Protein AF-A0A7S2J840-F1 (afdb_monomer_lite)

Foldseek 3Di:
DVVVQVVVVCVVPVVDPDDDDPVVNADDDDDDPVSVVVNVVCLLCVLVCLQQAQAEQADDPCQVQALVSLSSLQNQQWAFALQFIFQDDPLRRSYDYDYDDPDDVVSVVVSCVQHRGDQLVRSLVSSPDPSHDDPDVVSSVSVSVVSVCRRVVRNVCQALVNLLVVVVVPDALLNSVLNHHDNVRVVVVVHDDDPLLQVLLQLLCVQQVNPHSSCSQQDQERANAQPAADPSNLLSLLSCLLRGNQNHAEEEPANHYPQLLSNLVSLQNDPAHNHQWYHYNQDIRDNQDQEAASAQSQDEQSNLSNVLSNLQHYQSHQEHAHHHYHHDQVSLLSNLVSCLVRLYQHNPADQQDAEEEPPPVPDDPSSVSNVVSNVSSHPRYDYYHND

pLDDT: mean 89.62, std 8.42, range [61.59, 98.44]

Organism: NCBI:txid156173

InterPro domains:
  IPR032675 Leucine-rich repeat domain superfamily [G3DSA:3.80.10.10] (194-387)

Secondary structure (DSSP, 8-state):
-HHHHHHHHHHH-TT------HHHHS--SS--HHHHHHHHHHHHHHHHHHHHS-EEEEE-TTGGGBHHHHHHHHHHTEEEETTEEEEPPGGG--EEEEE-TT--HHHHHHHHHHHTT--HHHHHHHHTSTTSB-S-HHHHHHHHHHHHHHHHHHHHHS-HHHHHHHHHTT--HHHHHHHT--HHHHHHTT----HHHHHHHHHHHHHTT-SSHHHHHT-SEEE-TT--B-HHHHHHHHHHHHTS-TT--EEE-TT-BTTHHHHHHHHHH-S-----EEE-SS-EE-TT-SEEE-TTS---HHHHHHHHHHHTT-SS--EEE-TTS---HHHHHHHHHHHHHHT-B-SS--TT-SEEE-TTS---HHHHHHHHHHHHH-SS--EEE--

Structure (mmCIF, N/CA/C/O backbone):
data_AF-A0A7S2J840-F1
#
_entry.id   AF-A0A7S2J840-F1
#
loop_
_atom_site.group_PDB
_atom_site.id
_atom_site.type_symbol
_atom_site.label_atom_id
_atom_site.label_alt_id
_atom_site.label_comp_id
_atom_site.label_asym_id
_atom_site.label_entity_id
_atom_site.label_seq_id
_atom_site.pdbx_PDB_ins_code
_atom_site.Cartn_x
_atom_site.Cartn_y
_atom_site.Cartn_z
_atom_site.occupancy
_atom_site.B_iso_or_equiv
_atom_site.auth_seq_id
_atom_site.auth_comp_id
_atom_site.auth_asym_id
_atom_site.auth_atom_id
_atom_site.pdbx_PDB_model_num
ATOM 1 N N . ASP A 1 1 ? 14.812 -26.231 -14.584 1.00 86.06 1 ASP A N 1
ATOM 2 C CA . ASP A 1 1 ? 14.744 -25.425 -13.342 1.00 86.06 1 ASP A CA 1
ATOM 3 C C . ASP A 1 1 ? 14.020 -24.091 -13.487 1.00 86.06 1 ASP A C 1
ATOM 5 O O . ASP A 1 1 ? 13.148 -23.835 -12.667 1.00 86.06 1 ASP A O 1
ATOM 9 N N . GLN A 1 2 ? 14.263 -23.300 -14.540 1.00 91.56 2 GLN A N 1
ATOM 10 C CA . GLN A 1 2 ? 13.548 -22.030 -14.791 1.00 91.56 2 GLN A CA 1
ATOM 11 C C . GLN A 1 2 ? 12.015 -22.149 -14.722 1.00 91.56 2 GLN A C 1
ATOM 13 O O . GLN A 1 2 ? 11.381 -21.464 -13.925 1.00 91.56 2 GLN A O 1
ATOM 18 N N . LEU A 1 3 ? 11.413 -23.085 -15.470 1.00 92.50 3 LEU A N 1
ATOM 19 C CA . LEU A 1 3 ? 9.959 -23.303 -15.443 1.00 92.50 3 LEU A CA 1
ATOM 20 C C . LEU A 1 3 ? 9.433 -23.620 -14.033 1.00 92.50 3 LEU A C 1
ATOM 22 O O . LEU A 1 3 ? 8.378 -23.130 -13.635 1.00 92.50 3 LEU A O 1
ATOM 26 N N . ARG A 1 4 ? 10.179 -24.411 -13.251 1.00 94.56 4 ARG A N 1
ATOM 27 C CA . ARG A 1 4 ? 9.807 -24.752 -11.870 1.00 94.56 4 ARG A CA 1
ATOM 28 C C . ARG A 1 4 ? 9.833 -23.512 -10.973 1.00 94.56 4 ARG A C 1
ATOM 30 O O . ARG A 1 4 ? 8.921 -23.346 -10.161 1.00 94.56 4 ARG A O 1
ATOM 37 N N . ALA A 1 5 ? 10.840 -22.650 -11.125 1.00 94.88 5 ALA A N 1
ATOM 38 C CA . ALA A 1 5 ? 10.939 -21.391 -10.387 1.00 94.88 5 ALA A CA 1
ATOM 39 C C . ALA A 1 5 ? 9.765 -20.458 -10.724 1.00 94.88 5 ALA A C 1
ATOM 41 O O . ALA A 1 5 ? 9.082 -19.996 -9.812 1.00 94.88 5 ALA A O 1
ATOM 42 N N . ILE A 1 6 ? 9.444 -20.296 -12.014 1.00 94.88 6 ILE A N 1
ATOM 43 C CA . ILE A 1 6 ? 8.288 -19.510 -12.477 1.00 94.88 6 ILE A CA 1
ATOM 44 C C . ILE A 1 6 ? 6.991 -20.048 -11.864 1.00 94.88 6 ILE A C 1
ATOM 46 O O . ILE A 1 6 ? 6.259 -19.309 -11.212 1.00 94.88 6 ILE A O 1
ATOM 50 N N . GLN A 1 7 ? 6.716 -21.350 -11.995 1.00 95.25 7 GLN A N 1
ATOM 51 C CA . GLN A 1 7 ? 5.507 -21.958 -11.429 1.00 95.25 7 GLN A CA 1
ATOM 52 C C . GLN A 1 7 ? 5.416 -21.780 -9.908 1.00 95.25 7 GLN A C 1
ATOM 54 O O . GLN A 1 7 ? 4.335 -21.542 -9.375 1.00 95.25 7 GLN A O 1
ATOM 59 N N . THR A 1 8 ? 6.540 -21.899 -9.200 1.00 96.12 8 THR A N 1
ATOM 60 C CA . THR A 1 8 ? 6.588 -21.701 -7.745 1.00 96.12 8 THR A CA 1
ATOM 61 C C . THR A 1 8 ? 6.260 -20.257 -7.378 1.00 96.12 8 THR A C 1
ATOM 63 O O . THR A 1 8 ? 5.428 -20.031 -6.499 1.00 96.12 8 THR A O 1
ATOM 66 N N . HIS A 1 9 ? 6.846 -19.288 -8.084 1.00 95.25 9 HIS A N 1
ATOM 67 C CA . HIS A 1 9 ? 6.558 -17.872 -7.889 1.00 95.25 9 HIS A CA 1
ATOM 68 C C . HIS A 1 9 ? 5.080 -17.547 -8.159 1.00 95.25 9 HIS A C 1
ATOM 70 O O . HIS A 1 9 ? 4.438 -16.900 -7.335 1.00 95.25 9 HIS A O 1
ATOM 76 N N . LEU A 1 10 ? 4.509 -18.048 -9.258 1.00 95.69 10 LEU A N 1
ATOM 77 C CA . LEU A 1 10 ? 3.106 -17.801 -9.611 1.00 95.69 10 LEU A CA 1
ATOM 78 C C . LEU A 1 10 ? 2.128 -18.422 -8.604 1.00 95.69 10 LEU A C 1
ATOM 80 O O . LEU A 1 10 ? 1.167 -17.769 -8.212 1.00 95.69 10 LEU A O 1
ATOM 84 N N . ARG A 1 11 ? 2.395 -19.639 -8.103 1.00 96.62 11 ARG A N 1
ATOM 85 C CA . ARG A 1 11 ? 1.567 -20.257 -7.045 1.00 96.62 11 ARG A CA 1
ATOM 86 C C . ARG A 1 11 ? 1.577 -19.450 -5.745 1.00 96.62 11 ARG A C 1
ATOM 88 O O . ARG A 1 11 ? 0.559 -19.392 -5.064 1.00 96.62 11 ARG A O 1
ATOM 95 N N . ARG A 1 12 ? 2.706 -18.817 -5.407 1.00 95.31 12 ARG A N 1
ATOM 96 C CA . ARG A 1 12 ? 2.822 -17.912 -4.247 1.00 95.31 12 ARG A CA 1
ATOM 97 C C . ARG A 1 12 ? 2.127 -16.566 -4.471 1.00 95.31 12 ARG A C 1
ATOM 99 O O . ARG A 1 12 ? 1.820 -15.879 -3.503 1.00 95.31 12 ARG A O 1
ATOM 106 N N . ASN A 1 13 ? 1.865 -16.196 -5.724 1.00 91.38 13 ASN A N 1
ATOM 107 C CA . ASN A 1 13 ? 1.318 -14.901 -6.111 1.00 91.38 13 ASN A CA 1
ATOM 108 C C . ASN A 1 13 ? 0.046 -15.066 -6.965 1.00 91.38 13 ASN A C 1
ATOM 110 O O . ASN A 1 13 ? 0.043 -14.681 -8.135 1.00 91.38 13 ASN A O 1
ATOM 114 N N . PRO A 1 14 ? -1.071 -15.558 -6.389 1.00 91.94 14 PRO A N 1
ATOM 115 C CA . PRO A 1 14 ? -2.304 -15.846 -7.137 1.00 91.94 14 PRO A CA 1
ATOM 116 C C . PRO A 1 14 ? -2.965 -14.604 -7.759 1.00 91.94 14 PRO A C 1
ATOM 118 O O . PRO A 1 14 ? -3.883 -14.719 -8.563 1.00 91.94 14 PRO A O 1
ATOM 121 N N . ARG A 1 15 ? -2.498 -13.401 -7.396 1.00 88.56 15 ARG A N 1
ATOM 122 C CA . ARG A 1 15 ? -2.921 -12.130 -7.998 1.00 88.56 15 ARG A CA 1
ATOM 123 C C . ARG A 1 15 ? -2.369 -11.923 -9.414 1.00 88.56 15 ARG A C 1
ATOM 125 O O . ARG A 1 15 ? -2.930 -11.123 -10.157 1.00 88.56 15 ARG A O 1
ATOM 132 N N . ILE A 1 16 ? -1.290 -12.612 -9.794 1.00 91.12 16 ILE A N 1
ATOM 133 C CA . ILE A 1 16 ? -0.720 -12.530 -11.142 1.00 91.12 16 ILE A CA 1
ATOM 134 C C . ILE A 1 16 ? -1.587 -13.374 -12.077 1.00 91.12 16 ILE A C 1
ATOM 136 O O . ILE A 1 16 ? -1.601 -14.599 -11.992 1.00 91.12 16 ILE A O 1
ATOM 140 N N . ARG A 1 17 ? -2.327 -12.705 -12.966 1.00 91.12 17 ARG A N 1
ATOM 141 C CA . ARG A 1 17 ? -3.271 -13.356 -13.892 1.00 91.12 17 ARG A CA 1
ATOM 142 C C . ARG A 1 17 ? -2.672 -13.660 -15.261 1.00 91.12 17 ARG A C 1
ATOM 144 O O . ARG A 1 17 ? -3.103 -14.605 -15.911 1.00 91.12 17 ARG A O 1
ATOM 151 N N . PHE A 1 18 ? -1.700 -12.859 -15.690 1.00 92.44 18 PHE A N 1
ATOM 152 C CA . PHE A 1 18 ? -1.079 -12.949 -17.006 1.00 92.44 18 PHE A CA 1
ATOM 153 C C . PHE A 1 18 ? 0.436 -12.869 -16.869 1.00 92.44 18 PHE A C 1
ATOM 155 O O . PHE A 1 18 ? 0.951 -12.164 -16.002 1.00 92.44 18 PHE A O 1
ATOM 162 N N . VAL A 1 19 ? 1.134 -13.600 -17.733 1.00 92.25 19 VAL A N 1
ATOM 163 C CA . VAL A 1 19 ? 2.594 -13.615 -17.813 1.00 92.25 19 VAL A CA 1
ATOM 164 C C . VAL A 1 19 ? 2.968 -13.337 -19.254 1.00 92.25 19 VAL A C 1
ATOM 166 O O . VAL A 1 19 ? 2.475 -14.007 -20.160 1.00 92.25 19 VAL A O 1
ATOM 169 N N . TRP A 1 20 ? 3.834 -12.351 -19.449 1.00 93.12 20 TRP A N 1
ATOM 170 C CA . TRP A 1 20 ? 4.486 -12.124 -20.726 1.00 93.12 20 TRP A CA 1
ATOM 171 C C . TRP A 1 20 ? 5.855 -12.803 -20.702 1.00 93.12 20 TRP A C 1
ATOM 173 O O . TRP A 1 20 ? 6.608 -12.642 -19.741 1.00 93.12 20 TRP A O 1
ATOM 183 N N . TYR A 1 21 ? 6.154 -13.586 -21.734 1.00 89.75 21 TYR A N 1
ATOM 184 C CA . TYR A 1 21 ? 7.437 -14.258 -21.903 1.00 89.75 21 TYR A CA 1
ATOM 185 C C . TYR A 1 21 ? 7.814 -14.215 -23.381 1.00 89.75 21 TYR A C 1
ATOM 187 O O . TYR A 1 21 ? 7.072 -14.727 -24.218 1.00 89.75 21 TYR A O 1
ATOM 195 N N . ASP A 1 22 ? 8.937 -13.577 -23.695 1.00 85.75 22 ASP A N 1
ATOM 196 C CA . ASP A 1 22 ? 9.386 -13.246 -25.052 1.00 85.75 22 ASP A CA 1
ATOM 197 C C . ASP A 1 22 ? 9.246 -14.406 -26.050 1.00 85.75 22 ASP A C 1
ATOM 199 O O . ASP A 1 22 ? 8.644 -14.251 -27.116 1.00 85.75 22 ASP A O 1
ATOM 203 N N . TYR A 1 23 ? 9.712 -15.596 -25.674 1.00 84.69 23 TYR A N 1
ATOM 204 C CA . TYR A 1 23 ? 9.705 -16.781 -26.518 1.00 84.69 23 TYR A CA 1
ATOM 205 C C . TYR A 1 23 ? 8.285 -17.231 -26.892 1.00 84.69 23 TYR A C 1
ATOM 207 O O . TYR A 1 23 ? 8.066 -17.740 -27.985 1.00 84.69 23 TYR A O 1
ATOM 215 N N . TRP A 1 24 ? 7.302 -17.027 -26.012 1.00 85.81 24 TRP A N 1
ATOM 216 C CA . TRP A 1 24 ? 5.902 -17.390 -26.268 1.00 85.81 24 TRP A CA 1
ATOM 217 C C . TRP A 1 24 ? 5.066 -16.242 -26.826 1.00 85.81 24 TRP A C 1
ATOM 219 O O . TRP A 1 24 ? 4.031 -16.482 -27.442 1.00 85.81 24 TRP A O 1
ATOM 229 N N . CYS A 1 25 ? 5.490 -15.003 -26.595 1.00 88.50 25 CYS A N 1
ATOM 230 C CA . CYS A 1 25 ? 4.708 -13.815 -26.912 1.00 88.50 25 CYS A CA 1
ATOM 231 C C . CYS A 1 25 ? 5.187 -13.083 -28.173 1.00 88.50 25 CYS A C 1
ATOM 233 O O . CYS A 1 25 ? 4.526 -12.137 -28.599 1.00 88.50 25 CYS A O 1
ATOM 235 N N . MET A 1 26 ? 6.307 -13.496 -28.773 1.00 92.25 26 MET A N 1
ATOM 236 C CA . MET A 1 26 ? 6.864 -12.904 -29.993 1.00 92.25 26 MET A CA 1
ATOM 237 C C . MET A 1 26 ? 7.098 -13.970 -31.073 1.00 92.25 26 MET A C 1
ATOM 239 O O . MET A 1 26 ? 7.379 -15.116 -30.725 1.00 92.25 26 MET A O 1
ATOM 243 N N . PRO A 1 27 ? 7.054 -13.619 -32.376 1.00 91.88 27 PRO A N 1
ATOM 244 C CA . PRO A 1 27 ? 7.380 -14.562 -33.446 1.00 91.88 27 PRO A CA 1
ATOM 245 C C . PRO A 1 27 ? 8.786 -15.174 -33.291 1.00 91.88 27 PRO A C 1
ATOM 247 O O . PRO A 1 27 ? 9.786 -14.447 -33.230 1.00 91.88 27 PRO A O 1
ATOM 250 N N . GLN A 1 28 ? 8.870 -16.508 -33.279 1.00 87.06 28 GLN A N 1
ATOM 251 C CA . GLN A 1 28 ? 10.113 -17.278 -33.113 1.00 87.06 28 GLN A CA 1
ATOM 252 C C . GLN A 1 28 ? 10.472 -18.081 -34.366 1.00 87.06 28 GLN A C 1
ATOM 254 O O . GLN A 1 28 ? 9.611 -18.380 -35.185 1.00 87.06 28 GLN A O 1
ATOM 259 N N . GLY A 1 29 ? 11.745 -18.471 -34.484 1.00 87.31 29 GLY A N 1
ATOM 260 C CA . GLY A 1 29 ? 12.217 -19.344 -35.563 1.00 87.31 29 GLY A CA 1
ATOM 261 C C . GLY A 1 29 ? 12.138 -18.698 -36.950 1.00 87.31 29 GLY A C 1
ATOM 262 O O . GLY A 1 29 ? 12.503 -17.530 -37.117 1.00 87.31 29 GLY A O 1
ATOM 263 N N . ASP A 1 30 ? 11.682 -19.470 -37.939 1.00 90.38 30 ASP A N 1
ATOM 264 C CA . ASP A 1 30 ? 11.493 -18.998 -39.310 1.00 90.38 30 ASP A CA 1
ATOM 265 C C . ASP A 1 30 ? 10.300 -18.044 -39.391 1.00 90.38 30 ASP A C 1
ATOM 267 O O . ASP A 1 30 ? 9.148 -18.433 -39.227 1.00 90.38 30 ASP A O 1
ATOM 271 N N . ARG A 1 31 ? 10.596 -16.768 -39.659 1.00 92.38 31 ARG A N 1
ATOM 272 C CA . ARG A 1 31 ? 9.602 -15.690 -39.719 1.00 92.38 31 ARG A CA 1
ATOM 273 C C . ARG A 1 31 ? 9.245 -15.347 -41.159 1.00 92.38 31 ARG A C 1
ATOM 275 O O . ARG A 1 31 ? 10.134 -15.001 -41.956 1.00 92.38 31 ARG A O 1
ATOM 282 N N . SER A 1 32 ? 7.948 -15.322 -41.451 1.00 95.44 32 SER A N 1
ATOM 283 C CA . SER A 1 32 ? 7.382 -14.702 -42.650 1.00 95.44 32 SER A CA 1
ATOM 284 C C . SER A 1 32 ? 7.742 -13.207 -42.731 1.00 95.44 32 SER A C 1
ATOM 286 O O . SER A 1 32 ? 8.092 -12.589 -41.720 1.00 95.44 32 SER A O 1
ATOM 288 N N . PRO A 1 33 ? 7.646 -12.571 -43.913 1.00 96.06 33 PRO A N 1
ATOM 289 C CA . PRO A 1 33 ? 7.903 -11.136 -44.042 1.00 96.06 33 PRO A CA 1
ATOM 290 C C . PRO A 1 33 ? 7.074 -10.272 -43.077 1.00 96.06 33 PRO A C 1
ATOM 292 O O . PRO A 1 33 ? 7.611 -9.336 -42.486 1.00 96.06 33 PRO A O 1
ATOM 295 N N . ALA A 1 34 ? 5.800 -10.615 -42.856 1.00 94.62 34 ALA A N 1
ATOM 296 C CA . ALA A 1 34 ? 4.931 -9.898 -41.922 1.00 94.62 34 ALA A CA 1
ATOM 297 C C . ALA A 1 34 ? 5.377 -10.084 -40.461 1.00 94.62 34 ALA A C 1
ATOM 299 O O . ALA A 1 34 ? 5.458 -9.116 -39.705 1.00 94.62 34 ALA A O 1
ATOM 300 N N . GLU A 1 35 ? 5.750 -11.306 -40.074 1.00 94.62 35 GLU A N 1
ATOM 301 C CA . GLU A 1 35 ? 6.262 -11.596 -38.729 1.00 94.62 35 GLU A CA 1
ATOM 302 C C . GLU A 1 35 ? 7.595 -10.907 -38.450 1.00 94.62 35 GLU A C 1
ATOM 304 O O . GLU A 1 35 ? 7.836 -10.508 -37.316 1.00 94.62 35 GLU A O 1
ATOM 309 N N . ARG A 1 36 ? 8.455 -10.709 -39.457 1.00 92.81 36 ARG A N 1
ATOM 310 C CA . ARG A 1 36 ? 9.694 -9.927 -39.291 1.00 92.81 36 ARG A CA 1
ATOM 311 C C . ARG A 1 36 ? 9.398 -8.469 -38.959 1.00 92.81 36 ARG A C 1
ATOM 313 O O . ARG A 1 36 ? 10.039 -7.910 -38.072 1.00 92.81 36 ARG A O 1
ATOM 320 N N . VAL A 1 37 ? 8.416 -7.870 -39.635 1.00 92.44 37 VAL A N 1
ATOM 321 C CA . VAL A 1 37 ? 7.965 -6.502 -39.339 1.00 92.44 37 VAL A CA 1
ATOM 322 C C . VAL A 1 37 ? 7.373 -6.433 -37.931 1.00 92.44 37 VAL A C 1
ATOM 324 O O . VAL A 1 37 ? 7.745 -5.553 -37.155 1.00 92.44 37 VAL A O 1
ATOM 327 N N . HIS A 1 38 ? 6.510 -7.387 -37.575 1.00 92.12 38 HIS A N 1
ATOM 328 C CA . HIS A 1 38 ? 5.872 -7.425 -36.261 1.00 92.12 38 HIS A CA 1
ATOM 329 C C . HIS A 1 38 ? 6.879 -7.646 -35.124 1.00 92.12 38 HIS A C 1
ATOM 331 O O . HIS A 1 38 ? 6.878 -6.900 -34.148 1.00 92.12 38 HIS A O 1
ATOM 337 N N . PHE A 1 39 ? 7.798 -8.602 -35.283 1.00 91.31 39 PHE A N 1
ATOM 338 C CA . PHE A 1 39 ? 8.894 -8.849 -34.348 1.00 91.31 39 PHE A CA 1
ATOM 339 C C . PHE A 1 39 ? 9.760 -7.599 -34.169 1.00 91.31 39 PHE A C 1
ATOM 341 O O . PHE A 1 39 ? 10.052 -7.214 -33.041 1.00 91.31 39 PHE A O 1
ATOM 348 N N . GLY A 1 40 ? 10.118 -6.921 -35.265 1.00 89.62 40 GLY A N 1
ATOM 349 C CA . GLY A 1 40 ? 10.875 -5.672 -35.208 1.00 89.62 40 GLY A CA 1
ATOM 350 C C . GLY A 1 40 ? 10.134 -4.556 -34.465 1.00 89.62 40 GLY A C 1
ATOM 351 O O . GLY A 1 40 ? 10.757 -3.797 -33.726 1.00 89.62 40 GLY A O 1
ATOM 352 N N . TRP A 1 41 ? 8.810 -4.458 -34.617 1.00 90.38 41 TRP A N 1
ATOM 353 C CA . TRP A 1 41 ? 7.992 -3.521 -33.842 1.00 90.38 41 TRP A CA 1
ATOM 354 C C . TRP A 1 41 ? 7.953 -3.893 -32.354 1.00 90.38 41 TRP A C 1
ATOM 356 O O . TRP A 1 41 ? 8.194 -3.031 -31.513 1.00 90.38 41 TRP A O 1
ATOM 366 N N . MET A 1 42 ? 7.725 -5.165 -32.015 1.00 91.44 42 MET A N 1
ATOM 367 C CA . MET A 1 42 ? 7.722 -5.642 -30.626 1.00 91.44 42 MET A CA 1
ATOM 368 C C . MET A 1 42 ? 9.071 -5.391 -29.942 1.00 91.44 42 MET A C 1
ATOM 370 O O . MET A 1 42 ? 9.115 -4.822 -28.855 1.00 91.44 42 MET A O 1
ATOM 374 N N . LEU A 1 43 ? 10.175 -5.727 -30.614 1.00 88.44 43 LEU A N 1
ATOM 375 C CA . LEU A 1 43 ? 11.532 -5.559 -30.093 1.00 88.44 43 LEU A CA 1
ATOM 376 C C . LEU A 1 43 ? 11.866 -4.092 -29.782 1.00 88.44 43 LEU A C 1
ATOM 378 O O . LEU A 1 43 ? 12.577 -3.805 -28.824 1.00 88.44 43 LEU A O 1
ATOM 382 N N . LYS A 1 44 ? 11.327 -3.145 -30.557 1.00 86.94 44 LYS A N 1
ATOM 383 C CA . LYS A 1 44 ? 11.508 -1.703 -30.313 1.00 86.94 44 LYS A CA 1
ATOM 384 C C . LYS A 1 44 ? 10.759 -1.186 -29.083 1.00 86.94 44 LYS A C 1
ATOM 386 O O . LYS A 1 44 ? 11.106 -0.113 -28.600 1.00 86.94 44 LYS A O 1
ATOM 391 N N . ASN A 1 45 ? 9.740 -1.909 -28.619 1.00 87.62 45 ASN A N 1
ATOM 392 C CA . ASN A 1 45 ? 8.825 -1.464 -27.565 1.00 87.62 45 ASN A CA 1
ATOM 393 C C . ASN A 1 45 ? 8.899 -2.316 -26.288 1.00 87.62 45 ASN A C 1
ATOM 395 O O . ASN A 1 45 ? 8.362 -1.912 -25.261 1.00 87.62 45 ASN A O 1
ATOM 399 N N . VAL A 1 46 ? 9.577 -3.467 -26.321 1.00 89.56 46 VAL A N 1
ATOM 400 C CA . VAL A 1 46 ? 9.661 -4.403 -25.187 1.00 89.56 46 VAL A CA 1
ATOM 401 C C . VAL A 1 46 ? 10.195 -3.747 -23.906 1.00 89.56 46 VAL A C 1
ATOM 403 O O . VAL A 1 46 ? 9.745 -4.074 -22.813 1.00 89.56 46 VAL A O 1
ATOM 406 N N . ASN A 1 47 ? 11.060 -2.736 -24.031 1.00 89.25 47 ASN A N 1
ATOM 407 C CA . ASN A 1 47 ? 11.611 -1.978 -22.902 1.00 89.25 47 ASN A CA 1
ATOM 408 C C . ASN A 1 47 ? 10.529 -1.368 -22.005 1.00 89.25 47 ASN A C 1
ATOM 410 O O . ASN A 1 47 ? 10.676 -1.337 -20.783 1.00 89.25 47 ASN A O 1
ATOM 414 N N . PHE A 1 48 ? 9.417 -0.926 -22.599 1.00 87.62 48 PHE A N 1
ATOM 415 C CA . PHE A 1 48 ? 8.303 -0.351 -21.854 1.00 87.62 48 PHE A CA 1
ATOM 416 C C . PHE A 1 48 ? 7.597 -1.389 -20.976 1.00 87.62 48 PHE A C 1
ATOM 418 O O . PHE A 1 48 ? 7.090 -1.031 -19.915 1.00 87.62 48 PHE A O 1
ATOM 425 N N . LEU A 1 49 ? 7.626 -2.676 -21.345 1.00 90.75 49 LEU A N 1
ATOM 426 C CA . LEU A 1 49 ? 7.100 -3.743 -20.490 1.00 90.75 49 LEU A CA 1
ATOM 427 C C . LEU A 1 49 ? 7.926 -3.862 -19.207 1.00 90.75 49 LEU A C 1
ATOM 429 O O . LEU A 1 49 ? 7.360 -3.922 -18.122 1.00 90.75 49 LEU A O 1
ATOM 433 N N . TYR A 1 50 ? 9.254 -3.806 -19.293 1.00 92.06 50 TYR A N 1
ATOM 434 C CA . TYR A 1 50 ? 10.117 -3.867 -18.106 1.00 92.06 50 TYR A CA 1
ATOM 435 C C . TYR A 1 50 ? 10.029 -2.594 -17.241 1.00 92.06 50 TYR A C 1
ATOM 437 O O . TYR A 1 50 ? 10.205 -2.644 -16.020 1.00 92.06 50 TYR A O 1
ATOM 445 N N . LEU A 1 51 ? 9.692 -1.453 -17.851 1.00 89.50 51 LEU A N 1
ATOM 446 C CA . LEU A 1 51 ? 9.400 -0.202 -17.145 1.00 89.50 51 LEU A CA 1
ATOM 447 C C . LEU A 1 51 ? 8.003 -0.154 -16.512 1.00 89.50 51 LEU A C 1
ATOM 449 O O . LEU A 1 51 ? 7.826 0.549 -15.523 1.00 89.50 51 LEU A O 1
ATOM 453 N N . GLY A 1 52 ? 7.015 -0.869 -17.050 1.00 86.94 52 GLY A N 1
ATOM 454 C CA . GLY A 1 52 ? 5.619 -0.779 -16.602 1.00 86.94 52 GLY A CA 1
ATOM 455 C C . GLY A 1 52 ? 5.105 -1.989 -15.817 1.00 86.94 52 GLY A C 1
ATOM 456 O O . GLY A 1 52 ? 4.179 -1.859 -15.020 1.00 86.94 52 GLY A O 1
ATOM 457 N N . CYS A 1 53 ? 5.686 -3.172 -16.010 1.00 90.25 53 CYS A N 1
ATOM 458 C CA . CYS A 1 53 ? 5.192 -4.429 -15.448 1.00 90.25 53 CYS A CA 1
ATOM 459 C C . CYS A 1 53 ? 6.044 -4.933 -14.276 1.00 90.25 53 CYS A C 1
ATOM 461 O O . CYS A 1 53 ? 7.168 -4.487 -14.048 1.00 90.25 53 CYS A O 1
ATOM 463 N N . LEU A 1 54 ? 5.496 -5.899 -13.530 1.00 92.25 54 LEU A N 1
ATOM 464 C CA . LEU A 1 54 ? 6.272 -6.700 -12.583 1.00 92.25 54 LEU A CA 1
ATOM 465 C C . LEU A 1 54 ? 7.229 -7.618 -13.354 1.00 92.25 54 LEU A C 1
ATOM 467 O O . LEU A 1 54 ? 6.808 -8.307 -14.282 1.00 92.25 54 LEU A O 1
ATOM 471 N N . VAL A 1 55 ? 8.494 -7.655 -12.942 1.00 95.88 55 VAL A N 1
ATOM 472 C CA . VAL A 1 55 ? 9.556 -8.438 -13.586 1.00 95.88 55 VAL A CA 1
ATOM 473 C C . VAL A 1 55 ? 10.046 -9.523 -12.632 1.00 95.88 55 VAL A C 1
ATOM 475 O O . VAL A 1 55 ? 10.516 -9.242 -11.530 1.00 95.88 55 VAL A O 1
ATOM 478 N N . LEU A 1 56 ? 9.953 -10.785 -13.047 1.00 96.81 56 LEU A N 1
ATOM 479 C CA . LEU A 1 56 ? 10.548 -11.904 -12.319 1.00 96.81 56 LEU A CA 1
ATOM 480 C C . LEU A 1 56 ? 11.952 -12.177 -12.866 1.00 96.81 56 LEU A C 1
ATOM 482 O O . LEU A 1 56 ? 12.106 -12.731 -13.950 1.00 96.81 56 LEU A O 1
ATOM 486 N N . ILE A 1 57 ? 12.971 -11.816 -12.094 1.00 97.25 57 ILE A N 1
ATOM 487 C CA . ILE A 1 57 ? 14.375 -12.067 -12.402 1.00 97.25 57 ILE A CA 1
ATOM 488 C C . ILE A 1 57 ? 14.741 -13.470 -11.923 1.00 97.25 57 ILE A C 1
ATOM 490 O O . ILE A 1 57 ? 14.709 -13.764 -10.726 1.00 97.25 57 ILE A O 1
ATOM 494 N N . LEU A 1 58 ? 15.127 -14.328 -12.862 1.00 96.56 58 LEU A N 1
ATOM 495 C CA . LEU A 1 58 ? 15.667 -15.653 -12.578 1.00 96.56 58 LEU A CA 1
ATOM 496 C C . LEU A 1 58 ? 17.197 -15.584 -12.599 1.00 96.56 58 LEU A C 1
ATOM 498 O O . LEU A 1 58 ? 17.823 -15.657 -13.656 1.00 96.56 58 LEU A O 1
ATOM 502 N N . LEU A 1 59 ? 17.790 -15.391 -11.425 1.00 97.31 59 LEU A N 1
ATOM 503 C CA . LEU A 1 59 ? 19.199 -15.058 -11.271 1.00 97.31 59 LEU A CA 1
ATOM 504 C C . LEU A 1 59 ? 20.068 -16.317 -11.234 1.00 97.31 59 LEU A C 1
ATOM 506 O O . LEU A 1 59 ? 19.972 -17.102 -10.296 1.00 97.31 59 LEU A O 1
ATOM 510 N N . ASP A 1 60 ? 20.949 -16.477 -12.218 1.00 95.75 60 ASP A N 1
ATOM 511 C CA . ASP A 1 60 ? 22.047 -17.450 -12.216 1.00 95.75 60 ASP A CA 1
ATOM 512 C C . ASP A 1 60 ? 23.411 -16.729 -12.154 1.00 95.75 60 ASP A C 1
ATOM 514 O O . ASP A 1 60 ? 23.491 -15.507 -12.283 1.00 95.75 60 ASP A O 1
ATOM 518 N N . ILE A 1 61 ? 24.507 -17.469 -11.971 1.00 94.12 61 ILE A N 1
ATOM 519 C CA . ILE A 1 61 ? 25.858 -16.882 -11.859 1.00 94.12 61 ILE A CA 1
ATOM 520 C C . ILE A 1 61 ? 26.354 -16.194 -13.147 1.00 94.12 61 ILE A C 1
ATOM 522 O O . ILE A 1 61 ? 27.272 -15.385 -13.093 1.00 94.12 61 ILE A O 1
ATOM 526 N N . SER A 1 62 ? 25.753 -16.495 -14.302 1.00 93.69 62 SER A N 1
ATOM 527 C CA . SER A 1 62 ? 26.082 -15.889 -15.602 1.00 93.69 62 SER A CA 1
ATOM 528 C C . SER A 1 62 ? 25.190 -14.692 -15.947 1.00 93.69 62 SER A C 1
ATOM 530 O O . SER A 1 62 ? 25.293 -14.107 -17.023 1.00 93.69 62 SER A O 1
ATOM 532 N N . TYR A 1 63 ? 24.251 -14.330 -15.074 1.00 95.19 63 TYR A N 1
ATOM 533 C CA . TYR A 1 63 ? 23.248 -13.307 -15.355 1.00 95.19 63 TYR A CA 1
ATOM 534 C C . TYR A 1 63 ? 23.870 -11.936 -15.637 1.00 95.19 63 TYR A C 1
ATOM 536 O O . TYR A 1 63 ? 23.427 -11.241 -16.548 1.00 95.19 63 TYR A O 1
ATOM 544 N N . LEU A 1 64 ? 24.928 -11.573 -14.908 1.00 93.31 64 LEU A N 1
ATOM 545 C CA . LEU A 1 64 ? 25.608 -10.279 -15.033 1.00 93.31 64 LEU A CA 1
ATOM 546 C C . LEU A 1 64 ? 26.554 -10.176 -16.238 1.00 93.31 64 LEU A C 1
ATOM 548 O O . LEU A 1 64 ? 27.155 -9.130 -16.431 1.00 93.31 64 LEU A O 1
ATOM 552 N N . SER A 1 65 ? 26.697 -11.222 -17.057 1.00 93.50 65 SER A N 1
ATOM 553 C CA . SER A 1 65 ? 27.518 -11.155 -18.275 1.00 93.50 65 SER A CA 1
ATOM 554 C C . SER A 1 65 ? 26.700 -10.964 -19.552 1.00 93.50 65 SER A C 1
ATOM 556 O O . SER A 1 65 ? 27.263 -10.678 -20.603 1.00 93.50 65 SER A O 1
ATOM 558 N N . ARG A 1 66 ? 25.370 -11.107 -19.495 1.00 94.62 66 ARG A N 1
ATOM 559 C CA . ARG A 1 66 ? 24.484 -11.063 -20.670 1.00 94.62 66 ARG A CA 1
ATOM 560 C C . ARG A 1 66 ? 23.791 -9.704 -20.786 1.00 94.62 66 ARG A C 1
ATOM 562 O O . ARG A 1 66 ? 23.380 -9.129 -19.786 1.00 94.62 66 ARG A O 1
ATOM 569 N N . PHE A 1 67 ? 23.674 -9.177 -22.001 1.00 95.44 67 PHE A N 1
ATOM 570 C CA . PHE A 1 67 ? 23.132 -7.837 -22.258 1.00 95.44 67 PHE A CA 1
ATOM 571 C C . PHE A 1 67 ? 21.667 -7.694 -21.822 1.00 95.44 67 PHE A C 1
ATOM 573 O O . PHE A 1 67 ? 21.349 -6.827 -21.012 1.00 95.44 67 PHE A O 1
ATOM 580 N N . TRP A 1 68 ? 20.788 -8.564 -22.329 1.00 93.50 68 TRP A N 1
ATOM 581 C CA . TRP A 1 68 ? 19.345 -8.474 -22.088 1.00 93.50 68 TRP A CA 1
ATOM 582 C C . TRP A 1 68 ? 18.990 -8.595 -20.610 1.00 93.50 68 TRP A C 1
ATOM 584 O O . TRP A 1 68 ? 18.302 -7.738 -20.074 1.00 93.50 68 TRP A O 1
ATOM 594 N N . THR A 1 69 ? 19.560 -9.582 -19.920 1.00 94.88 69 THR A N 1
ATOM 595 C CA . THR A 1 69 ? 19.326 -9.807 -18.488 1.00 94.88 69 THR A CA 1
ATOM 596 C C . THR A 1 69 ? 19.681 -8.581 -17.643 1.00 94.88 69 THR A C 1
ATOM 598 O O . THR A 1 69 ? 18.954 -8.236 -16.709 1.00 94.88 69 THR A O 1
ATOM 601 N N . GLN A 1 70 ? 20.783 -7.905 -17.978 1.00 96.31 70 GLN A N 1
ATOM 602 C CA . GLN A 1 70 ? 21.236 -6.686 -17.310 1.00 96.31 70 GLN A CA 1
ATOM 603 C C . GLN A 1 70 ? 20.335 -5.487 -17.618 1.00 96.31 70 GLN A C 1
ATOM 605 O O . GLN A 1 70 ? 19.916 -4.786 -16.698 1.00 96.31 70 GLN A O 1
ATOM 610 N N . MET A 1 71 ? 19.991 -5.276 -18.890 1.00 95.44 71 MET A N 1
ATOM 611 C CA . MET A 1 71 ? 19.116 -4.182 -19.313 1.00 95.44 71 MET A CA 1
ATOM 612 C C . MET A 1 71 ? 17.710 -4.308 -18.704 1.00 95.44 71 MET A C 1
ATOM 614 O O . MET A 1 71 ? 17.182 -3.342 -18.158 1.00 95.44 71 MET A O 1
ATOM 618 N N . GLU A 1 72 ? 17.126 -5.505 -18.731 1.00 95.31 72 GLU A N 1
ATOM 619 C CA . GLU A 1 72 ? 15.818 -5.814 -18.139 1.00 95.31 72 GLU A CA 1
ATOM 620 C C . GLU A 1 72 ? 15.808 -5.577 -16.628 1.00 95.31 72 GLU A C 1
ATOM 622 O O . GLU A 1 72 ? 14.889 -4.950 -16.090 1.00 95.31 72 GLU A O 1
ATOM 627 N N . ALA A 1 73 ? 16.861 -6.036 -15.943 1.00 97.00 73 ALA A N 1
ATOM 628 C CA . ALA A 1 73 ? 17.022 -5.808 -14.516 1.00 97.00 73 ALA A CA 1
ATOM 629 C C . ALA A 1 73 ? 17.113 -4.310 -14.205 1.00 97.00 73 ALA A C 1
ATOM 631 O O . ALA A 1 73 ? 16.385 -3.832 -13.336 1.00 97.00 73 ALA A O 1
ATOM 632 N N . TRP A 1 74 ? 17.928 -3.556 -14.946 1.00 97.38 74 TRP A N 1
ATOM 633 C CA . TRP A 1 74 ? 18.035 -2.110 -14.775 1.00 97.38 74 TRP A CA 1
ATOM 634 C C . TRP A 1 74 ? 16.682 -1.410 -14.933 1.00 97.38 74 TRP A C 1
ATOM 636 O O . TRP A 1 74 ? 16.267 -0.714 -14.004 1.00 97.38 74 TRP A O 1
ATOM 646 N N . LEU A 1 75 ? 15.955 -1.657 -16.031 1.00 96.25 75 LEU A N 1
ATOM 647 C CA . LEU A 1 75 ? 14.636 -1.060 -16.296 1.00 96.25 75 LEU A CA 1
ATOM 648 C C . LEU A 1 75 ? 13.628 -1.363 -15.180 1.00 96.25 75 LEU A C 1
ATOM 650 O O . LEU A 1 75 ? 12.910 -0.472 -14.721 1.00 96.25 75 LEU A O 1
ATOM 654 N N . SER A 1 76 ? 13.610 -2.599 -14.679 1.00 96.25 76 SER A N 1
ATOM 655 C CA . SER A 1 76 ? 12.714 -3.007 -13.589 1.00 96.25 76 SER A CA 1
ATOM 656 C C . SER A 1 76 ? 12.999 -2.312 -12.246 1.00 96.25 76 SER A C 1
ATOM 658 O O . SER A 1 76 ? 12.135 -2.271 -11.363 1.00 96.25 76 SER A O 1
ATOM 660 N N . MET A 1 77 ? 14.199 -1.740 -12.097 1.00 96.31 77 MET A N 1
ATOM 661 C CA . MET A 1 77 ? 14.642 -0.975 -10.929 1.00 96.31 77 MET A CA 1
ATOM 662 C C . MET A 1 77 ? 14.537 0.544 -11.128 1.00 96.31 77 MET A C 1
ATOM 664 O O . MET A 1 77 ? 14.849 1.290 -10.202 1.00 96.31 77 MET A O 1
ATOM 668 N N . GLN A 1 78 ? 14.087 1.010 -12.297 1.00 93.88 78 GLN A N 1
ATOM 669 C CA . GLN A 1 78 ? 13.847 2.429 -12.558 1.00 93.88 78 GLN A CA 1
ATOM 670 C C . GLN A 1 78 ? 12.395 2.826 -12.267 1.00 93.88 78 GLN A C 1
ATOM 672 O O . GLN A 1 78 ? 11.489 1.994 -12.198 1.00 93.88 78 GLN A O 1
ATOM 677 N N . LEU A 1 79 ? 12.145 4.121 -12.128 1.00 87.50 79 LEU A N 1
ATOM 678 C CA . LEU A 1 79 ? 10.829 4.725 -11.991 1.00 87.50 79 LEU A CA 1
ATOM 679 C C . LEU A 1 79 ? 10.670 5.824 -13.041 1.00 87.50 79 LEU A C 1
ATOM 681 O O . LEU A 1 79 ? 11.513 6.714 -13.143 1.00 87.50 79 LEU A O 1
ATOM 685 N N . GLY A 1 80 ? 9.582 5.751 -13.806 1.00 88.75 80 GLY A N 1
ATOM 686 C CA . GLY A 1 80 ? 9.204 6.796 -14.749 1.00 88.75 80 GLY A CA 1
ATOM 687 C C . GLY A 1 80 ? 8.366 7.895 -14.098 1.00 88.75 80 GLY A C 1
ATOM 688 O O . GLY A 1 80 ? 7.708 7.694 -13.074 1.00 88.75 80 GLY A O 1
ATOM 689 N N . GLY A 1 81 ? 8.382 9.081 -14.691 1.00 86.75 81 GLY A N 1
ATOM 690 C CA . GLY A 1 81 ? 7.495 10.172 -14.320 1.00 86.75 81 GLY A CA 1
ATOM 691 C C . GLY A 1 81 ? 7.629 11.374 -15.235 1.00 86.75 81 GLY A C 1
ATOM 692 O O . GLY A 1 81 ? 8.417 11.376 -16.176 1.00 86.75 81 GLY A O 1
ATOM 693 N N . THR A 1 82 ? 6.907 12.437 -14.891 1.00 83.44 82 THR A N 1
ATOM 694 C CA . 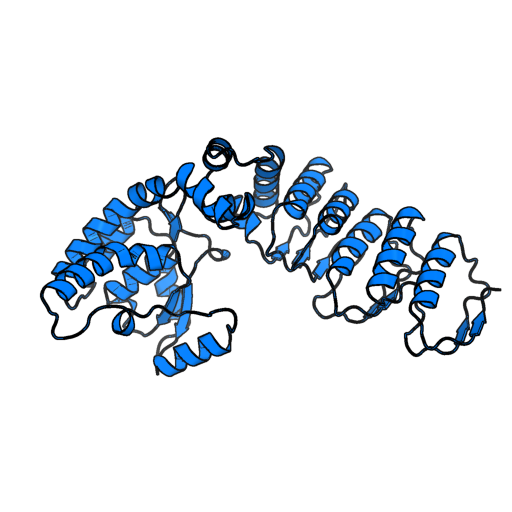THR A 1 82 ? 7.010 13.744 -15.564 1.00 83.44 82 THR A CA 1
ATOM 695 C C . THR A 1 82 ? 8.428 14.301 -15.656 1.00 83.44 82 THR A C 1
ATOM 697 O O . THR A 1 82 ? 8.748 14.970 -16.632 1.00 83.44 82 THR A O 1
ATOM 700 N N . ASP A 1 83 ? 9.288 13.995 -14.684 1.00 83.31 83 ASP A N 1
ATOM 701 C CA . ASP A 1 83 ? 10.676 14.472 -14.665 1.00 83.31 83 ASP A CA 1
ATOM 702 C C . ASP A 1 83 ? 11.635 13.550 -15.434 1.00 83.31 83 ASP A C 1
ATOM 704 O O . ASP A 1 83 ? 12.815 13.868 -15.575 1.00 83.31 83 ASP A O 1
ATOM 708 N N . GLY A 1 84 ? 11.127 12.446 -15.988 1.00 89.62 84 GLY A N 1
ATOM 709 C CA . GLY A 1 84 ? 11.884 11.466 -16.760 1.00 89.62 84 GLY A CA 1
ATOM 710 C C . GLY A 1 84 ? 12.080 10.148 -16.020 1.00 89.62 84 GLY A C 1
ATOM 711 O O . GLY A 1 84 ? 11.267 9.765 -15.169 1.00 89.62 84 GLY A O 1
ATOM 712 N N . LEU A 1 85 ? 13.139 9.430 -16.386 1.00 91.25 85 LEU A N 1
ATOM 713 C CA . LEU A 1 85 ? 13.477 8.123 -15.836 1.00 91.25 85 LEU A CA 1
ATOM 714 C C . LEU A 1 85 ? 14.556 8.259 -14.756 1.00 91.25 85 LEU A C 1
ATOM 716 O O . LEU A 1 85 ? 15.635 8.791 -15.003 1.00 91.25 85 LEU A O 1
ATOM 720 N N . ARG A 1 86 ? 14.285 7.736 -13.558 1.00 89.75 86 ARG A N 1
ATOM 721 C CA . ARG A 1 86 ? 15.217 7.794 -12.420 1.00 89.75 86 ARG A CA 1
ATOM 722 C C . ARG A 1 86 ? 15.293 6.474 -11.653 1.00 89.75 86 ARG A C 1
ATOM 724 O O . ARG A 1 86 ? 14.343 5.695 -11.712 1.00 89.75 86 ARG A O 1
ATOM 731 N N . PRO A 1 87 ? 16.344 6.256 -10.848 1.00 91.12 87 PRO A N 1
ATOM 732 C CA . PRO A 1 87 ? 16.401 5.142 -9.906 1.00 91.12 87 PRO A CA 1
ATOM 733 C C . PRO A 1 87 ? 15.171 5.065 -8.989 1.00 91.12 87 PRO A C 1
ATOM 735 O O . PRO A 1 87 ? 14.775 6.063 -8.379 1.00 91.12 87 PRO A O 1
ATOM 738 N N . ALA A 1 88 ? 14.569 3.879 -8.862 1.00 85.31 88 ALA A N 1
ATOM 739 C CA . ALA A 1 88 ? 13.477 3.648 -7.921 1.00 85.31 88 ALA A CA 1
ATOM 740 C C . ALA A 1 88 ? 14.009 3.359 -6.509 1.00 85.31 88 ALA A C 1
ATOM 742 O O . ALA A 1 88 ? 14.994 2.633 -6.324 1.00 85.31 88 ALA A O 1
ATOM 743 N N . HIS A 1 89 ? 13.294 3.855 -5.495 1.00 77.75 89 HIS A N 1
ATOM 744 C CA . HIS A 1 89 ? 13.484 3.394 -4.121 1.00 77.75 89 HIS A CA 1
ATOM 745 C C . HIS A 1 89 ? 13.239 1.885 -4.020 1.00 77.75 89 HIS A C 1
ATOM 747 O O . HIS A 1 89 ? 12.440 1.339 -4.781 1.00 77.75 89 HIS A O 1
ATOM 753 N N . GLU A 1 90 ? 13.882 1.209 -3.065 1.00 76.50 90 GLU A N 1
ATOM 754 C CA . GLU A 1 90 ? 13.800 -0.249 -2.914 1.00 76.50 90 GLU A CA 1
ATOM 755 C C . GLU A 1 90 ? 12.357 -0.770 -2.874 1.00 76.50 90 GLU A C 1
ATOM 757 O O . GLU A 1 90 ? 12.030 -1.712 -3.591 1.00 76.50 90 GLU A O 1
ATOM 762 N N . SER A 1 91 ? 11.476 -0.097 -2.129 1.00 69.69 91 SER A N 1
ATOM 763 C CA . SER A 1 91 ? 10.052 -0.446 -2.014 1.00 69.69 91 SER A CA 1
ATOM 764 C C . SER A 1 91 ? 9.227 -0.243 -3.294 1.00 69.69 91 SER A C 1
ATOM 766 O O . SER A 1 91 ? 8.098 -0.723 -3.372 1.00 69.69 91 SER A O 1
ATOM 768 N N . LEU A 1 92 ? 9.762 0.472 -4.289 1.00 73.44 92 LEU A N 1
ATOM 769 C CA . LEU A 1 92 ? 9.092 0.786 -5.554 1.00 73.44 92 LEU A CA 1
ATOM 770 C C . LEU A 1 92 ? 9.642 0.005 -6.751 1.00 73.44 92 LEU A C 1
ATOM 772 O O . LEU A 1 92 ? 9.070 0.088 -7.842 1.00 73.44 92 LEU A O 1
ATOM 776 N N . ARG A 1 93 ? 10.732 -0.750 -6.568 1.00 87.25 93 ARG A N 1
ATOM 777 C CA . ARG A 1 93 ? 11.294 -1.601 -7.621 1.00 87.25 93 ARG A CA 1
ATOM 778 C C . ARG A 1 93 ? 10.257 -2.642 -8.031 1.00 87.25 93 ARG A C 1
ATOM 780 O O . ARG A 1 93 ? 9.608 -3.261 -7.191 1.00 87.25 93 ARG A O 1
ATOM 787 N N . ARG A 1 94 ? 10.112 -2.860 -9.337 1.00 89.81 94 ARG A N 1
ATOM 788 C CA . ARG A 1 94 ? 9.122 -3.796 -9.891 1.00 89.81 94 ARG A CA 1
ATOM 789 C C . ARG A 1 94 ? 9.684 -5.201 -10.087 1.00 89.81 94 ARG A C 1
ATOM 791 O O . ARG A 1 94 ? 9.019 -6.039 -10.685 1.00 89.81 94 ARG A O 1
ATOM 798 N N . CYS A 1 95 ? 10.886 -5.480 -9.586 1.00 94.50 95 CYS A N 1
ATOM 799 C CA . CYS A 1 95 ? 11.521 -6.781 -9.725 1.00 94.50 95 CYS A CA 1
ATOM 800 C C . CYS A 1 95 ? 11.358 -7.679 -8.495 1.00 94.50 95 CYS A C 1
ATOM 802 O O . CYS A 1 95 ? 11.567 -7.251 -7.361 1.00 94.50 95 CYS A O 1
ATOM 804 N N . THR A 1 96 ? 11.102 -8.966 -8.730 1.00 95.19 96 THR A N 1
ATOM 805 C CA . THR A 1 96 ? 11.346 -10.041 -7.757 1.00 95.19 96 THR A CA 1
ATOM 806 C C . THR A 1 96 ? 12.499 -10.903 -8.248 1.00 95.19 96 THR A C 1
ATOM 808 O O . THR A 1 96 ? 12.550 -11.227 -9.427 1.00 95.19 96 THR A O 1
ATOM 811 N N . ILE A 1 97 ? 13.416 -11.285 -7.359 1.00 96.44 97 ILE A N 1
ATOM 812 C CA . ILE A 1 97 ? 14.603 -12.076 -7.709 1.00 96.44 97 ILE A CA 1
ATOM 813 C C . ILE A 1 97 ? 14.474 -13.475 -7.102 1.00 96.44 97 ILE A C 1
ATOM 815 O O . ILE A 1 97 ? 14.391 -13.607 -5.878 1.00 96.44 97 ILE A O 1
ATOM 819 N N . GLU A 1 98 ? 14.518 -14.498 -7.950 1.00 96.44 98 GLU A N 1
ATOM 820 C CA . GLU A 1 98 ? 14.579 -15.916 -7.582 1.00 96.44 98 GLU A CA 1
ATOM 821 C C . GLU A 1 98 ? 15.932 -16.496 -8.007 1.00 96.44 98 GLU A C 1
ATOM 823 O O . GLU A 1 98 ? 16.412 -16.227 -9.109 1.00 96.44 98 GLU A O 1
ATOM 828 N N . PHE A 1 99 ? 16.562 -17.283 -7.136 1.00 95.56 99 PHE A N 1
ATOM 829 C CA . PHE A 1 99 ? 17.881 -17.856 -7.409 1.00 95.56 99 PHE A CA 1
ATOM 830 C C . PHE A 1 99 ? 17.776 -19.154 -8.200 1.00 95.56 99 PHE A C 1
ATOM 832 O O . PHE A 1 99 ? 16.968 -20.032 -7.892 1.00 95.56 99 PHE A O 1
ATOM 839 N N . LEU A 1 100 ? 18.640 -19.288 -9.200 1.00 94.69 100 LEU A N 1
ATOM 840 C CA . LEU A 1 100 ? 18.839 -20.503 -9.966 1.00 94.69 100 LEU A CA 1
ATOM 841 C C . LEU A 1 100 ? 20.247 -21.046 -9.754 1.00 94.69 100 LEU A C 1
ATOM 843 O O . LEU A 1 100 ? 21.231 -20.305 -9.700 1.00 94.69 100 LEU A O 1
ATOM 847 N N . HIS A 1 101 ? 20.334 -22.374 -9.726 1.00 92.94 101 HIS A N 1
ATOM 848 C CA . HIS A 1 101 ? 21.593 -23.108 -9.666 1.00 92.94 101 HIS A CA 1
ATOM 849 C C . HIS A 1 101 ? 22.481 -22.626 -8.503 1.00 92.94 101 HIS A C 1
ATOM 851 O O . HIS A 1 101 ? 22.085 -22.754 -7.349 1.00 92.94 101 HIS A O 1
ATOM 857 N N . ALA A 1 102 ? 23.669 -22.092 -8.801 1.00 92.12 102 ALA A N 1
ATOM 858 C CA . ALA A 1 102 ? 24.661 -21.664 -7.817 1.00 92.12 102 ALA A CA 1
ATOM 859 C C . ALA A 1 102 ? 24.548 -20.182 -7.399 1.00 92.12 102 ALA A C 1
ATOM 861 O O . ALA A 1 102 ? 25.430 -19.688 -6.700 1.00 92.12 102 ALA A O 1
ATOM 862 N N . ALA A 1 103 ? 23.516 -19.450 -7.838 1.00 95.00 103 ALA A N 1
ATOM 863 C CA . ALA A 1 103 ? 23.332 -18.059 -7.427 1.00 95.00 103 ALA A CA 1
ATOM 864 C C . ALA A 1 103 ? 22.977 -17.947 -5.938 1.00 95.00 103 ALA A C 1
ATOM 866 O O . ALA A 1 103 ? 22.235 -18.766 -5.390 1.00 95.00 103 ALA A O 1
ATOM 867 N N . THR A 1 104 ? 23.487 -16.902 -5.290 1.00 94.62 104 THR A N 1
ATOM 868 C CA . THR A 1 104 ? 23.330 -16.678 -3.848 1.00 94.62 104 THR A CA 1
ATOM 869 C C . THR A 1 104 ? 22.829 -15.266 -3.544 1.00 94.62 104 THR A C 1
ATOM 871 O O . THR A 1 104 ? 22.623 -14.436 -4.434 1.00 94.62 104 THR A O 1
ATOM 874 N N . SER A 1 105 ? 22.657 -14.963 -2.254 1.00 94.50 105 SER A N 1
ATOM 875 C CA . SER A 1 105 ? 22.421 -13.596 -1.783 1.00 94.50 105 SER A CA 1
ATOM 876 C C . SER A 1 105 ? 23.532 -12.630 -2.199 1.00 94.50 105 SER A C 1
ATOM 878 O O . SER A 1 105 ? 23.228 -11.480 -2.491 1.00 94.50 105 SER A O 1
ATOM 880 N N . THR A 1 106 ? 24.783 -13.081 -2.311 1.00 95.69 106 THR A N 1
ATOM 881 C CA . THR A 1 106 ? 25.879 -12.258 -2.841 1.00 95.69 106 THR A CA 1
ATOM 882 C C . THR A 1 106 ? 25.617 -11.876 -4.294 1.00 95.69 106 THR A C 1
ATOM 884 O O . THR A 1 106 ? 25.637 -10.694 -4.617 1.00 95.69 106 THR A O 1
ATOM 887 N N . THR A 1 107 ? 25.229 -12.838 -5.141 1.00 95.94 107 THR A N 1
ATOM 888 C CA . THR A 1 107 ? 24.874 -12.567 -6.546 1.00 95.94 107 THR A CA 1
ATOM 889 C C . THR A 1 107 ? 23.728 -11.554 -6.660 1.00 95.94 107 THR A C 1
ATOM 891 O O . THR A 1 107 ? 23.729 -10.708 -7.553 1.00 95.94 107 THR A O 1
ATOM 894 N N . ARG A 1 108 ? 22.744 -11.607 -5.745 1.00 96.56 108 ARG A N 1
ATOM 895 C CA . ARG A 1 108 ? 21.670 -10.600 -5.656 1.00 96.56 108 ARG A CA 1
ATOM 896 C C . ARG A 1 108 ? 22.227 -9.214 -5.366 1.00 96.56 108 ARG A C 1
ATOM 898 O O . ARG A 1 108 ? 21.844 -8.259 -6.038 1.00 96.56 108 ARG A O 1
ATOM 905 N N . SER A 1 109 ? 23.066 -9.109 -4.340 1.00 96.00 109 SER A N 1
ATOM 906 C CA . SER A 1 109 ? 23.669 -7.845 -3.930 1.00 96.00 109 SER A CA 1
ATOM 907 C C . SER A 1 109 ? 24.495 -7.251 -5.063 1.00 96.00 109 SER A C 1
ATOM 909 O O . SER A 1 109 ? 24.356 -6.065 -5.336 1.00 96.00 109 SER A O 1
ATOM 911 N N . ASP A 1 110 ? 25.259 -8.071 -5.785 1.00 96.50 110 ASP A N 1
ATOM 912 C CA . ASP A 1 110 ? 26.036 -7.631 -6.946 1.00 96.50 110 ASP A CA 1
ATOM 913 C C . ASP A 1 110 ? 25.134 -7.058 -8.047 1.00 96.50 110 ASP A C 1
ATOM 915 O O . ASP A 1 110 ? 25.400 -5.967 -8.548 1.00 96.50 110 ASP A O 1
ATOM 919 N N . LEU A 1 111 ? 24.019 -7.731 -8.373 1.00 97.50 111 LEU A N 1
ATOM 920 C CA . LEU A 1 111 ? 23.035 -7.229 -9.340 1.00 97.50 111 LEU A CA 1
ATOM 921 C C . LEU A 1 111 ? 22.449 -5.874 -8.916 1.00 97.50 111 LEU A C 1
ATOM 923 O O . LEU A 1 111 ? 22.393 -4.945 -9.722 1.00 97.50 111 LEU A O 1
ATOM 927 N N . ILE A 1 112 ? 22.001 -5.765 -7.663 1.00 96.81 112 ILE A N 1
ATOM 928 C CA . ILE A 1 112 ? 21.383 -4.540 -7.136 1.00 96.81 112 ILE A CA 1
ATOM 929 C C . ILE A 1 112 ? 22.407 -3.403 -7.109 1.00 96.81 112 ILE A C 1
ATOM 931 O O . ILE A 1 112 ? 22.115 -2.314 -7.596 1.00 96.81 112 ILE A O 1
ATOM 935 N N . ASN A 1 113 ? 23.614 -3.656 -6.602 1.00 96.06 113 ASN A N 1
ATOM 936 C CA . ASN A 1 113 ? 24.687 -2.664 -6.533 1.00 96.06 113 ASN A CA 1
ATOM 937 C C . ASN A 1 113 ? 25.117 -2.191 -7.926 1.00 96.06 113 ASN A C 1
ATOM 939 O O . ASN A 1 113 ? 25.459 -1.022 -8.104 1.00 96.06 113 ASN A O 1
ATOM 943 N N . MET A 1 114 ? 25.091 -3.085 -8.918 1.00 96.00 114 MET A N 1
ATOM 944 C CA . MET A 1 114 ? 25.446 -2.751 -10.292 1.00 96.00 114 MET A CA 1
ATOM 945 C C . MET A 1 114 ? 24.419 -1.816 -10.946 1.00 96.00 114 MET A C 1
ATOM 947 O O . MET A 1 114 ? 24.832 -0.864 -11.610 1.00 96.00 114 MET A O 1
ATOM 951 N N . TRP A 1 115 ? 23.114 -2.049 -10.743 1.00 97.31 115 TRP A N 1
ATOM 952 C CA . TRP A 1 115 ? 22.063 -1.424 -11.562 1.00 97.31 115 TRP A CA 1
ATOM 953 C C . TRP A 1 115 ? 21.106 -0.477 -10.842 1.00 97.31 115 TRP A C 1
ATOM 955 O O . TRP A 1 115 ? 20.604 0.455 -11.468 1.00 97.31 115 TRP A O 1
ATOM 965 N N . ALA A 1 116 ? 20.828 -0.678 -9.555 1.00 94.50 116 ALA A N 1
ATOM 966 C CA . ALA A 1 116 ? 19.672 -0.049 -8.916 1.00 94.50 116 ALA A CA 1
ATOM 967 C C . ALA A 1 116 ? 19.748 1.480 -8.828 1.00 94.50 116 ALA A C 1
ATOM 969 O O . ALA A 1 116 ? 18.712 2.126 -8.708 1.00 94.50 116 ALA A O 1
ATOM 970 N N . HIS A 1 117 ? 20.952 2.048 -8.884 1.00 93.00 117 HIS A N 1
ATOM 971 C CA . HIS A 1 117 ? 21.198 3.483 -8.731 1.00 93.00 117 HIS A CA 1
ATOM 972 C C . HIS A 1 117 ? 21.701 4.156 -10.012 1.00 93.00 117 HIS A C 1
ATOM 974 O O . HIS A 1 117 ? 22.095 5.316 -9.959 1.00 93.00 117 HIS A O 1
ATOM 980 N N . ARG A 1 118 ? 21.707 3.439 -11.145 1.00 94.94 118 ARG A N 1
ATOM 981 C CA . ARG A 1 118 ? 22.289 3.934 -12.396 1.00 94.94 118 ARG A CA 1
ATOM 982 C C . ARG A 1 118 ? 21.317 4.788 -13.194 1.00 94.94 118 ARG A C 1
ATOM 984 O O . ARG A 1 118 ? 20.198 4.345 -13.462 1.00 94.94 118 ARG A O 1
ATOM 991 N N . SER A 1 119 ? 21.779 5.959 -13.626 1.00 92.19 119 SER A N 1
ATOM 992 C CA . SER A 1 119 ? 21.071 6.777 -14.615 1.00 92.19 119 SER A CA 1
ATOM 993 C C . SER A 1 119 ? 21.050 6.095 -15.996 1.00 92.19 119 SER A C 1
ATOM 995 O O . SER A 1 119 ? 21.823 5.158 -16.229 1.00 92.19 119 SER A O 1
ATOM 997 N N . PRO A 1 120 ? 20.204 6.552 -16.937 1.00 92.88 120 PRO A N 1
ATOM 998 C CA . PRO A 1 120 ? 20.236 6.085 -18.326 1.00 92.88 120 PRO A CA 1
ATOM 999 C C . PRO A 1 120 ? 21.617 6.197 -18.983 1.00 92.88 120 PRO A C 1
ATOM 1001 O O . PRO A 1 120 ? 22.054 5.276 -19.671 1.00 92.88 120 PRO A O 1
ATOM 1004 N N . GLU A 1 121 ? 22.346 7.283 -18.728 1.00 92.94 121 GLU A N 1
ATOM 1005 C CA . GLU A 1 121 ? 23.682 7.527 -19.279 1.00 92.94 121 GLU A CA 1
ATOM 1006 C C . GLU A 1 121 ? 24.714 6.553 -18.704 1.00 92.94 121 GLU A C 1
ATOM 1008 O O . GLU A 1 121 ? 25.512 5.971 -19.444 1.00 92.94 121 GLU A O 1
ATOM 1013 N N . GLU A 1 122 ? 24.690 6.336 -17.386 1.00 95.19 122 GLU A N 1
ATOM 1014 C CA . GLU A 1 122 ? 25.579 5.369 -16.743 1.00 95.19 122 GLU A CA 1
ATOM 1015 C C . GLU A 1 122 ? 25.256 3.936 -17.183 1.00 95.19 122 GLU A C 1
ATOM 1017 O O . GLU A 1 122 ? 26.166 3.128 -17.395 1.00 95.19 122 GLU A O 1
ATOM 1022 N N . ALA A 1 123 ? 23.968 3.624 -17.355 1.00 95.94 123 ALA A N 1
ATOM 1023 C CA . ALA A 1 123 ? 23.528 2.327 -17.835 1.00 95.94 123 ALA A CA 1
ATOM 1024 C C . ALA A 1 123 ? 23.982 2.078 -19.274 1.00 95.94 123 ALA A C 1
ATOM 1026 O O . ALA A 1 123 ? 24.540 1.018 -19.558 1.00 95.94 123 ALA A O 1
ATOM 1027 N N . TYR A 1 124 ? 23.837 3.069 -20.158 1.00 96.00 124 TYR A N 1
ATOM 1028 C CA . TYR A 1 124 ? 24.386 3.027 -21.511 1.00 96.00 124 TYR A CA 1
ATOM 1029 C C . TYR A 1 124 ? 25.895 2.752 -21.490 1.00 96.00 124 TYR A C 1
ATOM 1031 O O . TYR A 1 124 ? 26.368 1.844 -22.179 1.00 96.00 124 TYR A O 1
ATOM 1039 N N . ALA A 1 125 ? 26.656 3.491 -20.675 1.00 96.19 125 ALA A N 1
ATOM 1040 C CA . ALA A 1 125 ? 28.107 3.348 -20.596 1.00 96.19 125 ALA A CA 1
ATOM 1041 C C . ALA A 1 125 ? 28.531 1.944 -20.132 1.00 96.19 125 ALA A C 1
ATOM 1043 O O . ALA A 1 125 ? 29.477 1.373 -20.679 1.00 96.19 125 ALA A O 1
ATOM 1044 N N . LEU A 1 126 ? 27.824 1.371 -19.153 1.00 95.75 126 LEU A N 1
ATOM 1045 C CA . LEU A 1 126 ? 28.114 0.033 -18.640 1.00 95.75 126 LEU A CA 1
ATOM 1046 C C . LEU A 1 126 ? 27.691 -1.063 -19.632 1.00 95.75 126 LEU A C 1
ATOM 1048 O O . LEU A 1 126 ? 28.496 -1.936 -19.949 1.00 95.75 126 LEU A O 1
ATOM 1052 N N . LEU A 1 127 ? 26.471 -0.991 -20.174 1.00 96.00 127 LEU A N 1
ATOM 1053 C CA . LEU A 1 127 ? 25.953 -1.963 -21.145 1.00 96.00 127 LEU A CA 1
ATOM 1054 C C . LEU A 1 127 ? 26.777 -1.990 -22.442 1.00 96.00 127 LEU A C 1
ATOM 1056 O O . LEU A 1 127 ? 26.873 -3.031 -23.092 1.00 96.00 127 LEU A O 1
ATOM 1060 N N . SER A 1 128 ? 27.396 -0.867 -22.814 1.00 95.31 128 SER A N 1
ATOM 1061 C CA . SER A 1 128 ? 28.240 -0.750 -24.009 1.00 95.31 128 SER A CA 1
ATOM 1062 C C . SER A 1 128 ? 29.580 -1.480 -23.898 1.00 95.31 128 SER A C 1
ATOM 1064 O O . SER A 1 128 ? 30.244 -1.681 -24.916 1.00 95.31 128 SER A O 1
ATOM 1066 N N . LYS A 1 129 ? 29.993 -1.907 -22.698 1.00 94.38 129 LYS A N 1
ATOM 1067 C CA . LYS A 1 129 ? 31.297 -2.546 -22.500 1.00 94.38 129 LYS A CA 1
ATOM 1068 C C . LYS A 1 129 ? 31.430 -3.889 -23.246 1.00 94.38 129 LYS A C 1
ATOM 1070 O O . LYS A 1 129 ? 30.424 -4.566 -23.499 1.00 94.38 129 LYS A O 1
ATOM 1075 N N . PRO A 1 130 ? 32.663 -4.281 -23.625 1.00 90.94 130 PRO A N 1
ATOM 1076 C CA . PRO A 1 130 ? 32.916 -5.491 -24.413 1.00 90.94 130 PRO A CA 1
ATOM 1077 C C . PRO A 1 130 ? 32.666 -6.804 -23.653 1.00 90.94 130 PRO A C 1
ATOM 1079 O O . PRO A 1 130 ? 32.405 -7.823 -24.286 1.00 90.94 130 PRO A O 1
ATOM 1082 N N . ASP A 1 131 ? 32.719 -6.789 -22.321 1.00 90.25 131 ASP A N 1
ATOM 1083 C CA . ASP A 1 131 ? 32.424 -7.927 -21.437 1.00 90.25 131 ASP A CA 1
ATOM 1084 C C . ASP A 1 131 ? 30.916 -8.186 -21.257 1.00 90.25 131 ASP A C 1
ATOM 1086 O O . ASP A 1 131 ? 30.520 -9.222 -20.725 1.00 90.25 131 ASP A O 1
ATOM 1090 N N . VAL A 1 132 ? 30.060 -7.290 -21.759 1.00 92.50 132 VAL A N 1
ATOM 1091 C CA . VAL A 1 132 ? 28.609 -7.493 -21.827 1.00 92.50 132 VAL A CA 1
ATOM 1092 C C . VAL A 1 132 ? 28.257 -8.225 -23.123 1.00 92.50 132 VAL A C 1
ATOM 1094 O O . VAL A 1 132 ? 28.147 -7.624 -24.201 1.00 92.50 132 VAL A O 1
ATOM 1097 N N . HIS A 1 133 ? 28.066 -9.537 -23.011 1.00 90.38 133 HIS A N 1
ATOM 1098 C CA . HIS A 1 133 ? 27.821 -10.447 -24.122 1.00 90.38 133 HIS A CA 1
ATOM 1099 C C . HIS A 1 133 ? 26.392 -10.354 -24.666 1.00 90.38 133 HIS A C 1
ATOM 1101 O O . HIS A 1 133 ? 25.412 -10.273 -23.924 1.00 90.38 133 HIS A O 1
ATOM 1107 N N . VAL A 1 134 ? 26.266 -10.453 -25.987 1.00 89.56 134 VAL A N 1
ATOM 1108 C CA . VAL A 1 134 ? 24.988 -10.555 -26.697 1.00 89.56 134 VAL A CA 1
ATOM 1109 C C . VAL A 1 134 ? 25.125 -11.583 -27.816 1.00 89.56 134 VAL A C 1
ATOM 1111 O O . VAL A 1 134 ? 26.191 -11.722 -28.411 1.00 89.56 134 VAL A O 1
ATOM 1114 N N . THR A 1 135 ? 24.052 -12.311 -28.106 1.00 82.88 135 THR A N 1
ATOM 1115 C CA . THR A 1 135 ? 24.007 -13.272 -29.219 1.00 82.88 135 THR A CA 1
ATOM 1116 C C . THR A 1 135 ? 23.864 -12.581 -30.576 1.00 82.88 135 THR A C 1
ATOM 1118 O O . THR A 1 135 ? 24.362 -13.086 -31.577 1.00 82.88 135 THR A O 1
ATOM 1121 N N . ASN A 1 136 ? 23.225 -11.409 -30.608 1.00 83.75 136 ASN A N 1
ATOM 1122 C CA . ASN A 1 136 ? 23.036 -10.578 -31.791 1.00 83.75 136 ASN A CA 1
ATOM 1123 C C . ASN A 1 136 ? 23.514 -9.144 -31.519 1.00 83.75 136 ASN A C 1
ATOM 1125 O O . ASN A 1 136 ? 22.912 -8.406 -30.739 1.00 83.75 136 ASN A O 1
ATOM 1129 N N . LEU A 1 137 ? 24.601 -8.742 -32.178 1.00 84.94 137 LEU A N 1
ATOM 1130 C CA . LEU A 1 137 ? 25.212 -7.429 -31.971 1.00 84.94 137 LEU A CA 1
ATOM 1131 C C . LEU A 1 137 ? 24.298 -6.272 -32.403 1.00 84.94 137 LEU A C 1
ATOM 1133 O O . LEU A 1 137 ? 24.302 -5.22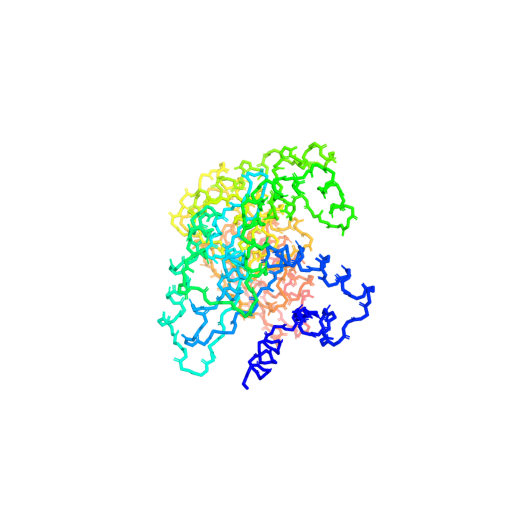5 -31.758 1.00 84.94 137 LEU A O 1
ATOM 1137 N N . ASN A 1 138 ? 23.478 -6.467 -33.440 1.00 85.62 138 ASN A N 1
ATOM 1138 C CA . ASN A 1 138 ? 22.559 -5.432 -33.922 1.00 85.62 138 ASN A CA 1
ATOM 1139 C C . ASN A 1 138 ? 21.452 -5.133 -32.905 1.00 85.62 138 ASN A C 1
ATOM 1141 O O . ASN A 1 138 ? 21.032 -3.981 -32.783 1.00 85.62 138 ASN A O 1
ATOM 1145 N N . ASP A 1 139 ? 21.017 -6.144 -32.146 1.00 84.56 139 ASP A N 1
ATOM 1146 C CA . ASP A 1 139 ? 20.044 -5.951 -31.069 1.00 84.56 139 ASP A CA 1
ATOM 1147 C C . ASP A 1 139 ? 20.646 -5.056 -29.985 1.00 84.56 139 ASP A C 1
ATOM 1149 O O . ASP A 1 139 ? 20.030 -4.069 -29.595 1.00 84.56 139 ASP A O 1
ATOM 1153 N N . LYS A 1 140 ? 21.891 -5.330 -29.568 1.00 89.56 140 LYS A N 1
ATOM 1154 C CA . LYS A 1 140 ? 22.606 -4.500 -28.585 1.00 89.56 140 LYS A CA 1
ATOM 1155 C C . LYS A 1 140 ? 22.724 -3.047 -29.046 1.00 89.56 140 LYS A C 1
ATOM 1157 O O . LYS A 1 140 ? 22.411 -2.155 -28.266 1.00 89.56 140 LYS A O 1
ATOM 1162 N N . VAL A 1 141 ? 23.114 -2.801 -30.299 1.00 89.69 141 VAL A N 1
ATOM 1163 C CA . VAL A 1 141 ? 23.201 -1.434 -30.853 1.00 89.69 141 VAL A CA 1
ATOM 1164 C C . VAL A 1 141 ? 21.835 -0.741 -30.824 1.00 89.69 141 VAL A C 1
ATOM 1166 O O . VAL A 1 141 ? 21.710 0.339 -30.253 1.00 89.69 141 VAL A O 1
ATOM 1169 N N . THR A 1 142 ? 20.795 -1.399 -31.344 1.00 88.94 142 THR A N 1
ATOM 1170 C CA . THR A 1 142 ? 19.431 -0.842 -31.403 1.00 88.94 142 THR A CA 1
ATOM 1171 C C . THR A 1 142 ? 18.887 -0.512 -30.012 1.00 88.94 142 THR A C 1
ATOM 1173 O O . THR A 1 142 ? 18.234 0.509 -29.809 1.00 88.94 142 THR A O 1
ATOM 1176 N N . GLN A 1 143 ? 19.136 -1.380 -29.033 1.00 91.81 143 GLN A N 1
ATOM 1177 C CA . GLN A 1 143 ? 18.652 -1.173 -27.674 1.00 91.81 143 GLN A CA 1
ATOM 1178 C C . GLN A 1 143 ? 19.453 -0.113 -26.918 1.00 91.81 143 GLN A C 1
ATOM 1180 O O . GLN A 1 143 ? 18.869 0.631 -26.138 1.00 91.81 143 GLN A O 1
ATOM 1185 N N . LEU A 1 144 ? 20.758 0.016 -27.168 1.00 93.25 144 LEU A N 1
ATOM 1186 C CA . LEU A 1 144 ? 21.565 1.094 -26.596 1.00 93.25 144 LEU A CA 1
ATOM 1187 C C . LEU A 1 144 ? 21.097 2.475 -27.077 1.00 93.25 144 LEU A C 1
ATOM 1189 O O . LEU A 1 144 ? 20.964 3.378 -26.254 1.00 93.25 144 LEU A O 1
ATOM 1193 N N . GLU A 1 145 ? 20.752 2.622 -28.361 1.00 91.06 145 GLU A N 1
ATOM 1194 C CA . GLU A 1 145 ? 20.108 3.844 -28.874 1.00 91.06 145 GLU A CA 1
ATOM 1195 C C . GLU A 1 145 ? 18.795 4.136 -28.131 1.00 91.06 145 GLU A C 1
ATOM 1197 O O . GLU A 1 145 ? 18.495 5.282 -27.799 1.00 91.06 145 GLU A O 1
ATOM 1202 N N . LYS A 1 146 ? 18.019 3.094 -27.806 1.00 90.06 146 LYS A N 1
ATOM 1203 C CA . LYS A 1 146 ? 16.791 3.243 -27.019 1.00 90.06 146 LYS A CA 1
ATOM 1204 C C . LYS A 1 146 ? 17.059 3.684 -25.592 1.00 90.06 146 LYS A C 1
ATOM 1206 O O . LYS A 1 146 ? 16.358 4.573 -25.130 1.00 90.06 146 LYS A O 1
ATOM 1211 N N . VAL A 1 147 ? 18.067 3.132 -24.918 1.00 91.88 147 VAL A N 1
ATOM 1212 C CA . VAL A 1 147 ? 18.440 3.551 -23.555 1.00 91.88 147 VAL A CA 1
ATOM 1213 C C . VAL A 1 147 ? 18.671 5.064 -23.484 1.00 91.88 147 VAL A C 1
ATOM 1215 O O . VAL A 1 147 ? 18.206 5.698 -22.542 1.00 91.88 147 VAL A O 1
ATOM 1218 N N . GLN A 1 148 ? 19.296 5.654 -24.507 1.00 89.19 148 GLN A N 1
ATOM 1219 C CA . GLN A 1 148 ? 19.533 7.102 -24.580 1.00 89.19 148 GLN A CA 1
ATOM 1220 C C . GLN A 1 148 ? 18.253 7.930 -24.790 1.00 89.19 148 GLN A C 1
ATOM 1222 O O . GLN A 1 148 ? 18.200 9.091 -24.393 1.00 89.19 148 GLN A O 1
ATOM 1227 N N . LEU A 1 149 ? 17.223 7.348 -25.408 1.00 90.62 149 LEU A N 1
ATOM 1228 C CA . LEU A 1 149 ? 15.942 8.006 -25.691 1.00 90.62 149 LEU A CA 1
ATOM 1229 C C . LEU A 1 149 ? 14.867 7.733 -24.630 1.00 90.62 149 LEU A C 1
ATOM 1231 O O . LEU A 1 149 ? 13.828 8.388 -24.634 1.00 90.62 149 LEU A O 1
ATOM 1235 N N . LEU A 1 150 ? 15.101 6.797 -23.707 1.00 89.56 150 LEU A N 1
ATOM 1236 C CA . LEU A 1 150 ? 14.100 6.408 -22.713 1.00 89.56 150 LEU A CA 1
ATOM 1237 C C . LEU A 1 150 ? 13.674 7.567 -21.818 1.00 89.56 150 LEU A C 1
ATOM 1239 O O . LEU A 1 150 ? 12.501 7.679 -21.491 1.00 89.56 150 LEU A O 1
ATOM 1243 N N . ASP A 1 151 ? 14.608 8.417 -21.412 1.00 90.88 151 ASP A N 1
ATOM 1244 C CA . ASP A 1 151 ? 14.316 9.537 -20.526 1.00 90.88 151 ASP A CA 1
ATOM 1245 C C . ASP A 1 151 ? 13.320 10.548 -21.147 1.00 90.88 151 ASP A C 1
ATOM 1247 O O . ASP A 1 151 ? 12.271 10.795 -20.541 1.00 90.88 151 ASP A O 1
ATOM 1251 N N . PRO A 1 152 ? 13.537 11.078 -22.371 1.00 91.12 152 PRO A N 1
ATOM 1252 C CA . PRO A 1 152 ? 12.525 11.895 -23.041 1.00 91.12 152 PRO A CA 1
ATOM 1253 C C . PRO A 1 152 ? 11.250 11.116 -23.408 1.00 91.12 152 PRO A C 1
ATOM 1255 O O . PRO A 1 152 ? 10.161 11.672 -23.263 1.00 91.12 152 PRO A O 1
ATOM 1258 N N . ASP A 1 153 ? 11.341 9.845 -23.819 1.00 90.06 153 ASP A N 1
ATOM 1259 C CA . ASP A 1 153 ? 10.159 9.017 -24.118 1.00 90.06 153 ASP A CA 1
ATOM 1260 C C . ASP A 1 153 ? 9.259 8.855 -22.882 1.00 90.06 153 ASP A C 1
ATOM 1262 O O . ASP A 1 153 ? 8.036 8.974 -22.971 1.00 90.06 153 ASP A O 1
ATOM 1266 N N . VAL A 1 154 ? 9.863 8.656 -21.708 1.00 91.19 154 VAL A N 1
ATOM 1267 C CA . VAL A 1 154 ? 9.161 8.588 -20.424 1.00 91.19 154 VAL A CA 1
ATOM 1268 C C . VAL A 1 154 ? 8.477 9.913 -20.123 1.00 91.19 154 VAL A C 1
ATOM 1270 O O . VAL A 1 154 ? 7.280 9.901 -19.851 1.00 91.19 154 VAL A O 1
ATOM 1273 N N . ARG A 1 155 ? 9.161 11.061 -20.237 1.00 91.06 155 ARG A N 1
ATOM 1274 C CA . ARG A 1 155 ? 8.514 12.373 -20.018 1.00 91.06 155 ARG A CA 1
ATOM 1275 C C . ARG A 1 155 ? 7.295 12.566 -20.917 1.00 91.06 155 ARG A C 1
ATOM 1277 O O . ARG A 1 155 ? 6.248 13.010 -20.449 1.00 91.06 155 ARG A O 1
ATOM 1284 N N . ASN A 1 156 ? 7.413 12.165 -22.180 1.00 90.56 156 ASN A N 1
ATOM 1285 C CA . ASN A 1 156 ? 6.346 12.275 -23.172 1.00 90.56 156 ASN A CA 1
ATOM 1286 C C . ASN A 1 156 ? 5.156 11.340 -22.901 1.00 90.56 156 ASN A C 1
ATOM 1288 O O . ASN A 1 156 ? 4.067 11.585 -23.416 1.00 90.56 156 ASN A O 1
ATOM 1292 N N . ALA A 1 157 ? 5.325 10.298 -22.083 1.00 89.88 157 ALA A N 1
ATOM 1293 C CA . ALA A 1 157 ? 4.229 9.425 -21.676 1.00 89.88 157 ALA A CA 1
ATOM 1294 C C . ALA A 1 157 ? 3.344 10.048 -20.575 1.00 89.88 157 ALA A C 1
ATOM 1296 O O . ALA A 1 157 ? 2.150 9.758 -20.511 1.00 89.88 157 ALA A O 1
ATOM 1297 N N . PHE A 1 158 ? 3.880 10.946 -19.738 1.00 90.06 158 PHE A N 1
ATOM 1298 C CA . PHE A 1 158 ? 3.168 11.527 -18.587 1.00 90.06 158 PHE A CA 1
ATOM 1299 C C . PHE A 1 158 ? 2.440 12.842 -18.917 1.00 90.06 158 PHE A C 1
ATOM 1301 O O . PHE A 1 158 ? 2.605 13.861 -18.245 1.00 90.06 158 PHE A O 1
ATOM 1308 N N . THR A 1 159 ? 1.610 12.824 -19.962 1.00 91.69 159 THR A N 1
ATOM 1309 C CA . THR A 1 159 ? 0.834 13.996 -20.412 1.00 91.69 159 THR A CA 1
ATOM 1310 C C . THR A 1 159 ? -0.535 14.102 -19.728 1.00 91.69 159 THR A C 1
ATOM 1312 O O . THR A 1 159 ? -1.084 13.090 -19.290 1.00 91.69 159 THR A O 1
ATOM 1315 N N . PRO A 1 160 ? -1.165 15.294 -19.698 1.00 89.50 160 PRO A N 1
ATOM 1316 C CA . PRO A 1 160 ? -2.555 15.430 -19.255 1.00 89.50 160 PRO A CA 1
ATOM 1317 C C . PRO A 1 160 ? -3.521 14.505 -20.010 1.00 89.50 160 PRO A C 1
ATOM 1319 O O . PRO A 1 160 ? -4.402 13.911 -19.402 1.00 89.50 160 PRO A O 1
ATOM 1322 N N . ALA A 1 161 ? -3.312 14.309 -21.317 1.00 93.12 161 ALA A N 1
ATOM 1323 C CA . ALA A 1 161 ? -4.128 13.405 -22.128 1.00 93.12 161 ALA A CA 1
ATOM 1324 C C . ALA A 1 161 ? -4.023 11.942 -21.662 1.00 93.12 161 ALA A C 1
ATOM 1326 O O . ALA A 1 161 ? -5.042 11.263 -21.530 1.00 93.12 161 ALA A O 1
ATOM 1327 N N . ALA A 1 162 ? -2.809 11.470 -21.356 1.00 92.31 162 ALA A N 1
ATOM 1328 C CA . ALA A 1 162 ? -2.605 10.135 -20.796 1.00 92.31 162 ALA A CA 1
ATOM 1329 C C . ALA A 1 162 ? -3.252 9.996 -19.405 1.00 92.31 162 ALA A C 1
ATOM 1331 O O . ALA A 1 162 ? -3.867 8.969 -19.116 1.00 92.31 162 ALA A O 1
ATOM 1332 N N . ALA A 1 163 ? -3.198 11.045 -18.573 1.00 88.44 163 ALA A N 1
ATOM 1333 C CA . ALA A 1 163 ? -3.889 11.069 -17.284 1.00 88.44 163 ALA A CA 1
ATOM 1334 C C . ALA A 1 163 ? -5.416 10.961 -17.449 1.00 88.44 163 ALA A C 1
ATOM 1336 O O . ALA A 1 163 ? -6.048 10.167 -16.753 1.00 88.44 163 ALA A O 1
ATOM 1337 N N . THR A 1 164 ? -6.012 11.698 -18.396 1.00 91.31 164 THR A N 1
ATOM 1338 C CA . THR A 1 164 ? -7.447 11.601 -18.721 1.00 91.31 164 THR A CA 1
ATOM 1339 C C . THR A 1 164 ? -7.829 10.197 -19.183 1.00 91.31 164 THR A C 1
ATOM 1341 O O . THR A 1 164 ? -8.845 9.662 -18.734 1.00 91.31 164 THR A O 1
ATOM 1344 N N . GLN A 1 165 ? -7.026 9.587 -20.061 1.00 93.06 165 GLN A N 1
ATOM 1345 C CA . GLN A 1 165 ? -7.296 8.241 -20.565 1.00 93.06 165 GLN A CA 1
ATOM 1346 C C . GLN A 1 165 ? -7.311 7.223 -19.421 1.00 93.06 165 GLN A C 1
ATOM 1348 O O . GLN A 1 165 ? -8.300 6.518 -19.235 1.00 93.06 165 GLN A O 1
ATOM 1353 N N . LEU A 1 166 ? -6.259 7.210 -18.602 1.00 87.88 166 LEU A N 1
ATOM 1354 C CA . LEU A 1 166 ? -6.166 6.315 -17.451 1.00 87.88 166 LEU A CA 1
ATOM 1355 C C . LEU A 1 166 ? -7.293 6.567 -16.440 1.00 87.88 166 LEU A C 1
ATOM 1357 O O . LEU A 1 166 ? -7.856 5.616 -15.902 1.00 87.88 166 LEU A O 1
ATOM 1361 N N . HIS A 1 167 ? -7.668 7.828 -16.203 1.00 84.69 167 HIS A N 1
ATOM 1362 C CA . HIS A 1 167 ? -8.789 8.160 -15.322 1.00 84.69 167 HIS A CA 1
ATOM 1363 C C . HIS A 1 167 ? -10.119 7.598 -15.835 1.00 84.69 167 HIS A C 1
ATOM 1365 O O . HIS A 1 167 ? -10.899 7.045 -15.062 1.00 84.69 167 HIS A O 1
ATOM 1371 N N . THR A 1 168 ? -10.344 7.676 -17.147 1.00 90.19 168 THR A N 1
ATOM 1372 C CA . THR A 1 168 ? -11.531 7.109 -17.809 1.00 90.19 168 THR A CA 1
ATOM 1373 C C . THR A 1 168 ? -11.574 5.584 -17.679 1.00 90.19 168 THR A C 1
ATOM 1375 O O . THR A 1 168 ? -12.647 5.007 -17.524 1.00 90.19 168 THR A O 1
ATOM 1378 N N . GLU A 1 169 ? -10.411 4.930 -17.670 1.00 88.94 169 GLU A N 1
ATOM 1379 C CA . GLU A 1 169 ? -10.262 3.489 -17.418 1.00 88.94 169 GLU A CA 1
ATOM 1380 C C . GLU A 1 169 ? -10.361 3.113 -15.922 1.00 88.94 169 GLU A C 1
ATOM 1382 O O . GLU A 1 169 ? -10.268 1.938 -15.563 1.00 88.94 169 GLU A O 1
ATOM 1387 N N . GLY A 1 170 ? -10.603 4.089 -15.038 1.00 75.62 170 GLY A N 1
ATOM 1388 C CA . GLY A 1 170 ? -10.847 3.884 -13.609 1.00 75.62 170 GLY A CA 1
ATOM 1389 C C . GLY A 1 170 ? -9.661 4.207 -12.697 1.00 75.62 170 GLY A C 1
ATOM 1390 O O . GLY A 1 170 ? -9.752 3.971 -11.489 1.00 75.62 170 GLY A O 1
ATOM 1391 N N . ALA A 1 171 ? -8.560 4.757 -13.223 1.00 73.88 171 ALA A N 1
ATOM 1392 C CA . ALA A 1 171 ? -7.466 5.242 -12.386 1.00 73.88 171 ALA A CA 1
ATOM 1393 C C . ALA A 1 171 ? -7.942 6.412 -11.512 1.00 73.88 171 ALA A C 1
ATOM 1395 O O . ALA A 1 171 ? -8.546 7.374 -11.978 1.00 73.88 171 ALA A O 1
ATOM 1396 N N . THR A 1 172 ? -7.645 6.360 -10.220 1.00 72.00 172 THR A N 1
ATOM 1397 C CA . THR A 1 172 ? -7.917 7.472 -9.302 1.00 72.00 172 THR A CA 1
ATOM 1398 C C . THR A 1 172 ? -6.844 8.553 -9.436 1.00 72.00 172 THR A C 1
ATOM 1400 O O . THR A 1 172 ? -5.726 8.272 -9.865 1.00 72.00 172 THR A O 1
ATOM 1403 N N . VAL A 1 173 ? -7.135 9.777 -8.982 1.00 73.19 173 VAL A N 1
ATOM 1404 C CA . VAL A 1 173 ? -6.147 10.876 -8.860 1.00 73.19 173 VAL A CA 1
ATOM 1405 C C . VAL A 1 173 ? -4.838 10.388 -8.235 1.00 73.19 173 VAL A C 1
ATOM 1407 O O . VAL A 1 173 ? -3.740 10.699 -8.686 1.00 73.19 173 VAL A O 1
ATOM 1410 N N . LEU A 1 174 ? -4.967 9.551 -7.213 1.00 66.31 174 LEU A N 1
ATOM 1411 C CA . LEU A 1 174 ? -3.860 9.066 -6.406 1.00 66.31 174 LEU A CA 1
ATOM 1412 C C . LEU A 1 174 ? -3.063 7.975 -7.097 1.00 66.31 174 LEU A C 1
ATOM 1414 O O . LEU A 1 174 ? -1.843 7.974 -6.984 1.00 66.31 174 LEU A O 1
ATOM 1418 N N . SER A 1 175 ? -3.724 7.060 -7.811 1.00 66.88 175 SER A N 1
ATOM 1419 C CA . SER A 1 175 ? -2.995 6.069 -8.602 1.00 66.88 175 SER A CA 1
ATOM 1420 C C . SER A 1 175 ? -2.223 6.754 -9.724 1.00 66.88 175 SER A C 1
ATOM 1422 O O . SER A 1 175 ? -1.070 6.417 -9.928 1.00 66.88 175 SER A O 1
ATOM 1424 N N . LEU A 1 176 ? -2.775 7.801 -10.348 1.00 76.25 176 LEU A N 1
ATOM 1425 C CA . LEU A 1 176 ? -2.046 8.593 -11.347 1.00 76.25 176 LEU A CA 1
ATOM 1426 C C . LEU A 1 176 ? -0.791 9.250 -10.754 1.00 76.25 176 LEU A C 1
ATOM 1428 O O . LEU A 1 176 ? 0.302 9.131 -11.306 1.00 76.25 176 LEU A O 1
ATOM 1432 N N . ILE A 1 177 ? -0.910 9.906 -9.599 1.00 72.94 177 ILE A N 1
ATOM 1433 C CA . ILE A 1 177 ? 0.255 10.507 -8.932 1.00 72.94 177 ILE A CA 1
ATOM 1434 C C . ILE A 1 177 ? 1.275 9.426 -8.544 1.00 72.94 177 ILE A C 1
ATOM 1436 O O . ILE A 1 177 ? 2.474 9.607 -8.759 1.00 72.94 177 ILE A O 1
ATOM 1440 N N . ALA A 1 178 ? 0.812 8.289 -8.016 1.00 66.94 178 ALA A N 1
ATOM 1441 C CA . ALA A 1 178 ? 1.661 7.158 -7.649 1.00 66.94 178 ALA A CA 1
ATOM 1442 C C . ALA A 1 178 ? 2.388 6.538 -8.857 1.00 66.94 178 ALA A C 1
ATOM 1444 O O . ALA A 1 178 ? 3.552 6.153 -8.730 1.00 66.94 178 ALA A O 1
ATOM 1445 N N . ASP A 1 179 ? 1.725 6.477 -10.013 1.00 75.62 179 ASP A N 1
ATOM 1446 C CA . ASP A 1 179 ? 2.251 5.908 -11.259 1.00 75.62 179 ASP A CA 1
ATOM 1447 C C . ASP A 1 179 ? 3.206 6.859 -11.982 1.00 75.62 179 ASP A C 1
ATOM 1449 O O . ASP A 1 179 ? 4.054 6.423 -12.755 1.00 75.62 179 ASP A O 1
ATOM 1453 N N . GLY A 1 180 ? 3.125 8.154 -11.680 1.00 75.88 180 GLY A N 1
ATOM 1454 C CA . GLY A 1 180 ? 4.179 9.103 -11.994 1.00 75.88 180 GLY A CA 1
ATOM 1455 C C . GLY A 1 180 ? 3.749 10.402 -12.662 1.00 75.88 180 GLY A C 1
ATOM 1456 O O . GLY A 1 180 ? 4.600 11.163 -13.135 1.00 75.88 180 GLY A O 1
ATOM 1457 N N . PHE A 1 181 ? 2.448 10.680 -12.688 1.00 81.69 181 PHE A N 1
ATOM 1458 C CA . PHE A 1 181 ? 1.931 11.956 -13.163 1.00 81.69 181 PHE A CA 1
ATOM 1459 C C . PHE A 1 181 ? 2.234 13.069 -12.156 1.00 81.69 181 PHE A C 1
ATOM 1461 O O . PHE A 1 181 ? 2.168 12.868 -10.941 1.00 81.69 181 PHE A O 1
ATOM 1468 N N . SER A 1 182 ? 2.571 14.261 -12.653 1.00 76.56 182 SER A N 1
ATOM 1469 C CA . SER A 1 182 ? 2.664 15.438 -11.792 1.00 76.56 182 SER A CA 1
ATOM 1470 C C . SER A 1 182 ? 1.259 15.919 -11.426 1.00 76.56 182 SER A C 1
ATOM 1472 O O . SER A 1 182 ? 0.334 15.791 -12.234 1.00 76.56 182 SER A O 1
ATOM 1474 N N . PRO A 1 183 ? 1.078 16.541 -10.252 1.00 72.62 183 PRO A N 1
ATOM 1475 C CA . PRO A 1 183 ? -0.209 17.119 -9.871 1.00 72.62 183 PRO A CA 1
ATOM 1476 C C . PRO A 1 183 ? -0.714 18.137 -10.888 1.00 72.62 183 PRO A C 1
ATOM 1478 O O . PRO A 1 183 ? -1.900 18.167 -11.194 1.00 72.62 183 PRO A O 1
ATOM 1481 N N . THR A 1 184 ? 0.198 18.926 -11.462 1.00 75.44 184 THR A N 1
ATOM 1482 C CA . THR A 1 184 ? -0.104 19.887 -12.523 1.00 75.44 184 THR A CA 1
ATOM 1483 C C . THR A 1 184 ? -0.616 19.194 -13.781 1.00 75.44 184 THR A C 1
ATOM 1485 O O . THR A 1 184 ? -1.576 19.677 -14.377 1.00 75.44 184 THR A O 1
ATOM 1488 N N . ALA A 1 185 ? -0.029 18.059 -14.179 1.00 81.44 185 ALA A N 1
ATOM 1489 C CA . ALA A 1 185 ? -0.502 17.289 -15.327 1.00 81.44 185 ALA A CA 1
ATOM 1490 C C . ALA A 1 185 ? -1.903 16.709 -15.076 1.00 81.44 185 ALA A C 1
ATOM 1492 O O . ALA A 1 185 ? -2.757 16.806 -15.952 1.00 81.44 185 ALA A O 1
ATOM 1493 N N . VAL A 1 186 ? -2.162 16.181 -13.873 1.00 80.69 186 VAL A N 1
ATOM 1494 C CA . VAL A 1 186 ? -3.485 15.656 -13.487 1.00 80.69 186 VAL A CA 1
ATOM 1495 C C . VAL A 1 186 ? -4.531 16.777 -13.401 1.00 80.69 186 VAL A C 1
ATOM 1497 O O . VAL A 1 186 ? -5.626 16.637 -13.937 1.00 80.69 186 VAL A O 1
ATOM 1500 N N . ALA A 1 187 ? -4.192 17.931 -12.823 1.00 77.12 187 ALA A N 1
ATOM 1501 C CA . ALA A 1 187 ? -5.088 19.088 -12.773 1.00 77.12 187 ALA A CA 1
ATOM 1502 C C . ALA A 1 187 ? -5.381 19.652 -14.176 1.00 77.12 187 ALA A C 1
ATOM 1504 O O . ALA A 1 187 ? -6.527 19.956 -14.501 1.00 77.12 187 ALA A O 1
ATOM 1505 N N . SER A 1 188 ? -4.363 19.721 -15.042 1.00 81.88 188 SER A N 1
ATOM 1506 C CA . SER A 1 188 ? -4.515 20.129 -16.450 1.00 81.88 188 SER A CA 1
ATOM 1507 C C . SER A 1 188 ? -5.360 19.144 -17.263 1.00 81.88 188 SER A C 1
ATOM 1509 O O . SER A 1 188 ? -5.884 19.506 -18.311 1.00 81.88 188 SER A O 1
ATOM 1511 N N . ALA A 1 189 ? -5.515 17.909 -16.778 1.00 84.56 189 ALA A N 1
ATOM 1512 C CA . ALA A 1 189 ? -6.393 16.893 -17.347 1.00 84.56 189 ALA A CA 1
ATOM 1513 C C . ALA A 1 189 ? -7.876 17.100 -16.966 1.00 84.56 189 ALA A C 1
ATOM 1515 O O . ALA A 1 189 ? -8.718 16.277 -17.323 1.00 84.56 189 ALA A O 1
ATOM 1516 N N . GLY A 1 190 ? -8.200 18.164 -16.216 1.00 78.50 190 GLY A N 1
ATOM 1517 C CA . GLY A 1 190 ? -9.547 18.442 -15.707 1.00 78.50 190 GLY A CA 1
ATOM 1518 C C . GLY A 1 190 ? -9.969 17.529 -14.554 1.00 78.50 190 GLY A C 1
ATOM 1519 O O . GLY A 1 190 ? -11.140 17.509 -14.180 1.00 78.50 190 GLY A O 1
ATOM 1520 N N . ILE A 1 191 ? -9.030 16.764 -13.993 1.00 78.06 191 ILE A N 1
ATOM 1521 C CA . ILE A 1 191 ? -9.273 15.848 -12.884 1.00 78.06 191 ILE A CA 1
ATOM 1522 C C . ILE A 1 191 ? -9.086 16.633 -11.582 1.00 78.06 191 ILE A C 1
ATOM 1524 O O . ILE A 1 191 ? -8.035 17.234 -11.358 1.00 78.06 191 ILE A O 1
ATOM 1528 N N . ALA A 1 192 ? -10.104 16.642 -10.720 1.00 69.88 192 ALA A N 1
ATOM 1529 C CA . ALA A 1 192 ? -10.068 17.383 -9.463 1.00 69.88 192 ALA A CA 1
ATOM 1530 C C . ALA A 1 192 ? -8.966 16.845 -8.527 1.00 69.88 192 ALA A C 1
ATOM 1532 O O . ALA A 1 192 ? -9.128 15.807 -7.888 1.00 69.88 192 ALA A O 1
ATOM 1533 N N . CYS A 1 193 ? -7.851 17.570 -8.440 1.00 63.44 193 CYS A N 1
ATOM 1534 C CA . CYS A 1 193 ? -6.812 17.372 -7.434 1.00 63.44 193 CYS A CA 1
ATOM 1535 C C . CYS A 1 193 ? -7.070 18.319 -6.265 1.00 63.44 193 CYS A C 1
ATOM 1537 O O . CYS A 1 193 ? -7.067 19.535 -6.453 1.00 63.44 193 CYS A O 1
ATOM 1539 N N . ASP A 1 194 ? -7.248 17.787 -5.058 1.00 66.44 194 ASP A N 1
ATOM 1540 C CA . ASP A 1 194 ? -7.216 18.621 -3.860 1.00 66.44 194 ASP A CA 1
ATOM 1541 C C . ASP A 1 194 ? -5.762 19.060 -3.625 1.00 66.44 194 ASP A C 1
ATOM 1543 O O . ASP A 1 194 ? -4.892 18.226 -3.373 1.00 66.44 194 ASP A O 1
ATOM 1547 N N . ALA A 1 195 ? -5.459 20.352 -3.762 1.00 63.88 195 ALA A N 1
ATOM 1548 C CA . ALA A 1 195 ? -4.107 20.867 -3.532 1.00 63.88 195 ALA A CA 1
ATOM 1549 C C . ALA A 1 195 ? -3.599 20.507 -2.122 1.00 63.88 195 ALA A C 1
ATOM 1551 O O . ALA A 1 195 ? -2.425 20.172 -1.957 1.00 63.88 195 ALA A O 1
ATOM 1552 N N . ALA A 1 196 ? -4.504 20.442 -1.137 1.00 63.38 196 ALA A N 1
ATOM 1553 C CA . ALA A 1 196 ? -4.176 20.057 0.231 1.00 63.38 196 ALA A CA 1
ATOM 1554 C C . ALA A 1 196 ? -3.688 18.602 0.336 1.00 63.38 196 ALA A C 1
ATOM 1556 O O . ALA A 1 196 ? -2.849 18.290 1.176 1.00 63.38 196 ALA A O 1
ATOM 1557 N N . LEU A 1 197 ? -4.160 17.704 -0.536 1.00 68.56 197 LEU A N 1
ATOM 1558 C CA . LEU A 1 197 ? -3.724 16.307 -0.567 1.00 68.56 197 LEU A CA 1
ATOM 1559 C C . LEU A 1 197 ? -2.260 16.170 -1.002 1.00 68.56 197 LEU A C 1
ATOM 1561 O O . LEU A 1 197 ? -1.548 15.302 -0.493 1.00 68.56 197 LEU A O 1
ATOM 1565 N N . MET A 1 198 ? -1.801 17.010 -1.932 1.00 70.25 198 MET A N 1
ATOM 1566 C CA . MET A 1 198 ? -0.419 16.965 -2.414 1.00 70.25 198 MET A CA 1
ATOM 1567 C C . MET A 1 198 ? 0.569 17.445 -1.359 1.00 70.25 198 MET A C 1
ATOM 1569 O O . MET A 1 198 ? 1.556 16.754 -1.091 1.00 70.25 198 MET A O 1
ATOM 1573 N N . ASP A 1 199 ? 0.264 18.574 -0.723 1.00 69.75 199 ASP A N 1
ATOM 1574 C CA . ASP A 1 199 ? 1.064 19.114 0.377 1.00 69.75 199 ASP A CA 1
ATOM 1575 C C . ASP A 1 199 ? 1.094 18.134 1.553 1.00 69.75 199 ASP A C 1
ATOM 1577 O O . ASP A 1 199 ? 2.146 17.863 2.138 1.00 69.75 199 ASP A O 1
ATOM 1581 N N . ALA A 1 200 ? -0.048 17.502 1.831 1.00 71.81 200 ALA A N 1
ATOM 1582 C CA . ALA A 1 200 ? -0.154 16.478 2.851 1.00 71.81 200 ALA A CA 1
ATOM 1583 C C . ALA A 1 200 ? 0.705 15.238 2.542 1.00 71.81 200 ALA A C 1
ATOM 1585 O O . ALA A 1 200 ? 1.413 14.748 3.423 1.00 71.81 200 ALA A O 1
ATOM 1586 N N . CYS A 1 201 ? 0.710 14.749 1.295 1.00 73.94 201 CYS A N 1
ATOM 1587 C CA . CYS A 1 201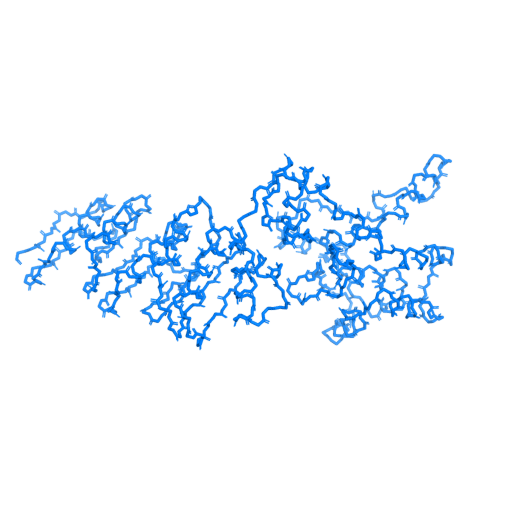 ? 1.558 13.619 0.895 1.00 73.94 201 CYS A CA 1
ATOM 1588 C C . CYS A 1 201 ? 3.051 13.942 1.033 1.00 73.94 201 CYS A C 1
ATOM 1590 O O . CYS A 1 201 ? 3.819 13.084 1.469 1.00 73.94 201 CYS A O 1
ATOM 1592 N N . ALA A 1 202 ? 3.468 15.163 0.686 1.00 75.19 202 ALA A N 1
ATOM 1593 C CA . ALA A 1 202 ? 4.851 15.605 0.845 1.00 75.19 202 ALA A CA 1
ATOM 1594 C C . ALA A 1 202 ? 5.256 15.706 2.326 1.00 75.19 202 ALA A C 1
ATOM 1596 O O . ALA A 1 202 ? 6.329 15.232 2.705 1.00 75.19 202 ALA A O 1
ATOM 1597 N N . SER A 1 203 ? 4.377 16.251 3.172 1.00 77.38 203 SER A N 1
ATOM 1598 C CA . SER A 1 203 ? 4.576 16.311 4.624 1.00 77.38 203 SER A CA 1
ATOM 1599 C C . SER A 1 203 ? 4.739 14.910 5.229 1.00 77.38 203 SER A C 1
ATOM 1601 O O . SER A 1 203 ? 5.733 14.640 5.905 1.00 77.38 203 SER A O 1
ATOM 1603 N N . VAL A 1 204 ? 3.838 13.974 4.905 1.00 77.12 204 VAL A N 1
ATOM 1604 C CA . VAL A 1 204 ? 3.920 12.586 5.391 1.00 77.12 204 VAL A CA 1
ATOM 1605 C C . VAL A 1 204 ? 5.172 11.879 4.882 1.00 77.12 204 VAL A C 1
ATOM 1607 O O . VAL A 1 204 ? 5.825 11.182 5.659 1.00 77.12 204 VAL A O 1
ATOM 1610 N N . ALA A 1 205 ? 5.545 12.078 3.613 1.00 77.06 205 ALA A N 1
ATOM 1611 C CA . ALA A 1 205 ? 6.777 11.517 3.070 1.00 77.06 205 ALA A CA 1
ATOM 1612 C C . ALA A 1 205 ? 8.005 11.997 3.855 1.00 77.06 205 ALA A C 1
ATOM 1614 O O . ALA A 1 205 ? 8.821 11.178 4.264 1.00 77.06 205 ALA A O 1
ATOM 1615 N N . SER A 1 206 ? 8.087 13.295 4.153 1.00 80.44 206 SER A N 1
ATOM 1616 C CA . SER A 1 206 ? 9.160 13.866 4.972 1.00 80.44 206 SER A CA 1
ATOM 1617 C C . SER A 1 206 ? 9.205 13.258 6.382 1.00 80.44 206 SER A C 1
ATOM 1619 O O . SER A 1 206 ? 10.254 12.779 6.821 1.00 80.44 206 SER A O 1
ATOM 1621 N N . MET A 1 207 ? 8.059 13.184 7.074 1.00 80.56 207 MET A N 1
ATOM 1622 C CA . MET A 1 207 ? 7.972 12.618 8.430 1.00 80.56 207 MET A CA 1
ATOM 1623 C C . MET A 1 207 ? 8.414 11.150 8.485 1.00 80.56 207 MET A C 1
ATOM 1625 O O . MET A 1 207 ? 9.145 10.752 9.398 1.00 80.56 207 MET A O 1
ATOM 1629 N N . ALA A 1 208 ? 7.997 10.367 7.489 1.00 77.81 208 ALA A N 1
ATOM 1630 C CA . ALA A 1 208 ? 8.316 8.951 7.347 1.00 77.81 208 ALA A CA 1
ATOM 1631 C C . ALA A 1 208 ? 9.670 8.688 6.662 1.00 77.81 208 ALA A C 1
ATOM 1633 O O . ALA A 1 208 ? 9.995 7.532 6.402 1.00 77.81 208 ALA A O 1
ATOM 1634 N N . GLN A 1 209 ? 10.454 9.733 6.355 1.00 81.25 209 GLN A N 1
ATOM 1635 C CA . GLN A 1 209 ? 11.732 9.632 5.634 1.00 81.25 209 GLN A CA 1
ATOM 1636 C C . GLN A 1 209 ? 11.607 8.889 4.293 1.00 81.25 209 GLN A C 1
ATOM 1638 O O . GLN A 1 209 ? 12.533 8.221 3.831 1.00 81.25 209 GLN A O 1
ATOM 1643 N N . LEU A 1 210 ? 10.441 9.003 3.663 1.00 71.38 210 LEU A N 1
ATOM 1644 C CA . LEU A 1 210 ? 10.186 8.471 2.339 1.00 71.38 210 LEU A CA 1
ATOM 1645 C C . LEU A 1 210 ? 10.789 9.420 1.297 1.00 71.38 210 LEU A C 1
ATOM 1647 O O . LEU A 1 210 ? 10.728 10.639 1.454 1.00 71.38 210 LEU A O 1
ATOM 1651 N N . PRO A 1 211 ? 11.337 8.880 0.202 1.00 61.59 211 PRO A N 1
ATOM 1652 C CA . PRO A 1 211 ? 12.059 9.675 -0.786 1.00 61.59 211 PRO A CA 1
ATOM 1653 C C . PRO A 1 211 ? 11.168 10.652 -1.563 1.00 61.59 211 PRO A C 1
ATOM 1655 O O . PRO A 1 211 ? 11.677 11.648 -2.066 1.00 61.59 211 PRO A O 1
ATOM 1658 N N . ASP A 1 212 ? 9.861 10.382 -1.685 1.00 68.31 212 ASP A N 1
ATOM 1659 C CA . ASP A 1 212 ? 8.900 11.271 -2.344 1.00 68.31 212 ASP A CA 1
ATOM 1660 C C . ASP A 1 212 ? 7.427 10.938 -2.008 1.00 68.31 212 ASP A C 1
ATOM 1662 O O . ASP A 1 212 ? 7.099 9.882 -1.456 1.00 68.31 212 ASP A O 1
ATOM 1666 N N . ALA A 1 213 ? 6.517 11.841 -2.397 1.00 65.06 213 ALA A N 1
ATOM 1667 C CA . ALA A 1 213 ? 5.066 11.697 -2.234 1.00 65.06 213 ALA A CA 1
ATOM 1668 C C . ALA A 1 213 ? 4.472 10.487 -2.984 1.00 65.06 213 ALA A C 1
ATOM 1670 O O . ALA A 1 213 ? 3.454 9.939 -2.562 1.00 65.06 213 ALA A O 1
ATOM 1671 N N . ARG A 1 214 ? 5.101 10.025 -4.076 1.00 63.88 214 ARG A N 1
ATOM 1672 C CA . ARG A 1 214 ? 4.624 8.842 -4.819 1.00 63.88 214 ARG A CA 1
ATOM 1673 C C . ARG A 1 214 ? 4.825 7.576 -4.008 1.00 63.88 214 ARG A C 1
ATOM 1675 O O . ARG A 1 214 ? 3.951 6.712 -3.970 1.00 63.88 214 ARG A O 1
ATOM 1682 N N . THR A 1 215 ? 5.963 7.497 -3.323 1.00 65.06 215 THR A N 1
ATOM 1683 C CA . THR A 1 215 ? 6.274 6.406 -2.407 1.00 65.06 215 THR A CA 1
ATOM 1684 C C . THR A 1 215 ? 5.221 6.340 -1.312 1.00 65.06 215 THR A C 1
ATOM 1686 O O . THR A 1 215 ? 4.675 5.261 -1.103 1.00 65.06 215 THR A O 1
ATOM 1689 N N . ALA A 1 216 ? 4.856 7.484 -0.714 1.00 63.69 216 ALA A N 1
ATOM 1690 C CA . ALA A 1 216 ? 3.821 7.585 0.322 1.00 63.69 216 ALA A CA 1
ATOM 1691 C C . ALA A 1 216 ? 2.471 6.968 -0.099 1.00 63.69 216 ALA A C 1
ATOM 1693 O O . ALA A 1 216 ? 1.815 6.307 0.704 1.00 63.69 216 ALA A O 1
ATOM 1694 N N . LEU A 1 217 ? 2.080 7.097 -1.371 1.00 64.44 217 LEU A N 1
ATOM 1695 C CA . LEU A 1 217 ? 0.814 6.562 -1.888 1.00 64.44 217 LEU A CA 1
ATOM 1696 C C . LEU A 1 217 ? 0.798 5.040 -2.099 1.00 64.44 217 LEU A C 1
ATOM 1698 O O . LEU A 1 217 ? -0.282 4.451 -2.153 1.00 64.44 217 LEU A O 1
ATOM 1702 N N . ARG A 1 218 ? 1.965 4.391 -2.196 1.00 70.25 218 ARG A N 1
ATOM 1703 C CA . ARG A 1 218 ? 2.095 2.928 -2.365 1.00 70.25 218 ARG A CA 1
ATOM 1704 C C . ARG A 1 218 ? 2.581 2.222 -1.098 1.00 70.25 218 ARG A C 1
ATOM 1706 O O . ARG A 1 218 ? 2.850 1.023 -1.129 1.00 70.25 218 ARG A O 1
ATOM 1713 N N . VAL A 1 219 ? 2.694 2.953 0.011 1.00 77.44 219 VAL A N 1
ATOM 1714 C CA . VAL A 1 219 ? 3.113 2.402 1.299 1.00 77.44 219 VAL A CA 1
ATOM 1715 C C . VAL A 1 219 ? 2.120 1.345 1.773 1.00 77.44 219 VAL A C 1
ATOM 1717 O O . VAL A 1 219 ? 0.922 1.594 1.881 1.00 77.44 219 VAL A O 1
ATOM 1720 N N . THR A 1 220 ? 2.648 0.171 2.112 1.00 85.56 220 THR A N 1
ATOM 1721 C CA . THR A 1 220 ? 1.908 -0.899 2.792 1.00 85.56 220 THR A CA 1
ATOM 1722 C C . THR A 1 220 ? 2.083 -0.844 4.309 1.00 85.56 220 THR A C 1
ATOM 1724 O O . THR A 1 220 ? 1.205 -1.294 5.042 1.00 85.56 220 THR A O 1
ATOM 1727 N N . VAL A 1 221 ? 3.181 -0.263 4.796 1.00 88.31 221 VAL A N 1
ATOM 1728 C CA . VAL A 1 221 ? 3.477 -0.070 6.221 1.00 88.31 221 VAL A CA 1
ATOM 1729 C C . VAL A 1 221 ? 3.951 1.361 6.442 1.00 88.31 221 VAL A C 1
ATOM 1731 O O . VAL A 1 221 ? 5.037 1.719 5.993 1.00 88.31 221 VAL A O 1
ATOM 1734 N N . LEU A 1 222 ? 3.142 2.170 7.123 1.00 90.44 222 LEU A N 1
ATOM 1735 C CA . LEU A 1 222 ? 3.502 3.532 7.505 1.00 90.44 222 LEU A CA 1
ATOM 1736 C C . LEU A 1 222 ? 3.835 3.550 8.992 1.00 90.44 222 LEU A C 1
ATOM 1738 O O . LEU A 1 222 ? 2.935 3.427 9.824 1.00 90.44 222 LEU A O 1
ATOM 1742 N N . ASP A 1 223 ? 5.120 3.683 9.308 1.00 90.81 223 ASP A N 1
ATOM 1743 C CA . ASP A 1 223 ? 5.604 3.766 10.681 1.00 90.81 223 ASP A CA 1
ATOM 1744 C C . ASP A 1 223 ? 6.091 5.181 11.003 1.00 90.81 223 ASP A C 1
ATOM 1746 O O . ASP A 1 223 ? 7.110 5.644 10.493 1.00 90.81 223 ASP A O 1
ATOM 1750 N N . LEU A 1 224 ? 5.324 5.871 11.841 1.00 91.38 224 LEU A N 1
ATOM 1751 C CA . LEU A 1 224 ? 5.604 7.201 12.367 1.00 91.38 224 LEU A CA 1
ATOM 1752 C C . LEU A 1 224 ? 5.948 7.134 13.860 1.00 91.38 224 LEU A C 1
ATOM 1754 O O . LEU A 1 224 ? 5.759 8.112 14.583 1.00 91.38 224 LEU A O 1
ATOM 1758 N N . HIS A 1 225 ? 6.452 5.989 14.334 1.00 91.62 225 HIS A N 1
ATOM 1759 C CA . HIS A 1 225 ? 6.849 5.835 15.724 1.00 91.62 225 HIS A CA 1
ATOM 1760 C C . HIS A 1 225 ? 7.800 6.949 16.179 1.00 91.62 225 HIS A C 1
ATOM 1762 O O . HIS A 1 225 ? 8.817 7.230 15.541 1.00 91.62 225 HIS A O 1
ATOM 1768 N N . GLY A 1 226 ? 7.477 7.574 17.311 1.00 86.81 226 GLY A N 1
ATOM 1769 C CA . GLY A 1 226 ? 8.307 8.616 17.916 1.00 86.81 226 GLY A CA 1
ATOM 1770 C C . GLY A 1 226 ? 8.309 9.939 17.146 1.00 86.81 226 GLY A C 1
ATOM 1771 O O . GLY A 1 226 ? 9.030 10.860 17.529 1.00 86.81 226 GLY A O 1
ATOM 1772 N N . LYS A 1 227 ? 7.507 10.062 16.082 1.00 85.81 227 LYS A N 1
ATOM 1773 C CA . LYS A 1 227 ? 7.204 11.344 15.452 1.00 85.81 227 LYS A CA 1
ATOM 1774 C C . LYS A 1 227 ? 6.064 11.954 16.262 1.00 85.81 227 LYS A C 1
ATOM 1776 O O . LYS A 1 227 ? 4.966 11.409 16.295 1.00 85.81 227 LYS A O 1
ATOM 1781 N N . ALA A 1 228 ? 6.349 13.024 16.993 1.00 89.56 228 ALA A N 1
ATOM 1782 C CA . ALA A 1 228 ? 5.323 13.767 17.709 1.00 89.56 228 ALA A CA 1
ATOM 1783 C C . ALA A 1 228 ? 4.612 14.690 16.707 1.00 89.56 228 ALA A C 1
ATOM 1785 O O . ALA A 1 228 ? 5.123 15.769 16.422 1.00 89.56 228 ALA A O 1
ATOM 1786 N N . LEU A 1 229 ? 3.491 14.244 16.135 1.00 87.69 229 LEU A N 1
ATOM 1787 C CA . LEU A 1 229 ? 2.775 14.982 15.092 1.00 87.69 229 LEU A CA 1
ATOM 1788 C C . LEU A 1 229 ? 2.044 16.191 15.688 1.00 87.69 229 LEU A C 1
ATOM 1790 O O . LEU A 1 229 ? 1.227 16.037 16.606 1.00 87.69 229 LEU A O 1
ATOM 1794 N N . SER A 1 230 ? 2.272 17.370 15.106 1.00 88.06 230 SER A N 1
ATOM 1795 C CA . SER A 1 230 ? 1.470 18.573 15.349 1.00 88.06 230 SER A CA 1
ATOM 1796 C C . SER A 1 230 ? 0.021 18.394 14.874 1.00 88.06 230 SER A C 1
ATOM 1798 O O . SER A 1 230 ? -0.333 17.395 14.241 1.00 88.06 230 SER A O 1
ATOM 1800 N N . THR A 1 231 ? -0.849 19.362 15.166 1.00 83.94 231 THR A N 1
ATOM 1801 C CA . THR A 1 231 ? -2.232 19.355 14.662 1.00 83.94 231 THR A CA 1
ATOM 1802 C C . THR A 1 231 ? -2.260 19.400 13.134 1.00 83.94 231 THR A C 1
ATOM 1804 O O . THR A 1 231 ? -2.973 18.619 12.509 1.00 83.94 231 THR A O 1
ATOM 1807 N N . GLU A 1 232 ? -1.445 20.259 12.523 1.00 76.75 232 GLU A N 1
ATOM 1808 C CA . GLU A 1 232 ? -1.327 20.395 11.069 1.00 76.75 232 GLU A CA 1
ATOM 1809 C C . GLU A 1 232 ? -0.790 19.107 10.433 1.00 76.75 232 GLU A C 1
ATOM 1811 O O . GLU A 1 232 ? -1.331 18.635 9.435 1.00 76.75 232 GLU A O 1
ATOM 1816 N N . GLU A 1 233 ? 0.224 18.487 11.040 1.00 82.44 233 GLU A N 1
ATOM 1817 C CA . GLU A 1 233 ? 0.785 17.212 10.574 1.00 82.44 233 GLU A CA 1
ATOM 1818 C C . GLU A 1 233 ? -0.212 16.055 10.729 1.00 82.44 233 GLU A C 1
ATOM 1820 O O . GLU A 1 233 ? -0.313 15.187 9.858 1.00 82.44 233 GLU A O 1
ATOM 1825 N N . SER A 1 234 ? -1.004 16.062 11.804 1.00 86.62 234 SER A N 1
ATOM 1826 C CA . SER A 1 234 ? -2.092 15.101 12.018 1.00 86.62 234 SER A CA 1
ATOM 1827 C C . SER A 1 234 ? -3.180 15.248 10.948 1.00 86.62 234 SER A C 1
ATOM 1829 O O . SER A 1 234 ? -3.664 14.251 10.410 1.00 86.62 234 SER A O 1
ATOM 1831 N N . GLN A 1 235 ? -3.534 16.485 10.587 1.00 80.38 235 GLN A N 1
ATOM 1832 C CA . GLN A 1 235 ? -4.496 16.784 9.523 1.00 80.38 235 GLN A CA 1
ATOM 1833 C C . GLN A 1 235 ? -3.959 16.419 8.137 1.00 80.38 235 GLN A C 1
ATOM 1835 O O . GLN A 1 235 ? -4.693 15.846 7.330 1.00 80.38 235 GLN A O 1
ATOM 1840 N N . ALA A 1 236 ? -2.677 16.674 7.876 1.00 81.19 236 ALA A N 1
ATOM 1841 C CA . ALA A 1 236 ? -2.006 16.219 6.666 1.00 81.19 236 ALA A CA 1
ATOM 1842 C C . ALA A 1 236 ? -2.079 14.690 6.557 1.00 81.19 236 ALA A C 1
ATOM 1844 O O . ALA A 1 236 ? -2.578 14.152 5.569 1.00 81.19 236 ALA A O 1
ATOM 1845 N N . LEU A 1 237 ? -1.692 13.965 7.606 1.00 86.25 237 LEU A N 1
ATOM 1846 C CA . LEU A 1 237 ? -1.810 12.510 7.615 1.00 86.25 237 LEU A CA 1
ATOM 1847 C C . LEU A 1 237 ? -3.260 12.043 7.418 1.00 86.25 237 LEU A C 1
ATOM 1849 O O . LEU A 1 237 ? -3.497 11.101 6.664 1.00 86.25 237 LEU A O 1
ATOM 1853 N N . ALA A 1 238 ? -4.239 12.714 8.024 1.00 86.88 238 ALA A N 1
ATOM 1854 C CA . ALA A 1 238 ? -5.652 12.413 7.816 1.00 86.88 238 ALA A CA 1
ATOM 1855 C C . ALA A 1 238 ? -6.080 12.593 6.348 1.00 86.88 238 ALA A C 1
ATOM 1857 O O . ALA A 1 238 ? -6.763 11.728 5.803 1.00 86.88 238 ALA A O 1
ATOM 1858 N N . LEU A 1 239 ? -5.653 13.662 5.670 1.00 77.62 239 LEU A N 1
ATOM 1859 C CA . LEU A 1 239 ? -5.910 13.860 4.237 1.00 77.62 239 LEU A CA 1
ATOM 1860 C C . LEU A 1 239 ? -5.276 12.749 3.394 1.00 77.62 239 LEU A C 1
ATOM 1862 O O . LEU A 1 239 ? -5.944 12.175 2.526 1.00 77.62 239 LEU A O 1
ATOM 1866 N N . VAL A 1 240 ? -4.024 12.387 3.698 1.00 80.31 240 VAL A N 1
ATOM 1867 C CA . VAL A 1 240 ? -3.343 11.264 3.043 1.00 80.31 240 VAL A CA 1
ATOM 1868 C C . VAL A 1 240 ? -4.075 9.960 3.301 1.00 80.31 240 VAL A C 1
ATOM 1870 O O . VAL A 1 240 ? -4.190 9.187 2.378 1.00 80.31 240 VAL A O 1
ATOM 1873 N N . LEU A 1 241 ? -4.608 9.685 4.488 1.00 84.88 241 LEU A N 1
ATOM 1874 C CA . LEU A 1 241 ? -5.310 8.423 4.752 1.00 84.88 241 LEU A CA 1
ATOM 1875 C C . LEU A 1 241 ? -6.720 8.378 4.163 1.00 84.88 241 LEU A C 1
ATOM 1877 O O . LEU A 1 241 ? -7.203 7.298 3.812 1.00 84.88 241 LEU A O 1
ATOM 1881 N N . ARG A 1 242 ? -7.389 9.532 4.090 1.00 81.50 242 ARG A N 1
ATOM 1882 C CA . ARG A 1 242 ? -8.739 9.684 3.536 1.00 81.50 242 ARG A CA 1
ATOM 1883 C C . ARG A 1 242 ? -8.739 9.429 2.039 1.00 81.50 242 ARG A C 1
ATOM 1885 O O . ARG A 1 242 ? -9.626 8.747 1.529 1.00 81.50 242 ARG A O 1
ATOM 1892 N N . HIS A 1 243 ? -7.751 10.000 1.360 1.00 70.88 243 HIS A N 1
ATOM 1893 C CA . HIS A 1 243 ? -7.647 9.940 -0.082 1.00 70.88 243 HIS A CA 1
ATOM 1894 C C . HIS A 1 243 ? -6.518 8.993 -0.483 1.00 70.88 243 HIS A C 1
ATOM 1896 O O . HIS A 1 243 ? -6.792 7.983 -1.112 1.00 70.88 243 HIS A O 1
ATOM 1902 N N . GLY A 1 244 ? -5.278 9.248 -0.081 1.00 62.50 244 GLY A N 1
ATOM 1903 C CA . GLY A 1 244 ? -4.116 8.416 -0.403 1.00 62.50 244 GLY A CA 1
ATOM 1904 C C . GLY A 1 244 ? -3.933 7.126 0.406 1.00 62.50 244 GLY A C 1
ATOM 1905 O O . GLY A 1 244 ? -4.730 6.727 1.252 1.00 62.50 244 GLY A O 1
ATOM 1906 N N . ALA A 1 245 ? -2.869 6.402 0.070 1.00 73.00 245 ALA A N 1
ATOM 1907 C CA . ALA A 1 245 ? -2.527 5.108 0.660 1.00 73.00 245 ALA A CA 1
ATOM 1908 C C . ALA A 1 245 ? -3.659 4.038 0.581 1.00 73.00 245 ALA A C 1
ATOM 1910 O O . ALA A 1 245 ? -4.095 3.482 1.601 1.00 73.00 245 ALA A O 1
ATOM 1911 N N . PRO A 1 246 ? -4.157 3.697 -0.629 1.00 73.94 246 PRO A N 1
ATOM 1912 C CA . PRO A 1 246 ? -5.097 2.585 -0.819 1.00 73.94 246 PRO A CA 1
ATOM 1913 C C . PRO A 1 246 ? -4.495 1.225 -0.433 1.00 73.94 246 PRO A C 1
ATOM 1915 O O . PRO A 1 246 ? -5.222 0.320 -0.024 1.00 73.94 246 PRO A O 1
ATOM 1918 N N . GLU A 1 247 ? -3.169 1.102 -0.523 1.00 80.94 247 GLU A N 1
ATOM 1919 C CA . GLU A 1 247 ? -2.415 -0.122 -0.245 1.00 80.94 247 GLU A CA 1
ATOM 1920 C C . GLU A 1 247 ? -1.963 -0.264 1.214 1.00 80.94 247 GLU A C 1
ATOM 1922 O O . GLU A 1 247 ? -1.341 -1.270 1.551 1.00 80.94 247 GLU A O 1
ATOM 1927 N N . LEU A 1 248 ? -2.281 0.701 2.085 1.00 87.25 248 LEU A N 1
ATOM 1928 C CA . LEU A 1 248 ? -1.831 0.680 3.473 1.00 87.25 248 LEU A CA 1
ATOM 1929 C C . LEU A 1 248 ? -2.442 -0.497 4.234 1.00 87.25 248 LEU A C 1
ATOM 1931 O O . LEU A 1 248 ? -3.661 -0.621 4.330 1.00 87.25 248 LEU A O 1
ATOM 1935 N N . VAL A 1 249 ? -1.574 -1.336 4.792 1.00 91.56 249 VAL A N 1
ATOM 1936 C CA . VAL A 1 249 ? -1.915 -2.529 5.576 1.00 91.56 249 VAL A CA 1
ATOM 1937 C C . VAL A 1 249 ? -1.699 -2.276 7.063 1.00 91.56 249 VAL A C 1
ATOM 1939 O O . VAL A 1 249 ? -2.517 -2.706 7.879 1.00 91.56 249 VAL A O 1
ATOM 1942 N N . ARG A 1 250 ? -0.626 -1.555 7.416 1.00 93.06 250 ARG A N 1
ATOM 1943 C CA . ARG A 1 250 ? -0.255 -1.258 8.805 1.00 93.06 250 ARG A CA 1
ATOM 1944 C C . ARG A 1 250 ? 0.047 0.219 9.002 1.00 93.06 250 ARG A C 1
ATOM 1946 O O . ARG A 1 250 ? 0.794 0.800 8.215 1.00 93.06 250 ARG A O 1
ATOM 1953 N N . LEU A 1 251 ? -0.493 0.792 10.072 1.00 94.44 251 LEU A N 1
ATOM 1954 C CA . LEU A 1 251 ? -0.256 2.176 10.476 1.00 94.44 251 LEU A CA 1
ATOM 1955 C C . LEU A 1 251 ? 0.238 2.219 11.922 1.00 94.44 251 LEU A C 1
ATOM 1957 O O . LEU A 1 251 ? -0.482 1.825 12.835 1.00 94.44 251 LEU A O 1
ATOM 1961 N N . ASN A 1 252 ? 1.433 2.749 12.144 1.00 94.62 252 ASN A N 1
ATOM 1962 C CA . ASN A 1 252 ? 1.940 3.033 13.477 1.00 94.62 252 ASN A CA 1
ATOM 1963 C C . ASN A 1 252 ? 2.079 4.546 13.654 1.00 94.62 252 ASN A C 1
ATOM 1965 O O . ASN A 1 252 ? 2.859 5.191 12.965 1.00 94.62 252 ASN A O 1
ATOM 1969 N N . VAL A 1 253 ? 1.305 5.099 14.581 1.00 94.12 253 VAL A N 1
ATOM 1970 C CA . VAL A 1 253 ? 1.291 6.519 14.958 1.00 94.12 253 VAL A CA 1
ATOM 1971 C C . VAL A 1 253 ? 1.550 6.687 16.459 1.00 94.12 253 VAL A C 1
ATOM 1973 O O . VAL A 1 253 ? 1.086 7.625 17.103 1.00 94.12 253 VAL A O 1
ATOM 1976 N N . SER A 1 254 ? 2.254 5.728 17.064 1.00 92.12 254 SER A N 1
ATOM 1977 C CA . SER A 1 254 ? 2.729 5.868 18.443 1.00 92.12 254 SER A CA 1
ATOM 1978 C C . SER A 1 254 ? 3.851 6.914 18.522 1.00 92.12 254 SER A C 1
ATOM 1980 O O . SER A 1 254 ? 4.625 7.069 17.592 1.00 92.12 254 SER A O 1
ATOM 1982 N N . GLY A 1 255 ? 3.971 7.656 19.618 1.00 82.75 255 GLY A N 1
ATOM 1983 C CA . GLY A 1 255 ? 4.941 8.758 19.751 1.00 82.75 255 GLY A CA 1
ATOM 1984 C C . GLY A 1 255 ? 4.322 10.139 19.955 1.00 82.75 255 GLY A C 1
ATOM 1985 O O . GLY A 1 255 ? 5.046 11.081 20.253 1.00 82.75 255 GLY A O 1
ATOM 1986 N N . GLY A 1 256 ? 2.990 10.232 19.901 1.00 82.62 256 GLY A N 1
ATOM 1987 C CA . GLY A 1 256 ? 2.236 11.450 20.195 1.00 82.62 256 GLY A CA 1
ATOM 1988 C C . GLY A 1 256 ? 1.641 12.055 18.932 1.00 82.62 256 GLY A C 1
ATOM 1989 O O . GLY A 1 256 ? 2.354 12.566 18.085 1.00 82.62 256 GLY A O 1
ATOM 1990 N N . VAL A 1 257 ? 0.320 12.003 18.813 1.00 89.38 257 VAL A N 1
ATOM 1991 C CA . VAL A 1 257 ? -0.425 12.636 17.722 1.00 89.38 257 VAL A CA 1
ATOM 1992 C C . VAL A 1 257 ? -1.347 13.658 18.355 1.00 89.38 257 VAL A C 1
ATOM 1994 O O . VAL A 1 257 ? -2.156 13.289 19.209 1.00 89.38 257 VAL A O 1
ATOM 1997 N N . ALA A 1 258 ? -1.226 14.923 17.956 1.00 89.06 258 ALA A N 1
ATOM 1998 C CA . ALA A 1 258 ? -2.064 15.988 18.495 1.00 89.06 258 ALA A CA 1
ATOM 1999 C C . ALA A 1 258 ? -3.550 15.792 18.148 1.00 89.06 258 ALA A C 1
ATOM 2001 O O . ALA A 1 258 ? -4.407 16.013 19.002 1.00 89.06 258 ALA A O 1
ATOM 2002 N N . ASP A 1 259 ? -3.857 15.327 16.930 1.00 91.31 259 ASP A N 1
ATOM 2003 C CA . ASP A 1 259 ? -5.230 15.093 16.467 1.00 91.31 259 ASP A CA 1
ATOM 2004 C C . ASP A 1 259 ? -5.433 13.664 15.931 1.00 91.31 259 ASP A C 1
ATOM 2006 O O . ASP A 1 259 ? -5.562 13.404 14.732 1.00 91.31 259 ASP A O 1
ATOM 2010 N N . LEU A 1 260 ? -5.473 12.699 16.855 1.00 94.06 260 LEU A N 1
ATOM 2011 C CA . LEU A 1 260 ? -5.743 11.293 16.527 1.00 94.06 260 LEU A CA 1
ATOM 2012 C C . LEU A 1 260 ? -7.159 11.084 15.959 1.00 94.06 260 LEU A C 1
ATOM 2014 O O . LEU A 1 260 ? -7.413 10.132 15.218 1.00 94.06 260 LEU A O 1
ATOM 2018 N N . ARG A 1 261 ? -8.085 11.990 16.290 1.00 93.62 261 ARG A N 1
ATOM 2019 C CA . ARG A 1 261 ? -9.468 11.938 15.823 1.00 93.62 261 ARG A CA 1
ATOM 2020 C C . ARG A 1 261 ? -9.542 12.163 14.315 1.00 93.62 261 ARG A C 1
ATOM 2022 O O . ARG A 1 261 ? -10.231 11.392 13.651 1.00 93.62 261 ARG A O 1
ATOM 2029 N N . ALA A 1 262 ? -8.818 13.145 13.775 1.00 89.00 262 ALA A N 1
ATOM 2030 C CA . ALA A 1 262 ? -8.780 13.401 12.335 1.00 89.00 262 ALA A CA 1
ATOM 2031 C C . ALA A 1 262 ? -8.334 12.161 11.537 1.00 89.00 262 ALA A C 1
ATOM 2033 O O . ALA A 1 262 ? -8.938 11.821 10.517 1.00 89.00 262 ALA A O 1
ATOM 2034 N N . ILE A 1 263 ? -7.325 11.441 12.039 1.00 93.44 263 ILE A N 1
ATOM 2035 C CA . ILE A 1 263 ? -6.834 10.182 11.455 1.00 93.44 263 ILE A CA 1
ATOM 2036 C C . ILE A 1 263 ? -7.936 9.110 11.472 1.00 93.44 263 ILE A C 1
ATOM 2038 O O . ILE A 1 263 ? -8.193 8.467 10.451 1.00 93.44 263 ILE A O 1
ATOM 2042 N N . GLY A 1 264 ? -8.616 8.932 12.609 1.00 94.62 264 GLY A N 1
ATOM 2043 C CA . GLY A 1 264 ? -9.723 7.981 12.735 1.00 94.62 264 GLY A CA 1
ATOM 2044 C C . GLY A 1 264 ? -10.889 8.291 11.793 1.00 94.62 264 GLY A C 1
ATOM 2045 O O . GLY A 1 264 ? -11.351 7.408 11.069 1.00 94.62 264 GLY A O 1
ATOM 2046 N N . GLU A 1 265 ? -11.317 9.554 11.724 1.00 92.44 265 GLU A N 1
ATOM 2047 C CA . GLU A 1 265 ? -12.393 10.010 10.834 1.00 92.44 265 GLU A CA 1
ATOM 2048 C C . GLU A 1 265 ? -12.033 9.839 9.353 1.00 92.44 265 GLU A C 1
ATOM 2050 O O . GLU A 1 265 ? -12.880 9.448 8.543 1.00 92.44 265 GLU A O 1
ATOM 2055 N N . ALA A 1 266 ? -10.774 10.092 8.988 1.00 90.12 266 ALA A N 1
ATOM 2056 C CA . ALA A 1 266 ? -10.273 9.845 7.644 1.00 90.12 266 ALA A CA 1
ATOM 2057 C C . ALA A 1 266 ? -10.430 8.374 7.253 1.00 90.12 266 ALA A C 1
ATOM 2059 O O . ALA A 1 266 ? -11.033 8.082 6.218 1.00 90.12 266 ALA A O 1
ATOM 2060 N N . ILE A 1 267 ? -9.981 7.449 8.107 1.00 93.19 267 ILE A N 1
ATOM 2061 C CA . ILE A 1 267 ? -10.118 6.007 7.864 1.00 93.19 267 ILE A CA 1
ATOM 2062 C C . ILE A 1 267 ? -11.600 5.607 7.813 1.00 93.19 267 ILE A C 1
ATOM 2064 O O . ILE A 1 267 ? -12.018 4.928 6.875 1.00 93.19 267 ILE A O 1
ATOM 2068 N N . LEU A 1 268 ? -12.417 6.070 8.766 1.00 92.31 268 LEU A N 1
ATOM 2069 C CA . LEU A 1 268 ? -13.858 5.792 8.822 1.00 92.31 268 LEU A CA 1
ATOM 2070 C C . LEU A 1 268 ? -14.606 6.247 7.568 1.00 92.31 268 LEU A C 1
ATOM 2072 O O . LEU A 1 268 ? -15.560 5.585 7.155 1.00 92.31 268 LEU A O 1
ATOM 2076 N N . SER A 1 269 ? -14.188 7.353 6.955 1.00 88.19 269 SER A N 1
ATOM 2077 C CA . SER A 1 269 ? -14.835 7.888 5.754 1.00 88.19 269 SER A CA 1
ATOM 2078 C C . SER A 1 269 ? -14.571 7.070 4.487 1.00 88.19 269 SER A C 1
ATOM 2080 O O . SER A 1 269 ? -15.293 7.218 3.503 1.00 88.19 269 SER A O 1
ATOM 2082 N N . ARG A 1 270 ? -13.583 6.166 4.505 1.00 84.50 270 ARG A N 1
ATOM 2083 C CA . ARG A 1 270 ? -13.253 5.333 3.344 1.00 84.50 270 ARG A CA 1
ATOM 2084 C C . ARG A 1 270 ? -14.381 4.352 3.032 1.00 84.50 270 ARG A C 1
ATOM 2086 O O . ARG A 1 270 ? -15.059 3.839 3.926 1.00 84.50 270 ARG A O 1
ATOM 2093 N N . THR A 1 271 ? -14.553 4.035 1.755 1.00 83.19 271 THR A N 1
ATOM 2094 C CA . THR A 1 271 ? -15.440 2.951 1.300 1.00 83.19 271 THR A CA 1
ATOM 2095 C C . THR A 1 271 ? -14.741 1.595 1.360 1.00 83.19 271 THR A C 1
ATOM 2097 O O . THR A 1 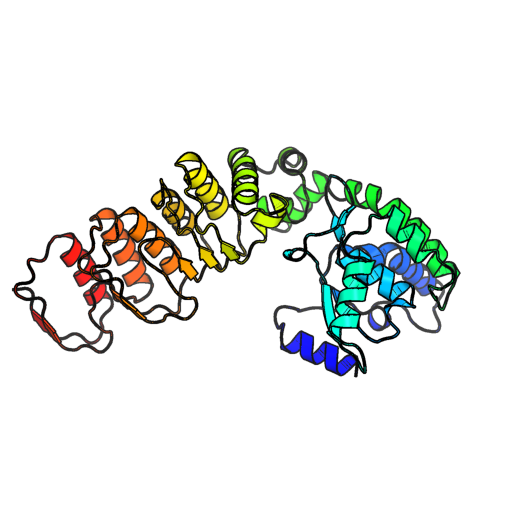271 ? -15.370 0.593 1.688 1.00 83.19 271 THR A O 1
ATOM 2100 N N . THR A 1 272 ? -13.427 1.570 1.122 1.00 82.75 272 THR A N 1
ATOM 2101 C CA . THR A 1 272 ? -12.578 0.374 1.184 1.00 82.75 272 THR A CA 1
ATOM 2102 C C . THR A 1 272 ? -11.239 0.680 1.855 1.00 82.75 272 THR A C 1
ATOM 2104 O O . THR A 1 272 ? -10.681 1.770 1.685 1.00 82.75 272 THR A O 1
ATOM 2107 N N . SER A 1 273 ? -10.673 -0.295 2.561 1.00 87.38 273 SER A N 1
ATOM 2108 C CA . SER A 1 273 ? -9.327 -0.202 3.127 1.00 87.38 273 SER A CA 1
ATOM 2109 C C . SER A 1 273 ? -8.679 -1.581 3.224 1.00 87.38 273 SER A C 1
ATOM 2111 O O . SER A 1 273 ? -9.374 -2.570 3.453 1.00 87.38 273 SER A O 1
ATOM 2113 N N . LYS A 1 274 ? -7.352 -1.633 3.056 1.00 89.94 274 LYS A N 1
ATOM 2114 C CA . LYS A 1 274 ? -6.514 -2.809 3.347 1.00 89.94 274 LYS A CA 1
ATOM 2115 C C . LYS A 1 274 ? -5.907 -2.759 4.750 1.00 89.94 274 LYS A C 1
ATOM 2117 O O . LYS A 1 274 ? -5.183 -3.677 5.125 1.00 89.94 274 LYS A O 1
ATOM 2122 N N . LEU A 1 275 ? -6.195 -1.700 5.505 1.00 90.88 275 LEU A N 1
ATOM 2123 C CA . LEU A 1 275 ? -5.644 -1.473 6.831 1.00 90.88 275 LEU A CA 1
ATOM 2124 C C . LEU A 1 275 ? -6.194 -2.524 7.798 1.00 90.88 275 LEU A C 1
ATOM 2126 O O . LEU A 1 275 ? -7.390 -2.540 8.085 1.00 90.88 275 LEU A O 1
ATOM 2130 N N . VAL A 1 276 ? -5.314 -3.393 8.289 1.00 90.50 276 VAL A N 1
ATOM 2131 C CA . VAL A 1 276 ? -5.652 -4.480 9.225 1.00 90.50 276 VAL A CA 1
ATOM 2132 C C . VAL A 1 276 ? -4.993 -4.310 10.585 1.00 90.50 276 VAL A C 1
ATOM 2134 O O . VAL A 1 276 ? -5.487 -4.884 11.554 1.00 90.50 276 VAL A O 1
ATOM 2137 N N . SER A 1 277 ? -3.926 -3.509 10.663 1.00 93.75 277 SER A N 1
ATOM 2138 C CA . SER A 1 277 ? -3.219 -3.212 11.904 1.00 93.75 277 SER A CA 1
ATOM 2139 C C . SER A 1 277 ? -3.019 -1.719 12.096 1.00 93.75 277 SER A C 1
ATOM 2141 O O . SER A 1 277 ? -2.665 -0.978 11.173 1.00 93.75 277 SER A O 1
ATOM 2143 N N . VAL A 1 278 ? -3.262 -1.292 13.331 1.00 95.81 278 VAL A N 1
ATOM 2144 C CA . VAL A 1 278 ? -3.056 0.077 13.787 1.00 95.81 278 VAL A CA 1
ATOM 2145 C C . VAL A 1 278 ? -2.416 0.047 15.164 1.00 95.81 278 VAL A C 1
ATOM 2147 O O . VAL A 1 278 ? -2.871 -0.682 16.043 1.00 95.81 278 VAL A O 1
ATOM 2150 N N . LYS A 1 279 ? -1.401 0.882 15.364 1.00 96.50 279 LYS A N 1
ATOM 2151 C CA . LYS A 1 279 ? -0.772 1.120 16.660 1.00 96.50 279 LYS A CA 1
ATOM 2152 C C . LYS A 1 279 ? -0.778 2.608 16.982 1.00 96.50 279 LYS A C 1
ATOM 2154 O O . LYS A 1 279 ? -0.312 3.419 16.184 1.00 96.50 279 LYS A O 1
ATOM 2159 N N . CYS A 1 280 ? -1.277 2.961 18.158 1.00 95.56 280 CYS A N 1
ATOM 2160 C CA . CYS A 1 280 ? -1.130 4.284 18.760 1.00 95.56 280 CYS A CA 1
ATOM 2161 C C . CYS A 1 280 ? -0.545 4.135 20.174 1.00 95.56 280 CYS A C 1
ATOM 2163 O O . CYS A 1 280 ? -0.109 3.055 20.569 1.00 95.56 280 CYS A O 1
ATOM 2165 N N . ASN A 1 281 ? -0.507 5.217 20.952 1.00 94.06 281 ASN A N 1
ATOM 2166 C CA . ASN A 1 281 ? 0.006 5.158 22.324 1.00 94.06 281 ASN A CA 1
ATOM 2167 C C . ASN A 1 281 ? -0.884 4.332 23.265 1.00 94.06 281 ASN A C 1
ATOM 2169 O O . ASN A 1 281 ? -0.373 3.721 24.200 1.00 94.06 281 ASN A O 1
ATOM 2173 N N . ALA A 1 282 ? -2.201 4.334 23.044 1.00 94.88 282 ALA A N 1
ATOM 2174 C CA . ALA A 1 282 ? -3.156 3.682 23.936 1.00 94.88 282 ALA A CA 1
ATOM 2175 C C . ALA A 1 282 ? -3.346 2.189 23.631 1.00 94.88 282 ALA A C 1
ATOM 2177 O O . ALA A 1 282 ? -3.644 1.413 24.541 1.00 94.88 282 ALA A O 1
ATOM 2178 N N . PHE A 1 283 ? -3.203 1.775 22.368 1.00 95.19 283 PHE A N 1
ATOM 2179 C CA . PHE A 1 283 ? -3.457 0.398 21.956 1.00 95.19 283 PHE A CA 1
ATOM 2180 C C . PHE A 1 283 ? -2.709 -0.009 20.682 1.00 95.19 283 PHE A C 1
ATOM 2182 O O . PHE A 1 283 ? -2.225 0.815 19.905 1.00 95.19 283 PHE A O 1
ATOM 2189 N N . GLU A 1 284 ? -2.692 -1.319 20.454 1.00 95.75 284 GLU A N 1
ATOM 2190 C CA . GLU A 1 284 ? -2.297 -1.950 19.203 1.00 95.75 284 GLU A CA 1
ATOM 2191 C C . GLU A 1 284 ? -3.395 -2.929 18.781 1.00 95.75 284 GLU A C 1
ATOM 2193 O O . GLU A 1 284 ? -3.913 -3.681 19.606 1.00 95.75 284 GLU A O 1
ATOM 2198 N N . VAL A 1 285 ? -3.754 -2.901 17.500 1.00 95.62 285 VAL A N 1
ATOM 2199 C CA . VAL A 1 285 ? -4.558 -3.927 16.834 1.00 95.62 285 VAL A CA 1
ATOM 2200 C C . VAL A 1 285 ? -3.592 -4.746 15.976 1.00 95.62 285 VAL A C 1
ATOM 2202 O O . VAL A 1 285 ? -3.161 -4.256 14.928 1.00 95.62 285 VAL A O 1
ATOM 2205 N N . PRO A 1 286 ? -3.208 -5.959 16.408 1.00 93.00 286 PRO A N 1
ATOM 2206 C CA . PRO A 1 286 ? -2.375 -6.853 15.610 1.00 93.00 286 PRO A CA 1
ATOM 2207 C C . PRO A 1 286 ? -3.085 -7.303 14.330 1.00 93.00 286 PRO A C 1
ATOM 2209 O O . PRO A 1 286 ? -4.316 -7.355 14.285 1.00 93.00 286 PRO A O 1
ATOM 2212 N N . ASP A 1 287 ? -2.318 -7.692 13.309 1.00 88.88 287 ASP A N 1
ATOM 2213 C CA . ASP A 1 287 ? -2.858 -8.158 12.023 1.00 88.88 287 ASP A CA 1
ATOM 2214 C C . ASP A 1 287 ? -3.843 -9.332 12.190 1.00 88.88 287 ASP A C 1
ATOM 2216 O O . ASP A 1 287 ? -4.882 -9.382 11.530 1.00 88.88 287 ASP A O 1
ATOM 2220 N N . ASP A 1 288 ? -3.547 -10.254 13.108 1.00 89.38 288 ASP A N 1
ATOM 2221 C CA . ASP A 1 288 ? -4.190 -11.561 13.281 1.00 89.38 288 ASP A CA 1
ATOM 2222 C C . ASP A 1 288 ? -5.197 -11.634 14.441 1.00 89.38 288 ASP A C 1
ATOM 2224 O O . ASP A 1 288 ? -5.868 -12.649 14.612 1.00 89.38 288 ASP A O 1
ATOM 2228 N N . ALA A 1 289 ? -5.362 -10.560 15.218 1.00 92.94 289 ALA A N 1
ATOM 2229 C CA . ALA A 1 289 ? -6.252 -10.557 16.377 1.00 92.94 289 ALA A CA 1
ATOM 2230 C C . ALA A 1 289 ? -7.710 -10.913 16.014 1.00 92.94 289 ALA A C 1
ATOM 2232 O O . ALA A 1 289 ? -8.337 -10.220 15.216 1.00 92.94 289 ALA A O 1
ATOM 2233 N N . SER A 1 290 ? -8.289 -11.936 16.632 1.00 94.44 290 SER A N 1
ATOM 2234 C CA . SER A 1 290 ? -9.743 -12.178 16.611 1.00 94.44 290 SER A CA 1
ATOM 2235 C C . SER A 1 290 ? -10.434 -11.632 17.859 1.00 94.44 290 SER A C 1
ATOM 2237 O O . SER A 1 290 ? -11.585 -11.208 17.814 1.00 94.44 290 SER A O 1
ATOM 2239 N N . VAL A 1 291 ? -9.690 -11.572 18.959 1.00 95.50 291 VAL A N 1
ATOM 2240 C CA . VAL A 1 291 ? -10.114 -11.048 20.253 1.00 95.50 291 VAL A CA 1
ATOM 2241 C C . VAL A 1 291 ? -9.116 -9.985 20.678 1.00 95.50 291 VAL A C 1
ATOM 2243 O O . VAL A 1 291 ? -7.905 -10.202 20.619 1.00 95.50 291 VAL A O 1
ATOM 2246 N N . LEU A 1 292 ? -9.621 -8.838 21.115 1.00 95.94 292 LEU A N 1
ATOM 2247 C CA . LEU A 1 292 ? -8.813 -7.739 21.614 1.00 95.94 292 LEU A CA 1
ATOM 2248 C C . LEU A 1 292 ? -9.391 -7.228 22.934 1.00 95.94 292 LEU A C 1
ATOM 2250 O O . LEU A 1 292 ? -10.563 -6.868 23.003 1.00 95.94 292 LEU A O 1
ATOM 2254 N N . ASP A 1 293 ? -8.570 -7.181 23.982 1.00 96.81 293 ASP A N 1
ATOM 2255 C CA . ASP A 1 293 ? -8.960 -6.615 25.275 1.00 96.81 293 ASP A CA 1
ATOM 2256 C C . ASP A 1 293 ? -8.234 -5.291 25.524 1.00 96.81 293 ASP A C 1
ATOM 2258 O O . ASP A 1 293 ? -7.042 -5.245 25.837 1.00 96.81 293 ASP A O 1
ATOM 2262 N N . LEU A 1 294 ? -8.980 -4.202 25.366 1.00 97.44 294 LEU A N 1
ATOM 2263 C CA . LEU A 1 294 ? -8.561 -2.826 25.618 1.00 97.44 294 LEU A CA 1
ATOM 2264 C C . LEU A 1 294 ? -9.229 -2.255 26.871 1.00 97.44 294 LEU A C 1
ATOM 2266 O O . LEU A 1 294 ? -9.277 -1.033 27.044 1.00 97.44 294 LEU A O 1
ATOM 2270 N N . SER A 1 295 ? -9.760 -3.103 27.754 1.00 96.81 295 SER A N 1
ATOM 2271 C CA . SER A 1 295 ? -10.432 -2.623 28.952 1.00 96.81 295 SER A CA 1
ATOM 2272 C C . SER A 1 295 ? -9.470 -1.870 29.873 1.00 96.81 295 SER A C 1
ATOM 2274 O O . SER A 1 295 ? -8.324 -2.270 30.098 1.00 96.81 295 SER A O 1
ATOM 2276 N N . ARG A 1 296 ? -9.943 -0.734 30.402 1.00 95.38 296 ARG A N 1
ATOM 2277 C CA . ARG A 1 296 ? -9.221 0.118 31.364 1.00 95.38 296 ARG A CA 1
ATOM 2278 C C . ARG A 1 296 ? -7.819 0.544 30.900 1.00 95.38 296 ARG A C 1
ATOM 2280 O O . ARG A 1 296 ? -6.927 0.739 31.724 1.00 95.38 296 ARG A O 1
ATOM 2287 N N . LYS A 1 297 ? -7.611 0.711 29.592 1.00 96.00 297 LYS A N 1
ATOM 2288 C CA . LYS A 1 297 ? -6.342 1.187 29.010 1.00 96.00 297 LYS A CA 1
ATOM 2289 C C . LYS A 1 297 ? -6.237 2.711 28.939 1.00 96.00 297 LYS A C 1
ATOM 2291 O O . LYS A 1 297 ? -5.195 3.238 28.570 1.00 96.00 297 LYS A O 1
ATOM 2296 N N . GLY A 1 298 ? -7.292 3.423 29.331 1.00 95.25 298 GLY A N 1
ATOM 2297 C CA . GLY A 1 298 ? -7.328 4.881 29.318 1.00 95.25 298 GLY A CA 1
ATOM 2298 C C . GLY A 1 298 ? -7.593 5.470 27.935 1.00 95.25 298 GLY A C 1
ATOM 2299 O O . GLY A 1 298 ? -7.226 6.621 27.717 1.00 95.25 298 GLY A O 1
ATOM 2300 N N . LEU A 1 299 ? -8.237 4.715 27.033 1.00 96.06 299 LEU A N 1
ATOM 2301 C CA . LEU A 1 299 ? -8.610 5.205 25.703 1.00 96.06 299 LEU A CA 1
ATOM 2302 C C . LEU A 1 299 ? -9.466 6.467 25.831 1.00 96.06 299 LEU A C 1
ATOM 2304 O O . LEU A 1 299 ? -10.429 6.502 26.603 1.00 96.06 299 LEU A O 1
ATOM 2308 N N . THR A 1 300 ? -9.110 7.475 25.049 1.00 95.19 300 THR A N 1
ATOM 2309 C CA . THR A 1 300 ? -9.869 8.710 24.857 1.00 95.19 300 THR A CA 1
ATOM 2310 C C . THR A 1 300 ? -10.845 8.567 23.685 1.00 95.19 300 THR A C 1
ATOM 2312 O O . THR A 1 300 ? -10.865 7.554 22.982 1.00 95.19 300 THR A O 1
ATOM 2315 N N . TRP A 1 301 ? -11.646 9.601 23.422 1.00 93.62 301 TRP A N 1
ATOM 2316 C CA . TRP A 1 301 ? -12.496 9.653 22.226 1.00 93.62 301 TRP A CA 1
ATOM 2317 C C . TRP A 1 301 ? -11.685 9.598 20.916 1.00 93.62 301 TRP A C 1
ATOM 2319 O O . TRP A 1 301 ? -12.131 8.996 19.942 1.00 93.62 301 TRP A O 1
ATOM 2329 N N . GLY A 1 302 ? -10.476 10.175 20.885 1.00 94.50 302 GLY A N 1
ATOM 2330 C CA . GLY A 1 302 ? -9.591 10.112 19.716 1.00 94.50 302 GLY A CA 1
ATOM 2331 C C . GLY A 1 302 ? -9.130 8.683 19.431 1.00 94.50 302 GLY A C 1
ATOM 2332 O O . GLY A 1 302 ? -9.185 8.228 18.290 1.00 94.50 302 GLY A O 1
ATOM 2333 N N . ASP A 1 303 ? -8.766 7.947 20.485 1.00 96.50 303 ASP A N 1
ATOM 2334 C CA . ASP A 1 303 ? -8.393 6.532 20.395 1.00 96.50 303 ASP A CA 1
ATOM 2335 C C . ASP A 1 303 ? -9.570 5.673 19.919 1.00 96.50 303 ASP A C 1
ATOM 2337 O O . ASP A 1 303 ? -9.418 4.841 19.027 1.00 96.50 303 ASP A O 1
ATOM 2341 N N . ALA A 1 304 ? -10.763 5.912 20.471 1.00 96.88 304 ALA A N 1
ATOM 2342 C CA . ALA A 1 304 ? -11.982 5.213 20.079 1.00 96.88 304 ALA A CA 1
ATOM 2343 C C . ALA A 1 304 ? -12.356 5.463 18.608 1.00 96.88 304 ALA A C 1
ATOM 2345 O O . ALA A 1 304 ? -12.771 4.532 17.919 1.00 96.88 304 ALA A O 1
ATOM 2346 N N . CYS A 1 305 ? -12.169 6.688 18.105 1.00 96.44 305 CYS A N 1
ATOM 2347 C CA . CYS A 1 305 ? -12.399 7.021 16.699 1.00 96.44 305 CYS A CA 1
ATOM 2348 C C . CYS A 1 305 ? -11.423 6.281 15.768 1.00 96.44 305 CYS A C 1
ATOM 2350 O O . CYS A 1 305 ? -11.834 5.699 14.761 1.00 96.44 305 CYS A O 1
ATOM 2352 N N . LEU A 1 306 ? -10.135 6.237 16.125 1.00 96.31 306 LEU A N 1
ATOM 2353 C CA . LEU A 1 306 ? -9.134 5.479 15.372 1.00 96.31 306 LEU A CA 1
ATOM 2354 C C . LEU A 1 306 ? -9.427 3.971 15.381 1.00 96.31 306 LEU A C 1
ATOM 2356 O O . LEU A 1 306 ? -9.363 3.320 14.335 1.00 96.31 306 LEU A O 1
ATOM 2360 N N . LEU A 1 307 ? -9.795 3.429 16.544 1.00 96.88 307 LEU A N 1
ATOM 2361 C CA . LEU A 1 307 ? -10.180 2.029 16.712 1.00 96.88 307 LEU A CA 1
ATOM 2362 C C . LEU A 1 307 ? -11.397 1.675 15.841 1.00 96.88 307 LEU A C 1
ATOM 2364 O O . LEU A 1 307 ? -11.366 0.689 15.106 1.00 96.88 307 LEU A O 1
ATOM 2368 N N . ALA A 1 308 ? -12.431 2.519 15.847 1.00 96.19 308 ALA A N 1
ATOM 2369 C CA . ALA A 1 308 ? -13.600 2.373 14.985 1.00 96.19 308 ALA A CA 1
ATOM 2370 C C . ALA A 1 308 ? -13.209 2.329 13.494 1.00 96.19 308 ALA A C 1
ATOM 2372 O O . ALA A 1 308 ? -13.703 1.483 12.743 1.00 96.19 308 ALA A O 1
ATOM 2373 N N . GLY A 1 309 ? -12.279 3.195 13.074 1.00 93.88 309 GLY A N 1
ATOM 2374 C CA . GLY A 1 309 ? -11.749 3.235 11.709 1.00 93.88 309 GLY A CA 1
ATOM 2375 C C . GLY A 1 309 ? -11.173 1.901 11.242 1.00 93.88 309 GLY A C 1
ATOM 2376 O O . GLY A 1 309 ? -11.550 1.414 10.174 1.00 93.88 309 GLY A O 1
ATOM 2377 N N . VAL A 1 310 ? -10.299 1.280 12.039 1.00 93.12 310 VAL A N 1
ATOM 2378 C CA . VAL A 1 310 ? -9.711 -0.024 11.683 1.00 93.12 310 VAL A CA 1
ATOM 2379 C C . VAL A 1 310 ? -10.723 -1.169 11.801 1.00 93.12 310 VAL A C 1
ATOM 2381 O O . VAL A 1 310 ? -10.764 -2.036 10.929 1.00 93.12 310 VAL A O 1
ATOM 2384 N N . MET A 1 311 ? -11.609 -1.151 12.805 1.00 94.75 311 MET A N 1
ATOM 2385 C CA . MET A 1 311 ? -12.655 -2.171 12.978 1.00 94.75 311 MET A CA 1
ATOM 2386 C C . MET A 1 311 ? -13.601 -2.259 11.774 1.00 94.75 311 MET A C 1
ATOM 2388 O O . MET A 1 311 ? -13.981 -3.357 11.369 1.00 94.75 311 MET A O 1
ATOM 2392 N N . LYS A 1 312 ? -13.944 -1.121 11.152 1.00 93.62 312 LYS A N 1
ATOM 2393 C CA . LYS A 1 312 ? -14.863 -1.050 10.001 1.00 93.62 312 LYS A CA 1
ATOM 2394 C C . LYS A 1 312 ? -14.484 -1.995 8.851 1.00 93.62 312 LYS A C 1
ATOM 2396 O O . LYS A 1 312 ? -15.366 -2.515 8.161 1.00 93.62 312 LYS A O 1
ATOM 2401 N N . PHE A 1 313 ? -13.193 -2.224 8.628 1.00 89.12 313 PHE A N 1
ATOM 2402 C CA . PHE A 1 313 ? -12.695 -3.027 7.505 1.00 89.12 313 PHE A CA 1
ATOM 2403 C C . PHE A 1 313 ? -12.193 -4.411 7.921 1.00 89.12 313 PHE A C 1
ATOM 2405 O O . PHE A 1 313 ? -11.748 -5.183 7.073 1.00 89.12 313 PHE A O 1
ATOM 2412 N N . ARG A 1 314 ? -12.294 -4.755 9.208 1.00 86.56 314 ARG A N 1
ATOM 2413 C CA . ARG A 1 314 ? -11.677 -5.953 9.769 1.00 86.56 314 ARG A CA 1
ATOM 2414 C C . ARG A 1 314 ? -12.707 -7.052 9.988 1.00 86.56 314 ARG A C 1
ATOM 2416 O O . ARG A 1 314 ? -13.514 -6.985 10.903 1.00 86.56 314 ARG A O 1
ATOM 2423 N N . ALA A 1 315 ? -12.660 -8.074 9.138 1.00 82.75 315 ALA A N 1
ATOM 2424 C CA . ALA A 1 315 ? -13.595 -9.198 9.199 1.00 82.75 315 ALA A CA 1
ATOM 2425 C C . ALA A 1 315 ? -13.232 -10.258 10.256 1.00 82.75 315 ALA A C 1
ATOM 2427 O O . ALA A 1 315 ? -14.087 -11.047 10.636 1.00 82.75 315 ALA A O 1
ATOM 2428 N N . SER A 1 316 ? -11.974 -10.312 10.704 1.00 90.44 316 SER A N 1
ATOM 2429 C CA . SER A 1 316 ? -11.491 -11.346 11.632 1.00 90.44 316 SER A CA 1
ATOM 2430 C C . SER A 1 316 ? -11.765 -11.046 13.105 1.00 90.44 316 SER A C 1
ATOM 2432 O O . SER A 1 316 ? -11.700 -11.960 13.922 1.00 90.44 316 SER A O 1
ATOM 2434 N N . LEU A 1 317 ? -12.019 -9.783 13.458 1.00 94.19 317 LEU A N 1
ATOM 2435 C CA . LEU A 1 317 ? -12.243 -9.369 14.840 1.00 94.19 317 LEU A CA 1
ATOM 2436 C C . LEU A 1 317 ? -13.679 -9.707 15.240 1.00 94.19 317 LEU A C 1
ATOM 2438 O O . LEU A 1 317 ? -14.608 -9.255 14.584 1.00 94.19 317 LEU A O 1
ATOM 2442 N N . THR A 1 318 ? -13.847 -10.476 16.310 1.00 95.56 318 THR A N 1
ATOM 2443 C CA . THR A 1 318 ? -15.150 -10.893 16.854 1.00 95.56 318 THR A CA 1
ATOM 2444 C C . THR A 1 318 ? -15.397 -10.327 18.249 1.00 95.56 318 THR A C 1
ATOM 2446 O O . THR A 1 318 ? -16.540 -10.248 18.693 1.00 95.56 318 THR A O 1
ATOM 2449 N N . GLU A 1 319 ? -14.338 -9.908 18.946 1.00 96.88 319 GLU A N 1
ATOM 2450 C CA . GLU A 1 319 ? -14.413 -9.288 20.269 1.00 96.88 319 GLU A CA 1
ATOM 2451 C C . GLU A 1 319 ? -13.380 -8.161 20.397 1.00 96.88 319 GLU A C 1
ATOM 2453 O O . GLU A 1 319 ? -12.206 -8.333 20.073 1.00 96.88 319 GLU A O 1
ATOM 2458 N N . CYS A 1 320 ? -13.802 -7.007 20.899 1.00 97.44 320 CYS A N 1
ATOM 2459 C CA . CYS A 1 320 ? -12.985 -5.829 21.149 1.00 97.44 320 CYS A CA 1
ATOM 2460 C C . CYS A 1 320 ? -13.448 -5.139 22.440 1.00 97.44 320 CYS A C 1
ATOM 2462 O O . CYS A 1 320 ? -14.168 -4.145 22.407 1.00 97.44 320 CYS A O 1
ATOM 2464 N N . ASN A 1 321 ? -13.059 -5.679 23.593 1.00 97.88 321 ASN A N 1
ATOM 2465 C CA . ASN A 1 321 ? -13.488 -5.160 24.887 1.00 97.88 321 ASN A CA 1
ATOM 2466 C C . ASN A 1 321 ? -12.884 -3.770 25.150 1.00 97.88 321 ASN A C 1
ATOM 2468 O O . ASN A 1 321 ? -11.681 -3.648 25.360 1.00 97.88 321 ASN A O 1
ATOM 2472 N N . VAL A 1 322 ? -13.713 -2.727 25.191 1.00 97.88 322 VAL A N 1
ATOM 2473 C CA . VAL A 1 322 ? -13.312 -1.331 25.448 1.00 97.88 322 VAL A CA 1
ATOM 2474 C C . VAL A 1 322 ? -13.846 -0.793 26.781 1.00 97.88 322 VAL A C 1
ATOM 2476 O O . VAL A 1 322 ? -13.844 0.419 27.016 1.00 97.88 322 VAL A O 1
ATOM 2479 N N . ARG A 1 323 ? -14.282 -1.672 27.687 1.00 95.75 323 ARG A N 1
ATOM 2480 C CA . ARG A 1 323 ? -14.880 -1.299 28.974 1.00 95.75 323 ARG A CA 1
ATOM 2481 C C . ARG A 1 323 ? -13.945 -0.482 29.873 1.00 95.75 323 ARG A C 1
ATOM 2483 O O . ARG A 1 323 ? -12.753 -0.761 29.988 1.00 95.75 323 ARG A O 1
ATOM 2490 N N . GLY A 1 324 ? -14.508 0.481 30.608 1.00 94.62 324 GLY A N 1
ATOM 2491 C CA . GLY A 1 324 ? -13.778 1.234 31.636 1.00 94.62 324 GLY A CA 1
ATOM 2492 C C . GLY A 1 324 ? -12.740 2.212 31.075 1.00 94.62 324 GLY A C 1
ATOM 2493 O O . GLY A 1 324 ? -11.736 2.485 31.732 1.00 94.62 324 GLY A O 1
ATOM 2494 N N . ASN A 1 325 ? -12.961 2.706 29.856 1.00 96.81 325 ASN A N 1
ATOM 2495 C CA . ASN A 1 325 ? -12.157 3.745 29.216 1.00 96.81 325 ASN A CA 1
ATOM 2496 C C . ASN A 1 325 ? -12.842 5.122 29.282 1.00 96.81 325 ASN A C 1
ATOM 2498 O O . ASN A 1 325 ? -13.995 5.239 29.688 1.00 96.81 325 ASN A O 1
ATOM 2502 N N . LYS A 1 326 ? -12.131 6.179 28.872 1.00 95.44 326 LYS A N 1
ATOM 2503 C CA . LYS A 1 326 ? -12.599 7.578 28.870 1.00 95.44 326 LYS A CA 1
ATOM 2504 C C . LYS A 1 326 ? -13.196 7.955 27.507 1.00 95.44 326 LYS A C 1
ATOM 2506 O O . LYS A 1 326 ? -12.839 8.973 26.914 1.00 95.44 326 LYS A O 1
ATOM 2511 N N . ILE A 1 327 ? -14.066 7.088 27.000 1.00 96.12 327 ILE A N 1
ATOM 2512 C CA . ILE A 1 327 ? -14.732 7.242 25.703 1.00 96.12 327 ILE A CA 1
ATOM 2513 C C . ILE A 1 327 ? -15.983 8.101 25.907 1.00 96.12 327 ILE A C 1
ATOM 2515 O O . ILE A 1 327 ? -16.680 7.945 26.907 1.00 96.12 327 ILE A O 1
ATOM 2519 N N . ASP A 1 328 ? -16.268 9.015 24.983 1.00 95.69 328 ASP A N 1
ATOM 2520 C CA . ASP A 1 328 ? -17.491 9.817 25.010 1.00 95.69 328 ASP A CA 1
ATOM 2521 C C . ASP A 1 328 ? -18.680 9.076 24.368 1.00 95.69 328 ASP A C 1
ATOM 2523 O O . ASP A 1 328 ? -18.530 8.069 23.672 1.00 95.69 328 ASP A O 1
ATOM 2527 N N . SER A 1 329 ? -19.901 9.568 24.588 1.00 96.81 329 SER A N 1
ATOM 2528 C CA . SER A 1 329 ? -21.105 8.903 24.069 1.00 96.81 329 SER A CA 1
ATOM 2529 C C . SER A 1 329 ? -21.151 8.863 22.535 1.00 96.81 329 SER A C 1
ATOM 2531 O O . SER A 1 329 ? -21.680 7.906 21.969 1.00 96.81 329 SER A O 1
ATOM 2533 N N . ALA A 1 330 ? -20.570 9.855 21.849 1.00 95.50 330 ALA A N 1
ATOM 2534 C CA . ALA A 1 330 ? -20.511 9.896 20.387 1.00 95.50 330 ALA A CA 1
ATOM 2535 C C . ALA A 1 330 ? -19.604 8.792 19.813 1.00 95.50 330 ALA A C 1
ATOM 2537 O O . ALA A 1 330 ? -20.010 8.053 18.908 1.00 95.50 330 ALA A O 1
ATOM 2538 N N . SER A 1 331 ? -18.404 8.620 20.373 1.00 95.69 331 SER A N 1
ATOM 2539 C CA . SER A 1 331 ? -17.483 7.561 19.949 1.00 95.69 331 SER A CA 1
ATOM 2540 C C . SER A 1 331 ? -18.006 6.179 20.341 1.00 95.69 331 SER A C 1
ATOM 2542 O O . SER A 1 331 ? -17.927 5.255 19.535 1.00 95.69 331 SER A O 1
ATOM 2544 N N . ALA A 1 332 ? -18.627 6.039 21.520 1.00 97.94 332 ALA A N 1
ATOM 2545 C CA . ALA A 1 332 ? -19.282 4.796 21.936 1.00 97.94 332 ALA A CA 1
ATOM 2546 C C . ALA A 1 332 ? -20.417 4.392 20.981 1.00 97.94 332 ALA A C 1
ATOM 2548 O O . ALA A 1 332 ? -20.523 3.228 20.611 1.00 97.94 332 ALA A O 1
ATOM 2549 N N . THR A 1 333 ? -21.215 5.357 20.514 1.00 98.12 333 THR A N 1
ATOM 2550 C CA . THR A 1 333 ? -22.278 5.116 19.521 1.00 98.12 333 THR A CA 1
ATOM 2551 C C . THR A 1 333 ? -21.700 4.669 18.177 1.00 98.12 333 THR A C 1
ATOM 2553 O O . THR A 1 333 ? -22.225 3.753 17.545 1.00 98.12 333 THR A O 1
ATOM 2556 N N . THR A 1 334 ? -20.595 5.281 17.744 1.00 97.56 334 THR A N 1
ATOM 2557 C CA . THR A 1 334 ? -19.907 4.903 16.499 1.00 97.56 334 THR A CA 1
ATOM 2558 C C . THR A 1 334 ? -19.352 3.481 16.584 1.00 97.56 334 THR A C 1
ATOM 2560 O O . THR A 1 334 ? -19.563 2.685 15.668 1.00 97.56 334 THR A O 1
ATOM 2563 N N . LEU A 1 335 ? -18.701 3.141 17.702 1.00 98.00 335 LEU A N 1
ATOM 2564 C CA . LEU A 1 335 ? -18.230 1.785 17.978 1.00 98.00 335 LEU A CA 1
ATOM 2565 C C . LEU A 1 335 ? -19.393 0.791 18.009 1.00 98.00 335 LEU A C 1
ATOM 2567 O O . LEU A 1 335 ? -19.314 -0.212 17.315 1.00 98.00 335 LEU A O 1
ATOM 2571 N N . ALA A 1 336 ? -20.481 1.086 18.726 1.00 98.38 336 ALA A N 1
ATOM 2572 C CA . ALA A 1 336 ? -21.657 0.218 18.829 1.00 98.38 336 ALA A CA 1
ATOM 2573 C C . ALA A 1 336 ? -22.308 -0.065 17.467 1.00 98.38 336 ALA A C 1
ATOM 2575 O O . ALA A 1 336 ? -22.667 -1.205 17.168 1.00 98.38 336 ALA A O 1
ATOM 2576 N N . LYS A 1 337 ? -22.405 0.951 16.599 1.00 97.88 337 LYS A N 1
ATOM 2577 C CA . LYS A 1 337 ? -22.900 0.773 15.229 1.00 97.88 337 LYS A CA 1
ATOM 2578 C C . LYS A 1 337 ? -22.031 -0.217 14.449 1.00 97.88 337 LYS A C 1
ATOM 2580 O O . LYS A 1 337 ? -22.553 -1.174 13.887 1.00 97.88 337 LYS A O 1
ATOM 2585 N N . ILE A 1 338 ? -20.713 -0.011 14.449 1.00 96.88 338 ILE A N 1
ATOM 2586 C CA . ILE A 1 338 ? -19.771 -0.898 13.750 1.00 96.88 338 ILE A CA 1
ATOM 2587 C C . ILE A 1 338 ? -19.773 -2.293 14.380 1.00 96.88 338 ILE A C 1
ATOM 2589 O O . ILE A 1 338 ? -19.770 -3.284 13.658 1.00 96.88 338 ILE A O 1
ATOM 2593 N N . GLY A 1 339 ? -19.811 -2.380 15.710 1.00 97.50 339 GLY A N 1
ATOM 2594 C CA . GLY A 1 339 ? -19.859 -3.637 16.447 1.00 97.50 339 GLY A CA 1
ATOM 2595 C C . GLY A 1 339 ? -21.088 -4.454 16.081 1.00 97.50 339 GLY A C 1
ATOM 2596 O O . GLY A 1 339 ? -20.957 -5.624 15.746 1.00 97.50 339 GLY A O 1
ATOM 2597 N N . THR A 1 340 ? -22.256 -3.819 16.003 1.00 97.06 340 THR A N 1
ATOM 2598 C CA . THR A 1 340 ? -23.490 -4.474 15.552 1.00 97.06 340 THR A CA 1
ATOM 2599 C C . THR A 1 340 ? -23.395 -4.921 14.088 1.00 97.06 340 THR A C 1
ATOM 2601 O O . THR A 1 340 ? -23.686 -6.071 13.777 1.00 97.06 340 THR A O 1
ATOM 2604 N N . GLU A 1 341 ? -22.931 -4.050 13.181 1.00 95.69 341 GLU A N 1
ATOM 2605 C CA . GLU A 1 341 ? -22.779 -4.367 11.748 1.00 95.69 341 GLU A CA 1
ATOM 2606 C C . GLU A 1 341 ? -21.775 -5.501 11.478 1.00 95.69 341 GLU A C 1
ATOM 2608 O O . GLU A 1 341 ? -21.890 -6.208 10.476 1.00 95.69 341 GLU A O 1
ATOM 2613 N N . LYS A 1 342 ? -20.766 -5.653 12.342 1.00 94.62 342 LYS A N 1
ATOM 2614 C CA . LYS A 1 342 ? -19.670 -6.620 12.183 1.00 94.62 342 LYS A CA 1
ATOM 2615 C C . LYS A 1 342 ? -19.759 -7.826 13.113 1.00 94.62 342 LYS A C 1
ATOM 2617 O O . LYS A 1 342 ? -18.951 -8.736 12.967 1.00 94.62 342 LYS A O 1
ATOM 2622 N N . GLY A 1 343 ? -20.711 -7.850 14.042 1.00 96.38 343 GLY A N 1
ATOM 2623 C CA . GLY A 1 343 ? -20.821 -8.899 15.055 1.00 96.38 343 GLY A CA 1
ATOM 2624 C C . GLY A 1 343 ? -19.677 -8.891 16.077 1.00 96.38 343 GLY A C 1
ATOM 2625 O O . GLY A 1 343 ? -19.194 -9.953 16.464 1.00 96.38 343 GLY A O 1
ATOM 2626 N N . ILE A 1 344 ? -19.215 -7.709 16.495 1.00 97.62 344 ILE A N 1
ATOM 2627 C CA . ILE A 1 344 ? -18.118 -7.540 17.457 1.00 97.62 344 ILE A CA 1
ATOM 2628 C C . ILE A 1 344 ? -18.681 -7.225 18.844 1.00 97.62 344 ILE A C 1
ATOM 2630 O O . ILE A 1 344 ? -19.398 -6.237 19.000 1.00 97.62 344 ILE A O 1
ATOM 2634 N N . MET A 1 345 ? -18.290 -8.009 19.852 1.00 97.88 345 MET A N 1
ATOM 2635 C CA . MET A 1 345 ? -18.565 -7.710 21.266 1.00 97.88 345 MET A CA 1
ATOM 2636 C C . MET A 1 345 ? -17.623 -6.617 21.782 1.00 97.88 345 MET A C 1
ATOM 2638 O O . MET A 1 345 ? -16.411 -6.734 21.631 1.00 97.88 345 MET A O 1
ATOM 2642 N N . LEU A 1 346 ? -18.147 -5.570 22.406 1.00 98.00 346 LEU A N 1
ATOM 2643 C CA . LEU A 1 346 ? -17.452 -4.350 22.816 1.00 98.00 346 LEU A CA 1
ATOM 2644 C C . LEU A 1 346 ? -17.346 -4.140 24.331 1.00 98.00 346 LEU A C 1
ATOM 2646 O O . LEU A 1 346 ? -16.416 -3.470 24.781 1.00 98.00 346 LEU A O 1
ATOM 2650 N N . TYR A 1 347 ? -18.273 -4.663 25.135 1.00 97.44 347 TYR A N 1
ATOM 2651 C CA . TYR A 1 347 ? -18.279 -4.448 26.590 1.00 97.44 347 TYR A CA 1
ATOM 2652 C C . TYR A 1 347 ? -17.600 -5.566 27.390 1.00 97.44 347 TYR A C 1
ATOM 2654 O O . TYR A 1 347 ? -17.270 -5.397 28.568 1.00 97.44 347 TYR A O 1
ATOM 2662 N N . GLY A 1 348 ? -17.362 -6.703 26.736 1.00 94.25 348 GLY A N 1
ATOM 2663 C CA . GLY A 1 348 ? -16.669 -7.857 27.302 1.00 94.25 348 GLY A CA 1
ATOM 2664 C C . GLY A 1 348 ? -17.558 -9.079 27.520 1.00 94.25 348 GLY A C 1
ATOM 2665 O O . GLY A 1 348 ? -17.082 -10.044 28.120 1.00 94.25 348 GLY A O 1
ATOM 2666 N N . ILE A 1 349 ? -18.804 -9.064 27.032 1.00 96.19 349 ILE A N 1
ATOM 2667 C CA . ILE A 1 349 ? -19.626 -10.275 26.930 1.00 96.19 349 ILE A CA 1
ATOM 2668 C C . ILE A 1 349 ? -19.031 -11.168 25.832 1.00 96.19 349 ILE A C 1
ATOM 2670 O O . ILE A 1 349 ? -18.618 -10.673 24.786 1.00 96.19 349 ILE A O 1
ATOM 2674 N N . LYS A 1 350 ? -18.951 -12.482 26.061 1.00 94.56 350 LYS A N 1
ATOM 2675 C CA .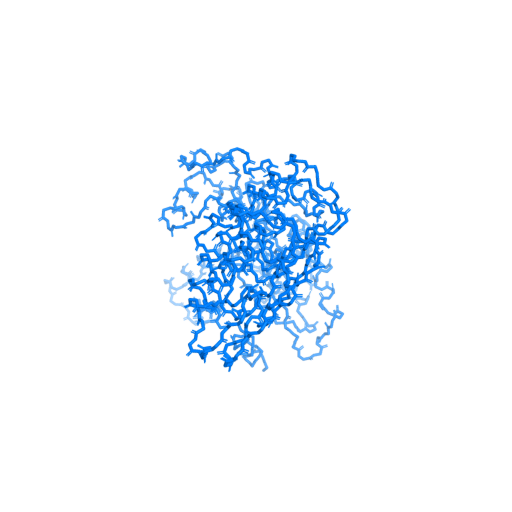 LYS A 1 350 ? -18.452 -13.447 25.062 1.00 94.56 350 LYS A CA 1
ATOM 2676 C C . LYS A 1 350 ? -19.586 -13.995 24.200 1.00 94.56 350 LYS A C 1
ATOM 2678 O O . LYS A 1 350 ? -20.727 -14.088 24.652 1.00 94.56 350 LYS A O 1
ATOM 2683 N N . HIS A 1 351 ? -19.277 -14.387 22.962 1.00 93.50 351 HIS A N 1
ATOM 2684 C CA . HIS A 1 351 ? -20.268 -14.909 21.999 1.00 93.50 351 HIS A CA 1
ATOM 2685 C C . HIS A 1 351 ? -21.037 -16.139 22.506 1.00 93.50 351 HIS A C 1
ATOM 2687 O O . HIS A 1 351 ? -22.215 -16.327 22.196 1.00 93.50 351 HIS A O 1
ATOM 2693 N N . ASP A 1 352 ? -20.383 -16.974 23.304 1.00 94.12 352 ASP A N 1
ATOM 2694 C CA . ASP A 1 352 ? -20.926 -18.199 23.890 1.00 94.12 352 ASP A CA 1
ATOM 2695 C C . ASP A 1 352 ? -21.400 -18.027 25.344 1.00 94.12 352 ASP A C 1
ATOM 2697 O O . ASP A 1 352 ? -21.946 -18.961 25.939 1.00 94.12 352 ASP A O 1
ATOM 2701 N N . GLN A 1 353 ? -21.260 -16.827 25.912 1.00 96.75 353 GLN A N 1
ATOM 2702 C CA . GLN A 1 353 ? -21.620 -16.550 27.297 1.00 96.75 353 GLN A CA 1
ATOM 2703 C C . GLN A 1 353 ? -23.138 -16.620 27.504 1.00 96.75 353 GLN A C 1
ATOM 2705 O O . GLN A 1 353 ? -23.913 -16.023 26.757 1.00 96.75 353 GLN A O 1
ATOM 2710 N N . LYS A 1 354 ? -23.569 -17.347 28.544 1.00 97.56 354 LYS A N 1
ATOM 2711 C CA . LYS A 1 354 ? -24.988 -17.489 28.928 1.00 97.56 354 LYS A CA 1
ATOM 2712 C C . LYS A 1 354 ? -25.431 -16.492 29.989 1.00 97.56 354 LYS A C 1
ATOM 2714 O O . LYS A 1 354 ? -26.555 -15.999 29.935 1.00 97.56 354 LYS A O 1
ATOM 2719 N N . GLU A 1 355 ? -24.546 -16.167 30.921 1.00 97.62 355 GLU A N 1
ATOM 2720 C CA . GLU A 1 355 ? -24.828 -15.236 32.011 1.00 97.62 355 GLU A CA 1
ATOM 2721 C C . GLU A 1 355 ? -23.700 -14.213 32.141 1.00 97.62 355 GLU A C 1
ATOM 2723 O O . GLU A 1 355 ? -22.524 -14.580 32.070 1.00 97.62 355 GLU A O 1
ATOM 2728 N N . ALA A 1 356 ? -24.045 -12.941 32.336 1.00 96.62 356 ALA A N 1
ATOM 2729 C CA . ALA A 1 356 ? -23.093 -11.859 32.579 1.00 96.62 356 ALA A CA 1
ATOM 2730 C C . ALA A 1 356 ? -23.486 -11.068 33.833 1.00 96.62 356 ALA A C 1
ATOM 2732 O O . ALA A 1 356 ? -24.644 -10.695 33.993 1.00 96.62 356 ALA A O 1
ATOM 2733 N N . ASP A 1 357 ? -22.518 -10.805 34.709 1.00 96.75 357 ASP A N 1
ATOM 2734 C CA . ASP A 1 357 ? -22.723 -10.046 35.944 1.00 96.75 357 ASP A CA 1
ATOM 2735 C C . ASP A 1 357 ? -21.888 -8.759 35.919 1.00 96.75 357 ASP A C 1
ATOM 2737 O O . ASP A 1 357 ? -20.649 -8.775 35.908 1.00 96.75 357 ASP A O 1
ATOM 2741 N N . PHE A 1 358 ? -22.594 -7.632 35.884 1.00 95.56 358 PHE A N 1
ATOM 2742 C CA . PHE A 1 358 ? -22.040 -6.290 35.965 1.00 95.56 358 PHE A CA 1
ATOM 2743 C C . PHE A 1 358 ? -22.550 -5.506 37.184 1.00 95.56 358 PHE A C 1
ATOM 2745 O O . PHE A 1 358 ? -22.391 -4.283 37.232 1.00 95.56 358 PHE A O 1
ATOM 2752 N N . SER A 1 359 ? -23.111 -6.194 38.182 1.00 95.69 359 SER A N 1
ATOM 2753 C CA . SER A 1 359 ? -23.658 -5.571 39.387 1.00 95.69 359 SER A CA 1
ATOM 2754 C C . SER A 1 359 ? -22.599 -4.810 40.198 1.00 95.69 359 SER A C 1
ATOM 2756 O O . SER A 1 359 ? -21.417 -5.169 40.250 1.00 95.69 359 SER A O 1
ATOM 2758 N N . GLY A 1 360 ? -22.998 -3.688 40.800 1.00 93.25 360 GLY A N 1
ATOM 2759 C CA . GLY A 1 360 ? -22.146 -2.858 41.657 1.00 93.25 360 GLY A CA 1
ATOM 2760 C C . GLY A 1 360 ? -21.040 -2.086 40.927 1.00 93.25 360 GLY A C 1
ATOM 2761 O O . GLY A 1 360 ? -20.198 -1.454 41.569 1.00 93.25 360 GLY A O 1
ATOM 2762 N N . GLN A 1 361 ? -21.026 -2.094 39.591 1.00 91.56 361 GLN A N 1
ATOM 2763 C CA . GLN A 1 361 ? -19.944 -1.499 38.797 1.00 91.56 361 GLN A CA 1
ATOM 2764 C C . GLN A 1 361 ? -20.135 -0.012 38.479 1.00 91.56 361 GLN A C 1
ATOM 2766 O O . GLN A 1 361 ? -19.264 0.579 37.844 1.00 91.56 361 GLN A O 1
ATOM 2771 N N . ARG A 1 362 ? -21.229 0.602 38.957 1.00 92.31 362 ARG A N 1
ATOM 2772 C CA . ARG A 1 362 ? -21.567 2.023 38.735 1.00 92.31 362 ARG A CA 1
ATOM 2773 C C . ARG A 1 362 ? -21.582 2.384 37.244 1.00 92.31 362 ARG A C 1
ATOM 2775 O O . ARG A 1 362 ? -20.911 3.323 36.821 1.00 92.31 362 ARG A O 1
ATOM 2782 N N . LEU A 1 363 ? -22.333 1.606 36.468 1.00 94.56 363 LEU A N 1
ATOM 2783 C CA . LEU A 1 363 ? -22.435 1.744 35.016 1.00 94.56 363 LEU A CA 1
ATOM 2784 C C . LEU A 1 363 ? -22.975 3.127 34.624 1.00 94.56 363 LEU A C 1
ATOM 2786 O O . LEU A 1 363 ? -23.983 3.591 35.160 1.00 94.56 363 LEU A O 1
ATOM 2790 N N . GLY A 1 364 ? -22.300 3.783 33.683 1.00 94.94 364 GLY A N 1
ATOM 2791 C CA . GLY A 1 364 ? -22.715 5.060 33.112 1.00 94.94 364 GLY A CA 1
ATOM 2792 C C . GLY A 1 364 ? -23.393 4.924 31.742 1.00 94.94 364 GLY A C 1
ATOM 2793 O O . GLY A 1 364 ? -23.518 3.827 31.195 1.00 94.94 364 GLY A O 1
ATOM 2794 N N . PRO A 1 365 ? -23.785 6.052 31.121 1.00 95.81 365 PRO A N 1
ATOM 2795 C CA . PRO A 1 365 ? -24.413 6.049 29.797 1.00 95.81 365 PRO A CA 1
ATOM 2796 C C . PRO A 1 365 ? -23.559 5.392 28.703 1.00 95.81 365 PRO A C 1
ATOM 2798 O O . PRO A 1 365 ? -24.084 4.708 27.832 1.00 95.81 365 PRO A O 1
ATOM 2801 N N . VAL A 1 366 ? -22.236 5.581 28.751 1.00 97.19 366 VAL A N 1
ATOM 2802 C CA . VAL A 1 366 ? -21.297 4.964 27.798 1.00 97.19 366 VAL A CA 1
ATOM 2803 C C . VAL A 1 366 ? -21.260 3.447 27.968 1.00 97.19 366 VAL A C 1
ATOM 2805 O O . VAL A 1 366 ? -21.286 2.727 26.973 1.00 97.19 366 VAL A O 1
ATOM 2808 N N . ASP A 1 367 ? -21.263 2.962 29.211 1.00 97.69 367 ASP A N 1
ATOM 2809 C CA . ASP A 1 367 ? -21.335 1.530 29.497 1.00 97.69 367 ASP A CA 1
ATOM 2810 C C . ASP A 1 367 ? -22.634 0.932 28.954 1.00 97.69 367 ASP A C 1
ATOM 2812 O O . ASP A 1 367 ? -22.600 -0.086 28.271 1.00 97.69 367 ASP A O 1
ATOM 2816 N N . ALA A 1 368 ? -23.768 1.606 29.169 1.00 97.69 368 ALA A N 1
ATOM 2817 C CA . ALA A 1 368 ? -25.063 1.160 28.663 1.00 97.69 368 ALA A CA 1
ATOM 2818 C C . ALA A 1 368 ? -25.098 1.044 27.126 1.00 97.69 368 ALA A C 1
ATOM 2820 O O . ALA A 1 368 ? -25.636 0.068 26.609 1.00 97.69 368 ALA A O 1
ATOM 2821 N N . ILE A 1 369 ? -24.494 1.992 26.393 1.00 98.44 369 ILE A N 1
ATOM 2822 C CA . ILE A 1 369 ? -24.391 1.940 24.920 1.00 98.44 369 ILE A CA 1
ATOM 2823 C C . ILE A 1 369 ? -23.609 0.701 24.469 1.00 98.44 369 ILE A C 1
ATOM 2825 O O . ILE A 1 369 ? -24.035 -0.012 23.561 1.00 98.44 369 ILE A O 1
ATOM 2829 N N . LEU A 1 370 ? -22.464 0.441 25.100 1.00 98.19 370 LEU A N 1
ATOM 2830 C CA . LEU A 1 370 ? -21.594 -0.676 24.739 1.00 98.19 370 LEU A CA 1
ATOM 2831 C C . LEU A 1 370 ? -22.215 -2.027 25.131 1.00 98.19 370 LEU A C 1
ATOM 2833 O O . LEU A 1 370 ? -22.197 -2.948 24.322 1.00 98.19 370 LEU A O 1
ATOM 2837 N N . ILE A 1 371 ? -22.833 -2.131 26.314 1.00 98.00 371 ILE A N 1
ATOM 2838 C CA . ILE A 1 371 ? -23.590 -3.324 26.735 1.00 98.00 371 ILE A CA 1
ATOM 2839 C C . ILE A 1 371 ? -24.724 -3.602 25.750 1.00 98.00 371 ILE A C 1
ATOM 2841 O O . ILE A 1 371 ? -24.891 -4.737 25.318 1.00 98.00 371 ILE A O 1
ATOM 2845 N N . ALA A 1 372 ? -25.492 -2.579 25.364 1.00 98.06 372 ALA A N 1
ATOM 2846 C CA . ALA A 1 372 ? -26.577 -2.743 24.402 1.00 98.06 372 ALA A CA 1
ATOM 2847 C C . ALA A 1 372 ? -26.075 -3.270 23.047 1.00 98.06 372 ALA A C 1
ATOM 2849 O O . ALA A 1 372 ? -26.754 -4.088 22.430 1.00 98.06 372 ALA A O 1
ATOM 2850 N N . SER A 1 373 ? -24.879 -2.857 22.612 1.00 98.12 373 SER A N 1
ATOM 2851 C CA . SER A 1 373 ? -24.228 -3.419 21.424 1.00 98.12 373 SER A CA 1
ATOM 2852 C C . SER A 1 373 ? -23.931 -4.912 21.586 1.00 98.12 373 SER A C 1
ATOM 2854 O O . SER A 1 373 ? -24.267 -5.688 20.697 1.00 98.12 373 SER A O 1
ATOM 2856 N N . ASP A 1 374 ? -23.344 -5.334 22.711 1.00 98.38 374 ASP A N 1
ATOM 2857 C CA . ASP A 1 374 ? -23.058 -6.755 22.972 1.00 98.38 374 ASP A CA 1
ATOM 2858 C C . ASP A 1 374 ? -24.345 -7.582 23.011 1.00 98.38 374 ASP A C 1
ATOM 2860 O O . ASP A 1 374 ? -24.393 -8.681 22.467 1.00 98.38 374 ASP A O 1
ATOM 2864 N N . LEU A 1 375 ? -25.411 -7.048 23.614 1.00 97.25 375 LEU A N 1
ATOM 2865 C CA . LEU A 1 375 ? -26.720 -7.700 23.654 1.00 97.25 375 LEU A CA 1
ATOM 2866 C C . LEU A 1 375 ? -27.338 -7.850 22.259 1.00 97.25 375 LEU A C 1
ATOM 2868 O O . LEU A 1 375 ? -27.961 -8.870 21.984 1.00 97.25 375 LEU A O 1
ATOM 2872 N N . ALA A 1 376 ? -27.159 -6.863 21.377 1.00 97.06 376 ALA A N 1
ATOM 2873 C CA . ALA A 1 376 ? -27.638 -6.935 19.997 1.00 97.06 376 ALA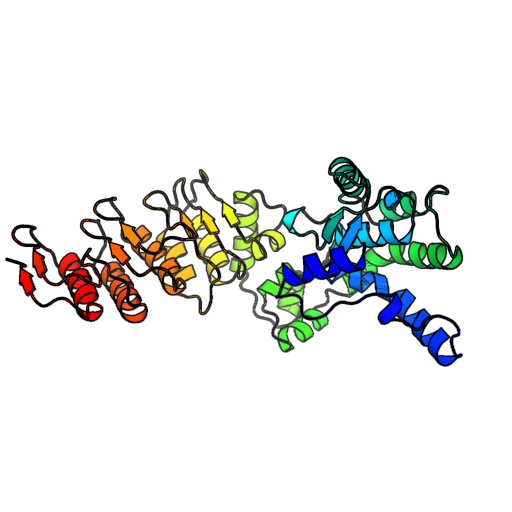 A CA 1
ATOM 2874 C C . ALA A 1 376 ? -26.871 -7.971 19.156 1.00 97.06 376 ALA A C 1
ATOM 2876 O O . ALA A 1 376 ? -27.427 -8.531 18.212 1.00 97.06 376 ALA A O 1
ATOM 2877 N N . VAL A 1 377 ? -25.603 -8.221 19.492 1.00 96.56 377 VAL A N 1
ATOM 2878 C CA . VAL A 1 377 ? -24.741 -9.201 18.814 1.00 96.56 377 VAL A CA 1
ATOM 2879 C C . VAL A 1 377 ? -24.881 -10.604 19.420 1.00 96.56 377 VAL A C 1
ATOM 2881 O O . VAL A 1 377 ? -24.743 -11.600 18.710 1.00 96.56 377 VAL A O 1
ATOM 2884 N N . SER A 1 378 ? -25.151 -10.714 20.722 1.00 95.56 378 SER A N 1
ATOM 2885 C CA . SER A 1 378 ? -25.181 -11.995 21.429 1.00 95.56 378 SER A CA 1
ATOM 2886 C C . SER A 1 378 ? -26.410 -12.822 21.080 1.00 95.56 378 SER A C 1
ATOM 2888 O O . SER A 1 378 ? -27.545 -12.446 21.353 1.00 95.56 378 SER A O 1
ATOM 2890 N N . ALA A 1 379 ? -26.165 -14.020 20.553 1.00 94.50 379 ALA A N 1
ATOM 2891 C CA . ALA A 1 379 ? -27.199 -15.033 20.355 1.00 94.50 379 ALA A CA 1
ATOM 2892 C C . ALA A 1 379 ? -27.370 -15.965 21.572 1.00 94.50 379 ALA A C 1
ATOM 2894 O O . ALA A 1 379 ? -28.314 -16.753 21.622 1.00 94.50 379 ALA A O 1
ATOM 2895 N N . SER A 1 380 ? -26.437 -15.926 22.531 1.00 95.75 380 SER A N 1
ATOM 2896 C CA . SER A 1 380 ? -26.331 -16.933 23.594 1.00 95.75 380 SER A CA 1
ATOM 2897 C C . SER A 1 380 ? -26.792 -16.459 24.962 1.00 95.75 380 SER A C 1
ATOM 2899 O O . SER A 1 380 ? -27.195 -17.310 25.758 1.00 95.75 380 SER A O 1
ATOM 2901 N N . LEU A 1 381 ? -26.702 -15.160 25.248 1.00 97.12 381 LEU A N 1
ATOM 2902 C CA . LEU A 1 381 ? -26.908 -14.628 26.590 1.00 97.12 381 LEU A CA 1
ATOM 2903 C C . LEU A 1 381 ? -28.380 -14.741 27.006 1.00 97.12 381 LEU A C 1
ATOM 2905 O O . LEU A 1 381 ? -29.275 -14.256 26.321 1.00 97.12 381 LEU A O 1
ATOM 2909 N N . THR A 1 382 ? -28.627 -15.364 28.155 1.00 97.12 382 THR A N 1
ATOM 2910 C CA . THR A 1 382 ? -29.968 -15.569 28.722 1.00 97.12 382 THR A CA 1
ATOM 2911 C C . THR A 1 382 ? -30.199 -14.780 30.006 1.00 97.12 382 THR A C 1
ATOM 2913 O O . THR A 1 382 ? -31.346 -14.603 30.410 1.00 97.12 382 THR A O 1
ATOM 2916 N N . LYS A 1 383 ? -29.133 -14.307 30.663 1.00 97.50 383 LYS A N 1
ATOM 2917 C CA . LYS A 1 383 ? -29.222 -13.537 31.907 1.00 97.50 383 LYS A CA 1
ATOM 2918 C C . LYS A 1 383 ? -28.143 -12.459 31.970 1.00 97.50 383 LYS A C 1
ATOM 2920 O O . LYS A 1 383 ? -26.978 -12.729 31.682 1.00 97.50 383 LYS A O 1
ATOM 2925 N N . ILE A 1 384 ? -28.531 -11.260 32.393 1.00 97.00 384 ILE A N 1
ATOM 2926 C CA . ILE A 1 384 ? -27.606 -10.165 32.683 1.00 97.00 384 ILE A CA 1
ATOM 2927 C C . ILE A 1 384 ? -27.994 -9.490 34.000 1.00 97.00 384 ILE A C 1
ATOM 2929 O O . ILE A 1 384 ? -29.171 -9.199 34.215 1.00 97.00 384 ILE A O 1
ATOM 2933 N N . ASP A 1 385 ? -27.018 -9.274 34.877 1.00 97.00 385 ASP A N 1
ATOM 2934 C CA . ASP A 1 385 ? -27.185 -8.506 36.113 1.00 97.00 385 ASP A CA 1
ATOM 2935 C C . ASP A 1 385 ? -26.505 -7.140 35.966 1.00 97.00 385 ASP A C 1
ATOM 2937 O O . ASP A 1 385 ? -25.318 -7.062 35.652 1.00 97.00 385 ASP A O 1
ATOM 2941 N N . LEU A 1 386 ? -27.276 -6.068 36.149 1.00 95.19 386 LEU A N 1
ATOM 2942 C CA . LEU A 1 386 ? -26.835 -4.672 36.033 1.00 95.19 386 LEU A CA 1
ATOM 2943 C C . LEU A 1 386 ? -27.088 -3.878 37.329 1.00 95.19 386 LEU A C 1
ATOM 2945 O O . LEU A 1 386 ? -27.071 -2.646 37.286 1.00 95.19 386 LEU A O 1
ATOM 2949 N N . SER A 1 387 ? -27.417 -4.569 38.428 1.00 92.75 387 SER A N 1
ATOM 2950 C CA . SER A 1 387 ? -27.913 -3.962 39.673 1.00 92.75 387 SER A CA 1
ATOM 2951 C C . SER A 1 387 ? -26.910 -3.102 40.440 1.00 92.75 387 SER A C 1
ATOM 2953 O O . SER A 1 387 ? -25.677 -3.279 40.290 1.00 92.75 387 SER A O 1
#

Sequence (387 aa):
DQLRAIQTHLRRNPRIRFVWYDYWCMPQGDRSPAERVHFGWMLKNVNFLYLGCLVLILLDISYLSRFWTQMEAWLSMQLGGTDGLRPAHESLRRCTIEFLHAATSTTRSDLINMWAHRSPEEAYALLSKPDVHVTNLNDKVTQLEKVQLLDPDVRNAFTPAAATQLHTEGATVLSLIADGFSPTAVASAGIACDAALMDACASVASMAQLPDARTALRVTVLDLHGKALSTEESQALALVLRHGAPELVRLNVSGGVADLRAIGEAILSRTTSKLVSVKCNAFEVPDDASVLDLSRKGLTWGDACLLAGVMKFRASLTECNVRGNKIDSASATTLAKIGTEKGIMLYGIKHDQKEADFSGQRLGPVDAILIASDLAVSASLTKIDLS

Radius of gyration: 26.77 Å; chains: 1; bounding box: 63×46×86 Å